Protein AF-A0A7G6A9K1-F1 (afdb_monomer)

Secondary structure (DSSP, 8-state):
-PPPP----PPP-----HHHHHHHHHHHHHHHHHHHHHHHS-GGGGG-HHHHHHHHHHHHHHHHHHHHHHHHHHHHHHHHHHHHHHHHHHHHHHHHHHHHHHT--HHHHHHHHHHHHHHHHHHHHHHHHHS-SS-HHHHHHHHHHHHHHHHHTPPPGGG--HHHHHHHHHHHHGGGSHHHHHHHHHHHHHH--------TTTTS-HHHHHHHHHHHT-S---HHHHHHHHHHHHS---HHHHHHHHHHTTT-TTTB-TTSSBPPPPHHHHHHHHHHHHHHHHHHHHHHHHHHHHHHHHHHTTSSS------------PPPPP----------------------------------PPPPP----PPP------PPPPPPPPPPPP-

Sequence (387 aa):
MFLPGCASIQPPAETISASTVAELQRSFDSSLKDINAALSAPQAARSDATVVRNFIETGMAMADIGCKAYFRNLGLAAQRYAFGRKELGLTGGLVAGLQGVTGVSAKAIAITSSMFSFGSASTESYADVFLFSPDISGIQDLVEGAQTTYRAAMPPVTAMSYGAAVGILRDYDKLCEVQTIRRLVNESVGTARFVASTTGEELLSAADRFAIARAIGEPTVTTEQVALIYWLVLGAPTPAEQALLAKNLQGLALFVGSDGKLKPLSPEDRDRIKRVLAPIVERGEAKLAALVASLRNAGAGGAGSGTEETPERNGGGLPSVPRTGPWPAAAFPSRSIVNGQRRGGSYVDASFRVRWRRLAPGLRRPSPRLCCSWAPWPRVRPTTTIA

Mean predicted aligned error: 18.46 Å

Radius of gyration: 34.95 Å; Cα contacts (8 Å, |Δi|>4): 174; chains: 1; bounding box: 79×102×101 Å

Structure (mmCIF, N/CA/C/O backbone):
data_AF-A0A7G6A9K1-F1
#
_entry.id   AF-A0A7G6A9K1-F1
#
loop_
_atom_site.group_PDB
_atom_site.id
_atom_site.type_symbol
_atom_site.label_atom_id
_atom_site.label_alt_id
_atom_site.label_comp_id
_atom_site.label_asym_id
_atom_site.label_entity_id
_atom_site.label_seq_id
_atom_site.pdbx_PDB_ins_code
_atom_site.Cartn_x
_atom_site.Cartn_y
_atom_site.Cartn_z
_atom_site.occupancy
_atom_site.B_iso_or_equiv
_atom_site.auth_seq_id
_atom_site.auth_comp_id
_atom_site.auth_asym_id
_atom_site.auth_atom_id
_atom_site.pdbx_PDB_model_num
ATOM 1 N N . MET A 1 1 ? -39.307 38.055 4.169 1.00 39.19 1 MET A N 1
ATOM 2 C CA . MET A 1 1 ? -38.072 37.713 4.905 1.00 39.19 1 MET A CA 1
ATOM 3 C C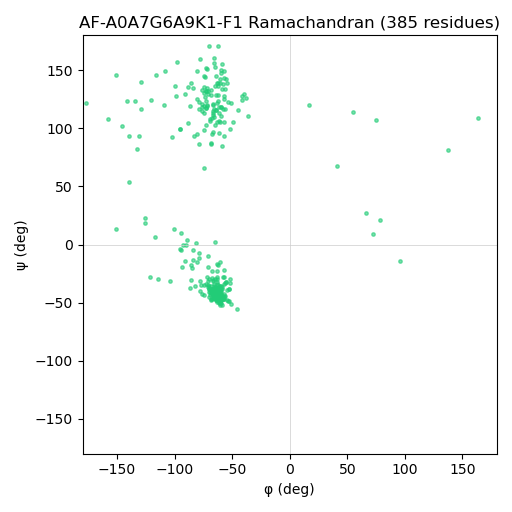 . MET A 1 1 ? -37.186 36.944 3.932 1.00 39.19 1 MET A C 1
ATOM 5 O O . MET A 1 1 ? -37.464 35.787 3.659 1.00 39.19 1 MET A O 1
ATOM 9 N N . PHE A 1 2 ? -36.257 37.634 3.265 1.00 33.75 2 PHE A N 1
ATOM 10 C CA . PHE A 1 2 ? -35.369 37.042 2.257 1.00 33.75 2 PHE A CA 1
ATOM 11 C C . PHE A 1 2 ? -34.144 36.466 2.972 1.00 33.75 2 PHE A C 1
ATOM 13 O O . PHE A 1 2 ? -33.442 37.203 3.660 1.00 33.75 2 PHE A O 1
ATOM 20 N N . LEU A 1 3 ? -33.923 35.157 2.851 1.00 32.50 3 LEU A N 1
ATOM 21 C CA . LEU A 1 3 ? -32.722 34.507 3.373 1.00 32.50 3 LEU A CA 1
ATOM 22 C C . LEU A 1 3 ? -31.516 34.914 2.503 1.00 32.50 3 LEU A C 1
ATOM 24 O O . LEU A 1 3 ? -31.617 34.831 1.275 1.00 32.50 3 LEU A O 1
ATOM 28 N N . PRO A 1 4 ? -30.398 35.375 3.094 1.00 50.59 4 PRO A N 1
ATOM 29 C CA . PRO A 1 4 ? -29.184 35.688 2.349 1.00 50.59 4 PRO A CA 1
ATOM 30 C C . PRO A 1 4 ? -28.640 34.422 1.673 1.00 50.59 4 PRO A C 1
ATOM 32 O O . PRO A 1 4 ? -28.652 33.336 2.250 1.00 50.59 4 PRO A O 1
ATOM 35 N N . GLY A 1 5 ? -28.229 34.578 0.413 1.00 41.50 5 GLY A N 1
ATOM 36 C CA . GLY A 1 5 ? -27.890 33.489 -0.498 1.00 41.50 5 GLY A CA 1
ATOM 37 C C . GLY A 1 5 ? -26.752 32.592 -0.013 1.00 41.50 5 GLY A C 1
ATOM 38 O O . GLY A 1 5 ? -25.807 33.040 0.633 1.00 41.50 5 GLY A O 1
ATOM 39 N N . CYS A 1 6 ? -26.850 31.313 -0.374 1.00 44.47 6 CYS A N 1
ATOM 40 C CA . CYS A 1 6 ? -25.823 30.303 -0.169 1.00 44.47 6 CYS A CA 1
ATOM 41 C C . CYS A 1 6 ? -24.511 30.742 -0.839 1.00 44.47 6 CYS A C 1
ATOM 43 O O . CYS A 1 6 ? -24.383 30.686 -2.061 1.00 44.47 6 CYS A O 1
ATOM 45 N N . ALA A 1 7 ? -23.532 31.173 -0.045 1.00 46.84 7 ALA A N 1
ATOM 46 C CA . ALA A 1 7 ? -22.155 31.261 -0.504 1.00 46.84 7 ALA A CA 1
ATOM 47 C C . ALA A 1 7 ? -21.650 29.825 -0.697 1.00 46.84 7 ALA A C 1
ATOM 49 O O . ALA A 1 7 ? -21.464 29.100 0.278 1.00 46.84 7 ALA A O 1
ATOM 50 N N . SER A 1 8 ? -21.479 29.388 -1.948 1.00 46.22 8 SER A N 1
ATOM 51 C CA . SER A 1 8 ? -20.789 28.127 -2.221 1.00 46.22 8 SER A CA 1
ATOM 52 C C . SER A 1 8 ? -19.365 28.259 -1.691 1.00 46.22 8 SER A C 1
ATOM 54 O O . SER A 1 8 ? -18.624 29.134 -2.148 1.00 46.22 8 SER A O 1
ATOM 56 N N . ILE A 1 9 ? -18.983 27.420 -0.732 1.00 43.88 9 ILE A N 1
ATOM 57 C CA . ILE A 1 9 ? -17.596 27.318 -0.288 1.00 43.88 9 ILE A CA 1
ATOM 58 C C . ILE A 1 9 ? -16.824 26.721 -1.464 1.00 43.88 9 ILE A C 1
ATOM 60 O O . ILE A 1 9 ? -16.825 25.514 -1.682 1.00 43.88 9 ILE A O 1
ATOM 64 N N . GLN A 1 10 ? -16.212 27.579 -2.281 1.00 52.53 10 GLN A N 1
ATOM 65 C CA . GLN A 1 10 ? -15.252 27.122 -3.273 1.00 52.53 10 GLN A CA 1
ATOM 66 C C . GLN A 1 10 ? -14.042 26.587 -2.503 1.00 52.53 10 GLN A C 1
ATOM 68 O O . GLN A 1 10 ? -13.455 27.345 -1.722 1.00 52.53 10 GLN A O 1
ATOM 73 N N . PRO A 1 11 ? -13.661 25.308 -2.676 1.00 47.03 11 PRO A N 1
ATOM 74 C CA . PRO A 1 11 ? -12.418 24.826 -2.100 1.00 47.03 11 PRO A CA 1
ATOM 75 C C . PRO A 1 11 ? -11.275 25.704 -2.630 1.00 47.03 11 PRO A C 1
ATOM 77 O O . PRO A 1 11 ? -11.336 26.136 -3.790 1.00 47.03 11 PRO A O 1
ATOM 80 N N . PRO A 1 12 ? -10.254 26.004 -1.806 1.00 55.19 12 PRO A N 1
ATOM 81 C CA . PRO A 1 12 ? -9.114 26.783 -2.259 1.00 55.19 12 PRO A CA 1
ATOM 82 C C . PRO A 1 12 ? -8.550 26.103 -3.504 1.00 55.19 12 PRO A C 1
ATOM 84 O O . PRO A 1 12 ? -8.236 24.912 -3.487 1.00 55.19 12 PRO A O 1
ATOM 87 N N . ALA A 1 13 ? -8.492 26.842 -4.610 1.00 57.47 13 ALA A N 1
ATOM 88 C CA . ALA A 1 13 ? -7.840 26.351 -5.805 1.00 57.47 13 ALA A CA 1
ATOM 89 C C . ALA A 1 13 ? -6.373 26.120 -5.437 1.00 57.47 13 ALA A C 1
ATOM 91 O O . ALA A 1 13 ? -5.629 27.081 -5.248 1.00 57.47 13 ALA A O 1
ATOM 92 N N . GLU A 1 14 ? -5.962 24.860 -5.300 1.00 53.28 14 GLU A N 1
ATOM 93 C CA . GLU A 1 14 ? -4.547 24.518 -5.285 1.00 53.28 14 GLU A CA 1
ATOM 94 C C . GLU A 1 14 ? -3.970 24.945 -6.631 1.00 53.28 14 GLU A C 1
ATOM 96 O O . GLU A 1 14 ? -4.083 24.262 -7.652 1.00 53.28 14 GLU A O 1
ATOM 101 N N . THR A 1 15 ? -3.393 26.140 -6.653 1.00 59.44 15 THR A N 1
ATOM 102 C CA . THR A 1 15 ? -2.621 26.615 -7.784 1.00 59.44 15 THR A CA 1
ATOM 103 C C . THR A 1 15 ? -1.301 25.866 -7.749 1.00 59.44 15 THR A C 1
ATOM 105 O O . THR A 1 15 ? -0.398 26.224 -6.993 1.00 59.44 15 THR A O 1
ATOM 108 N N . ILE A 1 16 ? -1.189 24.810 -8.559 1.00 61.66 16 ILE A N 1
ATOM 109 C CA . ILE A 1 16 ? 0.113 24.231 -8.899 1.00 61.66 16 ILE A CA 1
ATOM 110 C C . ILE A 1 16 ? 0.982 25.394 -9.374 1.00 61.66 16 ILE A C 1
ATOM 112 O O . ILE A 1 16 ? 0.598 26.123 -10.292 1.00 61.66 16 ILE A O 1
ATOM 116 N N . SER A 1 17 ? 2.117 25.608 -8.707 1.00 73.62 17 SER A N 1
ATOM 117 C CA . SER A 1 17 ? 2.964 26.753 -9.014 1.00 73.62 17 SER A CA 1
ATOM 118 C C . SER A 1 17 ? 3.392 26.704 -10.486 1.00 73.62 17 SER A C 1
ATOM 120 O O . SER A 1 17 ? 3.724 25.641 -11.023 1.00 73.62 17 SER A O 1
ATOM 122 N N . ALA A 1 18 ? 3.377 27.855 -11.160 1.00 73.25 18 ALA A N 1
ATOM 123 C CA . ALA A 1 18 ? 3.756 27.938 -12.569 1.00 73.25 18 ALA A CA 1
ATOM 124 C C . ALA A 1 18 ? 5.188 27.418 -12.818 1.00 73.25 18 ALA A C 1
ATOM 126 O O . ALA A 1 18 ? 5.473 26.890 -13.892 1.00 73.25 18 ALA A O 1
ATOM 127 N N . SER A 1 19 ? 6.074 27.507 -11.816 1.00 79.12 19 SER A N 1
ATOM 128 C CA . SER A 1 19 ? 7.432 26.961 -11.881 1.00 79.12 19 SER A CA 1
ATOM 129 C C . SER A 1 19 ? 7.449 25.433 -11.906 1.00 79.12 19 SER A C 1
ATOM 131 O O . SER A 1 19 ? 8.168 24.873 -12.731 1.00 79.12 19 SER A O 1
ATOM 133 N N . THR A 1 20 ? 6.621 24.754 -11.102 1.00 68.12 20 THR A N 1
ATOM 134 C CA . THR A 1 20 ? 6.502 23.283 -11.126 1.00 68.12 20 THR A CA 1
ATOM 135 C C . THR A 1 20 ? 6.040 22.788 -12.496 1.00 68.12 20 THR A C 1
ATOM 137 O O . THR A 1 20 ? 6.574 21.811 -13.017 1.00 68.12 20 THR A O 1
ATOM 140 N N . VAL A 1 21 ? 5.079 23.483 -13.114 1.00 66.19 21 VAL A N 1
ATOM 141 C CA . VAL A 1 21 ? 4.605 23.147 -14.467 1.00 66.19 21 VAL A CA 1
ATOM 142 C C . VAL A 1 21 ? 5.714 23.356 -15.501 1.00 66.19 21 VAL A C 1
ATOM 144 O O . VAL A 1 21 ? 5.941 22.487 -16.338 1.00 66.19 21 VAL A O 1
ATOM 147 N N . ALA A 1 22 ? 6.446 24.471 -15.424 1.00 72.56 22 ALA A N 1
ATOM 148 C CA . ALA A 1 22 ? 7.535 24.775 -16.352 1.00 72.56 22 ALA A CA 1
ATOM 149 C C . ALA A 1 22 ? 8.732 23.814 -16.231 1.00 72.56 22 ALA A C 1
ATOM 151 O O . ALA A 1 22 ? 9.432 23.577 -17.215 1.00 72.56 22 ALA A O 1
ATOM 152 N N . GLU A 1 23 ? 9.006 23.287 -15.038 1.00 74.19 23 GLU A N 1
ATOM 153 C CA . GLU A 1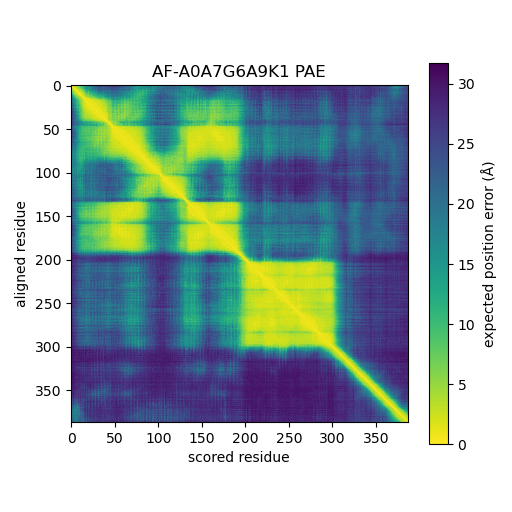 23 ? 10.062 22.298 -14.806 1.00 74.19 23 GLU A CA 1
ATOM 154 C C . GLU A 1 23 ? 9.666 20.912 -15.322 1.00 74.19 23 GLU A C 1
ATOM 156 O O . GLU A 1 23 ? 10.448 20.284 -16.039 1.00 74.19 23 GLU A O 1
ATOM 161 N N . LEU A 1 24 ? 8.421 20.486 -15.071 1.00 63.91 24 LEU A N 1
ATOM 162 C CA . LEU A 1 24 ? 7.879 19.262 -15.665 1.00 63.91 24 LEU A CA 1
ATOM 163 C C . LEU A 1 24 ? 7.937 19.327 -17.193 1.00 63.91 24 LEU A C 1
ATOM 165 O O . LEU A 1 24 ? 8.414 18.393 -17.832 1.00 63.91 24 LEU A O 1
ATOM 169 N N . GLN A 1 25 ? 7.497 20.448 -17.771 1.00 71.25 25 GLN A N 1
ATOM 170 C CA . GLN A 1 25 ? 7.493 20.649 -19.216 1.00 71.25 25 GLN A CA 1
ATOM 171 C C . GLN A 1 25 ? 8.906 20.530 -19.802 1.00 71.25 25 GLN A C 1
ATOM 173 O O . 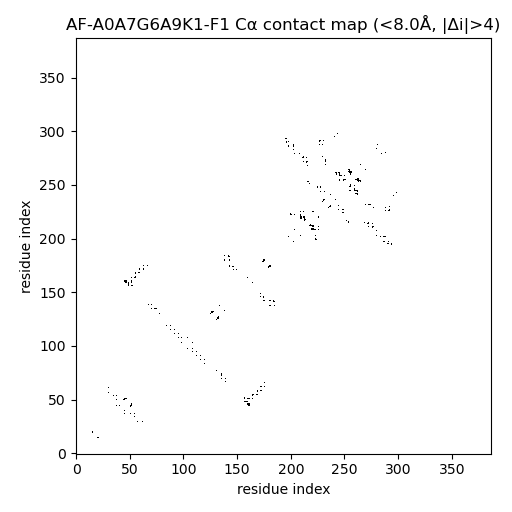GLN A 1 25 ? 9.097 19.828 -20.788 1.00 71.25 25 GLN A O 1
ATOM 178 N N . ARG A 1 26 ? 9.914 21.136 -19.157 1.00 77.12 26 ARG A N 1
ATOM 179 C CA . ARG A 1 26 ? 11.319 21.032 -19.586 1.00 77.12 26 ARG A CA 1
ATOM 180 C C . ARG A 1 26 ? 11.847 19.597 -19.539 1.00 77.12 26 ARG A C 1
ATOM 182 O O . ARG A 1 26 ? 12.548 19.185 -20.461 1.00 77.12 26 ARG A O 1
ATOM 189 N N . SER A 1 27 ? 11.500 18.839 -18.498 1.00 67.38 27 SER A N 1
ATOM 190 C CA . SER A 1 27 ? 11.874 17.422 -18.380 1.00 67.38 27 SER A CA 1
ATOM 191 C C . SER A 1 27 ? 11.242 16.569 -19.492 1.00 67.38 27 SER A C 1
ATOM 193 O O . SER A 1 27 ? 11.922 15.766 -20.142 1.00 67.38 27 SER A O 1
ATOM 195 N N . PHE A 1 28 ? 9.961 16.811 -19.790 1.00 68.12 28 PHE A N 1
ATOM 196 C CA . PHE A 1 28 ? 9.254 16.153 -20.890 1.00 68.12 28 PHE A CA 1
ATOM 197 C C . PHE A 1 28 ? 9.838 16.507 -22.259 1.00 68.12 28 PHE A C 1
ATOM 199 O O . PHE A 1 28 ? 10.094 15.608 -23.058 1.00 68.12 28 PHE A O 1
ATOM 206 N N . ASP A 1 29 ? 10.091 17.788 -22.525 1.00 70.44 29 ASP A N 1
ATOM 207 C CA . ASP A 1 29 ? 10.642 18.244 -23.802 1.00 70.44 29 ASP A CA 1
ATOM 208 C C . ASP A 1 29 ? 12.045 17.662 -24.048 1.00 70.44 29 ASP A C 1
ATOM 210 O O . ASP A 1 29 ? 12.358 17.258 -25.171 1.00 70.44 29 ASP A O 1
ATOM 214 N N . SER A 1 30 ? 12.872 17.552 -22.998 1.00 78.50 30 SER A N 1
ATOM 215 C CA . SER A 1 30 ? 14.178 16.883 -23.077 1.00 78.50 30 SER A CA 1
ATOM 216 C C . SER A 1 30 ? 14.029 15.401 -23.425 1.00 78.50 30 SER A C 1
ATOM 218 O O . SER A 1 30 ? 14.644 14.928 -24.377 1.00 78.50 30 SER A O 1
ATOM 220 N N . SER A 1 31 ? 13.147 14.685 -22.725 1.00 69.81 31 SER A N 1
ATOM 221 C CA . SER A 1 31 ? 12.922 13.251 -22.956 1.00 69.81 31 SER A CA 1
ATOM 222 C C . SER A 1 31 ? 12.371 12.975 -24.362 1.00 69.81 31 SER A C 1
ATOM 224 O O . SER A 1 31 ? 12.803 12.049 -25.050 1.00 69.81 31 SER A O 1
ATOM 226 N N . LEU A 1 32 ? 11.453 13.821 -24.844 1.00 68.88 32 LEU A N 1
ATOM 227 C CA . LEU A 1 32 ? 10.914 13.739 -26.203 1.00 68.88 32 LEU A CA 1
ATOM 228 C C . LEU A 1 32 ? 11.973 14.021 -27.267 1.00 68.88 32 LEU A C 1
ATOM 230 O O . LEU A 1 32 ? 11.935 13.417 -28.341 1.00 68.88 32 LEU A O 1
ATOM 234 N N . LYS A 1 33 ? 12.909 14.935 -27.003 1.00 79.12 33 LYS A N 1
ATOM 235 C CA . LYS A 1 33 ? 14.027 15.200 -27.909 1.00 79.12 33 LYS A CA 1
ATOM 236 C C . LYS A 1 33 ? 14.907 13.959 -28.058 1.00 79.12 33 LYS A C 1
ATOM 238 O O . LYS A 1 33 ? 15.235 13.606 -29.190 1.00 79.12 33 LYS A O 1
ATOM 243 N N . ASP A 1 34 ? 15.212 13.274 -26.961 1.00 74.88 34 ASP A N 1
ATOM 244 C CA . ASP A 1 34 ? 16.046 12.067 -26.971 1.00 74.88 34 ASP A CA 1
ATOM 245 C C . ASP A 1 34 ? 15.347 10.897 -27.676 1.00 74.88 34 ASP A C 1
ATOM 247 O O . ASP A 1 34 ? 15.950 10.211 -28.505 1.00 74.88 34 ASP A O 1
ATOM 251 N N . ILE A 1 35 ? 14.041 10.725 -27.449 1.00 70.19 35 ILE A N 1
ATOM 252 C CA . ILE A 1 35 ? 13.232 9.724 -28.157 1.00 70.19 35 ILE A CA 1
ATOM 253 C C . ILE A 1 35 ? 13.165 10.026 -29.654 1.00 70.19 35 ILE A C 1
ATOM 255 O O . ILE A 1 35 ? 13.359 9.127 -30.472 1.00 70.19 35 ILE A O 1
ATOM 259 N N . ASN A 1 36 ? 12.915 11.278 -30.040 1.00 73.69 36 ASN A N 1
ATOM 260 C CA . ASN A 1 36 ? 12.874 11.660 -31.450 1.00 73.69 36 ASN A CA 1
ATOM 261 C C . ASN A 1 36 ? 14.242 11.491 -32.120 1.00 73.69 36 ASN A C 1
ATOM 263 O O . ASN A 1 36 ? 14.306 11.030 -33.259 1.00 73.69 36 ASN A O 1
ATOM 267 N N . ALA A 1 37 ? 15.334 11.794 -31.414 1.00 78.00 37 ALA A N 1
ATOM 268 C CA . ALA A 1 37 ? 16.683 11.527 -31.894 1.00 78.00 37 ALA A CA 1
ATOM 269 C C . ALA A 1 37 ? 16.892 10.020 -32.132 1.00 78.00 37 ALA A C 1
ATOM 271 O O . ALA A 1 37 ? 17.288 9.634 -33.231 1.00 78.00 37 ALA A O 1
ATOM 272 N N . ALA A 1 38 ? 16.516 9.166 -31.174 1.00 71.38 38 ALA A N 1
ATOM 273 C CA . ALA A 1 38 ? 16.602 7.710 -31.308 1.00 71.38 38 ALA A CA 1
ATOM 274 C C . ALA A 1 38 ? 15.726 7.160 -32.452 1.00 71.38 38 ALA A C 1
ATOM 276 O O . ALA A 1 38 ? 16.154 6.289 -33.211 1.00 71.38 38 ALA A O 1
ATOM 277 N N . LEU A 1 39 ? 14.515 7.697 -32.628 1.00 72.56 39 LEU A N 1
ATOM 278 C CA . LEU A 1 39 ? 13.602 7.318 -33.709 1.00 72.56 39 LEU A CA 1
ATOM 279 C C . LEU A 1 39 ? 14.114 7.761 -35.084 1.00 72.56 39 LEU A C 1
ATOM 281 O O . LEU A 1 39 ? 13.964 7.027 -36.062 1.00 72.56 39 LEU A O 1
ATOM 285 N N . SER A 1 40 ? 14.725 8.941 -35.172 1.00 79.31 40 SER A N 1
ATOM 286 C CA . SER A 1 40 ? 15.276 9.486 -36.419 1.00 79.31 40 SER A CA 1
ATOM 287 C C . SER A 1 40 ? 16.636 8.896 -36.808 1.00 79.31 40 SER A C 1
ATOM 289 O O . SER A 1 40 ? 17.076 9.083 -37.942 1.00 79.31 40 SER A O 1
ATOM 291 N N . ALA A 1 41 ? 17.286 8.153 -35.906 1.00 77.88 41 ALA A N 1
ATOM 292 C CA . ALA A 1 41 ? 18.578 7.543 -36.171 1.00 77.88 41 ALA A CA 1
ATOM 293 C C . ALA A 1 41 ? 18.494 6.524 -37.332 1.00 77.88 41 ALA A C 1
ATOM 295 O O . ALA A 1 41 ? 17.526 5.748 -37.407 1.00 77.88 41 ALA A O 1
ATOM 296 N N . PRO A 1 42 ? 19.496 6.497 -38.236 1.00 78.94 42 PRO A N 1
ATOM 297 C CA . PRO A 1 42 ? 19.551 5.534 -39.332 1.00 78.94 42 PRO A CA 1
ATOM 298 C C . PRO A 1 42 ? 19.515 4.102 -38.788 1.00 78.94 42 PRO A C 1
ATOM 300 O O . PRO A 1 42 ? 20.015 3.836 -37.697 1.00 78.94 42 PRO A O 1
ATOM 303 N N . GLN A 1 43 ? 18.944 3.159 -39.545 1.00 75.19 43 GLN A N 1
ATOM 304 C CA . GLN A 1 43 ? 18.753 1.771 -39.092 1.00 75.19 43 GLN A CA 1
ATOM 305 C C . GLN A 1 43 ? 20.036 1.120 -38.543 1.00 75.19 43 GLN A C 1
ATOM 307 O O . GLN A 1 43 ? 19.952 0.366 -37.580 1.00 75.19 43 GLN A O 1
ATOM 312 N N . ALA A 1 44 ? 21.208 1.466 -39.086 1.00 70.88 44 ALA A N 1
ATOM 313 C CA . ALA A 1 44 ? 22.508 0.991 -38.604 1.00 70.88 44 ALA A CA 1
ATOM 314 C C . ALA A 1 44 ? 22.847 1.443 -37.166 1.00 70.88 44 ALA A C 1
ATOM 316 O O . ALA A 1 44 ? 23.519 0.725 -36.438 1.00 70.88 44 ALA A O 1
ATOM 317 N N . ALA A 1 45 ? 22.356 2.604 -36.724 1.00 74.75 45 ALA A N 1
ATOM 318 C CA . ALA A 1 45 ? 22.530 3.084 -35.351 1.00 74.75 45 ALA A CA 1
ATOM 319 C C . ALA A 1 45 ? 21.535 2.436 -34.368 1.00 74.75 45 ALA A C 1
ATOM 321 O O . ALA A 1 45 ? 21.741 2.476 -33.159 1.00 74.75 45 ALA A O 1
ATOM 322 N N . ARG A 1 46 ? 20.466 1.795 -34.867 1.00 73.19 46 ARG A N 1
ATOM 323 C CA . ARG A 1 46 ? 19.461 1.108 -34.033 1.00 73.19 46 ARG A CA 1
ATOM 324 C C . ARG A 1 46 ? 19.918 -0.266 -33.530 1.00 73.19 46 ARG A C 1
ATOM 326 O O . ARG A 1 46 ? 19.209 -0.878 -32.735 1.00 73.19 46 ARG A O 1
ATOM 333 N N . SER A 1 47 ? 21.069 -0.753 -33.996 1.00 79.44 47 SER A N 1
ATOM 334 C CA . SER A 1 47 ? 21.740 -1.950 -33.474 1.00 79.44 47 SER A CA 1
ATOM 335 C C . SER A 1 47 ? 22.815 -1.642 -32.428 1.00 79.44 47 SER A C 1
ATOM 337 O O . SER A 1 47 ? 23.391 -2.576 -31.878 1.00 79.44 47 SER A O 1
ATOM 339 N N . ASP A 1 48 ? 23.100 -0.367 -32.142 1.00 88.56 48 ASP A N 1
ATOM 340 C CA . ASP A 1 48 ? 24.033 0.001 -31.077 1.00 88.56 48 ASP A CA 1
ATOM 341 C C . ASP A 1 48 ? 23.390 -0.257 -29.704 1.00 88.56 48 ASP A C 1
ATOM 343 O O . ASP A 1 48 ? 22.376 0.349 -29.344 1.00 88.56 48 ASP A O 1
ATOM 347 N N . ALA A 1 49 ? 23.996 -1.155 -28.924 1.00 89.75 49 ALA A N 1
ATOM 348 C CA . ALA A 1 49 ? 23.528 -1.529 -27.592 1.00 89.75 49 ALA A CA 1
ATOM 349 C C . ALA A 1 49 ? 23.428 -0.330 -26.629 1.00 89.75 49 ALA A C 1
ATOM 351 O O . ALA A 1 49 ? 22.591 -0.340 -25.727 1.00 89.75 49 ALA A O 1
ATOM 352 N N . THR A 1 50 ? 24.244 0.710 -26.823 1.00 89.88 50 THR A N 1
ATOM 353 C CA . THR A 1 50 ? 24.220 1.938 -26.014 1.00 89.88 50 THR A CA 1
ATOM 354 C C . THR A 1 50 ? 22.963 2.752 -26.299 1.00 89.88 50 THR A C 1
ATOM 356 O O . THR A 1 50 ? 22.277 3.187 -25.376 1.00 89.88 50 THR A O 1
ATOM 359 N N . VAL A 1 51 ? 22.612 2.907 -27.579 1.00 84.69 51 VAL A N 1
ATOM 360 C CA . VAL A 1 51 ? 21.398 3.619 -28.005 1.00 84.69 51 VAL A CA 1
ATOM 361 C C . VAL A 1 51 ? 20.152 2.872 -27.534 1.00 84.69 51 VAL A C 1
ATOM 363 O O . VAL A 1 51 ? 19.224 3.491 -27.016 1.00 84.69 51 VAL A O 1
ATOM 366 N N . VAL A 1 52 ? 20.142 1.541 -27.658 1.00 88.38 52 VAL A N 1
ATOM 367 C CA . VAL A 1 52 ? 19.028 0.702 -27.191 1.00 88.38 52 VAL A CA 1
ATOM 368 C C . VAL A 1 52 ? 18.871 0.783 -25.671 1.00 88.38 52 VAL A C 1
ATOM 370 O O . VAL A 1 52 ? 17.750 0.928 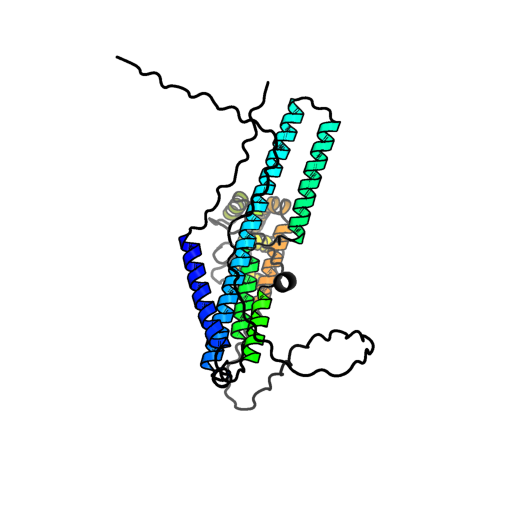-25.188 1.00 88.38 52 VAL A O 1
ATOM 373 N N . ARG A 1 53 ? 19.971 0.755 -24.910 1.00 92.12 53 ARG A N 1
ATOM 374 C CA . ARG A 1 53 ? 19.938 0.917 -23.449 1.00 92.12 53 ARG A CA 1
ATOM 375 C C . ARG A 1 53 ? 19.352 2.258 -23.037 1.00 92.12 53 ARG A C 1
ATOM 377 O O . ARG A 1 53 ? 18.390 2.269 -22.276 1.00 92.12 53 ARG A O 1
ATOM 384 N N . ASN A 1 54 ? 19.867 3.353 -23.590 1.00 86.12 54 ASN A N 1
ATOM 385 C CA . ASN A 1 54 ? 19.365 4.690 -23.277 1.00 86.12 54 ASN A CA 1
ATOM 386 C C . ASN A 1 54 ? 17.877 4.821 -23.631 1.00 86.12 54 ASN A C 1
ATOM 388 O O . ASN A 1 54 ? 17.108 5.411 -22.882 1.00 86.12 54 ASN A O 1
ATOM 392 N N . PHE A 1 55 ? 17.443 4.225 -24.746 1.00 84.69 55 PHE A N 1
ATOM 393 C CA . PHE A 1 55 ? 16.035 4.214 -25.134 1.00 84.69 55 PHE A CA 1
ATOM 394 C C . PHE A 1 55 ? 15.146 3.483 -24.114 1.00 84.69 55 PHE A C 1
ATOM 396 O O . PHE A 1 55 ? 14.077 3.985 -23.769 1.00 84.69 55 PHE A O 1
ATOM 403 N N . ILE A 1 56 ? 15.587 2.327 -23.607 1.00 91.44 56 ILE A N 1
ATOM 404 C CA . ILE A 1 56 ? 14.850 1.565 -22.589 1.00 91.44 56 ILE A CA 1
ATOM 405 C C . ILE A 1 56 ? 14.828 2.317 -21.252 1.00 91.44 56 ILE A C 1
ATOM 407 O O . ILE A 1 56 ? 13.767 2.451 -20.648 1.00 91.44 56 ILE A O 1
ATOM 411 N N . GLU A 1 57 ? 15.968 2.831 -20.788 1.00 90.62 57 GLU A N 1
ATOM 412 C CA . GLU A 1 57 ? 16.062 3.552 -19.512 1.00 90.62 57 GLU A CA 1
ATOM 413 C C . GLU A 1 57 ? 15.187 4.814 -19.511 1.00 90.62 57 GLU A C 1
ATOM 415 O O . GLU A 1 57 ? 14.368 4.995 -18.607 1.00 90.62 57 GLU A O 1
ATOM 420 N N . THR A 1 58 ? 15.269 5.633 -20.565 1.00 82.19 58 THR A N 1
ATOM 421 C CA . THR A 1 58 ? 14.421 6.823 -20.720 1.00 82.19 58 THR A CA 1
ATOM 422 C C . THR A 1 58 ? 12.945 6.451 -20.858 1.00 82.19 58 THR A C 1
ATOM 424 O O . THR A 1 58 ? 12.087 7.093 -20.252 1.00 82.19 58 THR A O 1
ATOM 427 N N . GLY A 1 59 ? 12.624 5.396 -21.615 1.00 83.25 59 GLY A N 1
ATOM 428 C CA . GLY A 1 59 ? 11.248 4.926 -21.775 1.00 83.25 59 GLY A CA 1
ATOM 429 C C . GLY A 1 59 ? 10.623 4.456 -20.458 1.00 83.25 59 GLY A C 1
ATOM 430 O O . GLY A 1 59 ? 9.495 4.835 -20.149 1.00 83.25 59 GLY A O 1
ATOM 431 N N . MET A 1 60 ? 11.364 3.694 -19.646 1.00 92.69 60 MET A N 1
ATOM 432 C CA . MET A 1 60 ? 10.907 3.266 -18.320 1.00 92.69 60 MET A CA 1
ATOM 433 C C . MET A 1 60 ? 10.747 4.453 -17.365 1.00 92.69 60 MET A C 1
ATOM 435 O O . MET A 1 60 ? 9.746 4.528 -16.660 1.00 92.69 60 MET A O 1
ATOM 439 N N . ALA A 1 61 ? 11.673 5.418 -17.377 1.00 84.88 61 ALA A N 1
ATOM 440 C CA . ALA A 1 61 ? 11.550 6.629 -16.564 1.00 84.88 61 ALA A CA 1
ATOM 441 C C . ALA A 1 61 ? 10.307 7.459 -16.936 1.00 84.88 61 ALA A C 1
ATOM 443 O O . ALA A 1 61 ? 9.619 7.985 -16.059 1.00 84.88 61 ALA A O 1
ATOM 444 N N . MET A 1 62 ? 9.973 7.552 -18.227 1.00 79.50 62 MET A N 1
ATOM 445 C CA . MET A 1 62 ? 8.740 8.210 -18.667 1.00 79.50 62 MET A CA 1
ATOM 446 C C . MET A 1 62 ? 7.487 7.462 -18.206 1.00 79.50 62 MET A C 1
ATOM 448 O O . MET A 1 62 ? 6.538 8.106 -17.753 1.00 79.50 62 MET A O 1
ATOM 452 N N . ALA A 1 63 ? 7.490 6.128 -18.282 1.00 85.00 63 ALA A N 1
ATOM 453 C CA . ALA A 1 63 ? 6.396 5.307 -17.771 1.00 85.00 63 ALA A CA 1
ATOM 454 C C . ALA A 1 63 ? 6.204 5.510 -16.255 1.00 85.00 63 ALA A C 1
ATOM 456 O O . ALA A 1 63 ? 5.080 5.742 -15.816 1.00 85.00 63 ALA A O 1
ATOM 457 N N . ASP A 1 64 ? 7.282 5.546 -15.461 1.00 88.06 64 ASP A N 1
ATOM 458 C CA . ASP A 1 64 ? 7.219 5.834 -14.018 1.00 88.06 64 ASP A CA 1
ATOM 459 C C . ASP A 1 64 ? 6.571 7.188 -13.719 1.00 88.06 64 ASP A C 1
ATOM 461 O O . ASP A 1 64 ? 5.705 7.295 -12.847 1.00 88.06 64 ASP A O 1
ATOM 465 N N . ILE A 1 65 ? 6.986 8.240 -14.433 1.00 82.31 65 ILE A N 1
ATOM 466 C CA . ILE A 1 65 ? 6.433 9.588 -14.258 1.00 82.31 65 ILE A CA 1
ATOM 467 C C . ILE A 1 65 ? 4.941 9.591 -14.607 1.00 82.31 65 ILE A C 1
ATOM 469 O O . ILE A 1 65 ? 4.142 10.171 -13.867 1.00 82.31 65 ILE A O 1
ATOM 473 N N . GLY A 1 66 ? 4.557 8.926 -15.701 1.00 79.56 66 GLY A N 1
ATOM 474 C CA . GLY A 1 66 ? 3.159 8.752 -16.095 1.00 79.56 66 GLY A CA 1
ATOM 475 C C . GLY A 1 66 ? 2.341 8.036 -15.019 1.00 79.56 66 GLY A C 1
ATOM 476 O O . GLY A 1 66 ? 1.276 8.518 -14.630 1.00 79.56 66 GLY A O 1
ATOM 477 N N . CYS A 1 67 ? 2.883 6.950 -14.470 1.00 86.69 67 CYS A N 1
ATOM 478 C CA . CYS A 1 67 ? 2.278 6.165 -13.398 1.00 86.69 67 CYS A CA 1
ATOM 479 C C . CYS A 1 67 ? 2.061 6.996 -12.125 1.00 86.69 67 CYS A C 1
ATOM 481 O O . CYS A 1 67 ? 0.955 7.064 -11.588 1.00 86.69 67 CYS A O 1
ATOM 483 N N . LYS A 1 68 ? 3.093 7.718 -11.674 1.00 87.44 68 LYS A N 1
ATOM 484 C CA . LYS A 1 68 ? 3.016 8.596 -10.495 1.00 87.44 68 LYS A CA 1
ATOM 485 C C . LYS A 1 68 ? 2.031 9.741 -10.699 1.00 87.44 68 LYS A C 1
ATOM 487 O O . LYS A 1 68 ? 1.280 10.088 -9.789 1.00 87.44 68 LYS A O 1
ATOM 492 N N . ALA A 1 69 ? 1.992 10.323 -11.898 1.00 76.62 69 ALA A N 1
ATOM 493 C CA . ALA A 1 69 ? 1.013 11.351 -12.234 1.00 76.62 69 ALA A CA 1
ATOM 494 C C . ALA A 1 69 ? -0.421 10.798 -12.202 1.00 76.62 69 ALA A C 1
ATOM 496 O O . ALA A 1 69 ? -1.316 11.474 -11.689 1.00 76.62 69 ALA A O 1
ATOM 497 N N . TYR A 1 70 ? -0.632 9.574 -12.696 1.00 81.38 70 TYR A N 1
ATOM 498 C CA . TYR A 1 70 ? -1.911 8.873 -12.606 1.00 81.38 70 TYR A CA 1
ATOM 499 C C . TYR A 1 70 ? -2.348 8.686 -11.144 1.00 81.38 70 TYR A C 1
ATOM 501 O O . TYR A 1 70 ? -3.438 9.136 -10.786 1.00 81.38 70 TYR A O 1
ATOM 509 N N . PHE A 1 71 ? -1.488 8.142 -10.275 1.00 87.25 71 PHE A N 1
ATOM 510 C CA . PHE A 1 71 ? -1.805 7.955 -8.851 1.00 87.25 71 PHE A CA 1
ATOM 511 C C . PHE A 1 71 ? -2.036 9.270 -8.103 1.00 87.25 71 PHE A C 1
ATOM 513 O O . PHE A 1 71 ? -2.976 9.375 -7.318 1.00 87.25 71 PHE A O 1
ATOM 520 N N . ARG A 1 72 ? -1.259 10.319 -8.397 1.00 84.31 72 ARG A N 1
ATOM 521 C CA . ARG A 1 72 ? -1.487 11.658 -7.832 1.00 84.31 72 AR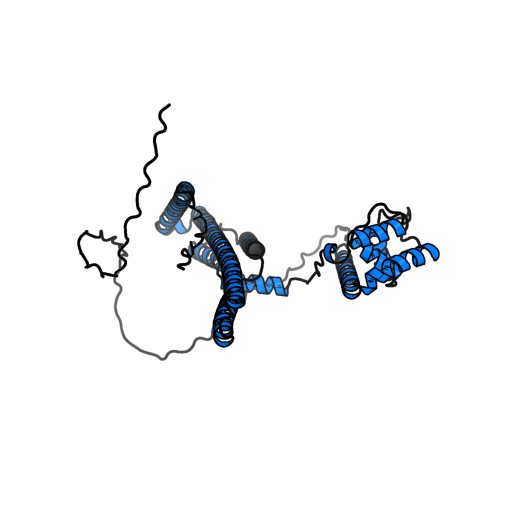G A CA 1
ATOM 522 C C . ARG A 1 72 ? -2.858 12.210 -8.224 1.00 84.31 72 ARG A C 1
ATOM 524 O O . ARG A 1 72 ? -3.574 12.737 -7.376 1.00 84.31 72 ARG A O 1
ATOM 531 N N . ASN A 1 73 ? -3.236 12.088 -9.496 1.00 74.56 73 ASN A N 1
ATOM 532 C CA . ASN A 1 73 ? -4.550 12.525 -9.968 1.00 74.56 73 ASN A CA 1
ATOM 533 C C . ASN A 1 73 ? -5.676 11.700 -9.333 1.00 74.56 73 ASN A C 1
ATOM 535 O O . ASN A 1 73 ? -6.716 12.260 -8.990 1.00 74.56 73 ASN A O 1
ATOM 539 N N . LEU A 1 74 ? -5.451 10.399 -9.133 1.00 81.56 74 LEU A N 1
ATOM 540 C CA . LEU A 1 74 ? -6.377 9.519 -8.427 1.00 81.56 74 LEU A CA 1
ATOM 541 C C . LEU A 1 74 ? -6.546 9.947 -6.961 1.00 81.56 74 LEU A C 1
ATOM 543 O O . LEU A 1 74 ? -7.674 10.055 -6.489 1.00 81.56 74 LEU A O 1
ATOM 547 N N . GLY A 1 75 ? -5.452 10.282 -6.271 1.00 83.56 75 GLY A N 1
ATOM 548 C CA . GLY A 1 75 ? -5.468 10.814 -4.906 1.00 83.56 75 GLY A CA 1
ATOM 549 C C . GLY A 1 75 ? -6.227 12.138 -4.794 1.00 83.56 75 GLY A C 1
ATOM 550 O O . GLY A 1 75 ? -7.099 12.282 -3.938 1.00 83.56 75 GLY A O 1
ATOM 551 N N . LEU A 1 76 ? -5.975 13.081 -5.707 1.00 81.25 76 LEU A N 1
ATOM 552 C CA . LEU A 1 76 ? -6.707 14.353 -5.765 1.00 81.25 76 LEU A CA 1
ATOM 553 C C . LEU A 1 76 ? -8.198 14.147 -6.053 1.00 81.25 76 LEU A C 1
ATOM 555 O O . LEU A 1 76 ? -9.044 14.812 -5.453 1.00 81.25 76 LEU A O 1
ATOM 559 N N . ALA A 1 77 ? -8.537 13.228 -6.960 1.00 75.88 77 ALA A N 1
ATOM 560 C CA . ALA A 1 77 ? -9.923 12.871 -7.221 1.00 75.88 77 ALA A CA 1
ATOM 561 C C . ALA A 1 77 ? -10.571 12.304 -5.951 1.00 75.88 77 ALA A C 1
ATOM 563 O O . ALA A 1 77 ? -11.605 12.816 -5.529 1.00 75.88 77 ALA A O 1
ATOM 564 N N . ALA A 1 78 ? -9.939 11.329 -5.293 1.00 79.56 78 ALA A N 1
ATOM 565 C CA . ALA A 1 78 ? -10.434 10.730 -4.057 1.00 79.56 78 ALA A CA 1
ATOM 566 C C . ALA A 1 78 ? -10.655 11.770 -2.945 1.00 79.56 78 ALA A C 1
ATOM 568 O O . ALA A 1 78 ? -11.704 11.762 -2.301 1.00 79.56 78 ALA A O 1
ATOM 569 N N . GLN A 1 79 ? -9.735 12.724 -2.770 1.00 82.06 79 GLN A N 1
ATOM 570 C CA . GLN A 1 79 ? -9.894 13.829 -1.818 1.00 82.06 79 GLN A CA 1
ATOM 571 C C . GLN A 1 79 ? -11.095 14.723 -2.155 1.00 82.06 79 GLN A C 1
ATOM 573 O O . GLN A 1 79 ? -11.890 15.048 -1.271 1.00 82.06 79 GLN A O 1
ATOM 578 N N . ARG A 1 80 ? -11.274 15.091 -3.432 1.00 78.75 80 ARG A N 1
ATOM 579 C CA . ARG A 1 80 ? -12.431 15.884 -3.886 1.00 78.75 80 ARG A CA 1
ATOM 580 C C . ARG A 1 80 ? -13.746 15.135 -3.688 1.00 78.75 80 ARG A C 1
ATOM 582 O O . ARG A 1 80 ? -14.722 15.737 -3.247 1.00 78.75 80 ARG A O 1
ATOM 589 N N . TYR A 1 81 ? -13.769 13.832 -3.959 1.00 76.31 81 TYR A N 1
ATOM 590 C CA . TYR A 1 81 ? -14.931 12.983 -3.698 1.00 76.31 81 TYR A CA 1
ATOM 591 C C . TYR A 1 81 ? -15.242 12.893 -2.200 1.00 76.31 81 TYR A C 1
ATOM 593 O O . TYR A 1 81 ? -16.397 13.061 -1.809 1.00 76.31 81 TYR A O 1
ATOM 601 N N . ALA A 1 82 ? -14.233 12.699 -1.348 1.00 79.56 82 ALA A N 1
ATOM 602 C CA . ALA A 1 82 ? -14.406 12.673 0.103 1.00 79.56 82 ALA A CA 1
ATOM 603 C C . ALA A 1 82 ? -14.935 14.013 0.645 1.00 79.56 82 ALA A C 1
ATOM 605 O O . ALA A 1 82 ? -15.819 14.029 1.503 1.00 79.56 82 ALA A O 1
ATOM 606 N N . PHE A 1 83 ? -14.438 15.136 0.118 1.00 79.56 83 PHE A N 1
ATOM 607 C CA . PHE A 1 83 ? -14.947 16.467 0.443 1.00 79.56 83 PHE A CA 1
ATOM 608 C C . PHE A 1 83 ? -16.408 16.640 0.003 1.00 79.56 83 PHE A C 1
ATOM 610 O O . PHE A 1 83 ? -17.250 16.994 0.826 1.00 79.56 83 PHE A O 1
ATOM 617 N N . GLY A 1 84 ? -16.739 16.295 -1.247 1.00 74.38 84 GLY A N 1
ATOM 618 C CA . GLY A 1 84 ? -18.107 16.376 -1.765 1.00 74.38 84 GLY A CA 1
ATOM 619 C C . GLY A 1 84 ? -19.100 15.502 -0.991 1.00 74.38 84 GLY A C 1
ATOM 620 O O . GLY A 1 84 ? -20.225 15.928 -0.740 1.00 74.38 84 GLY A O 1
ATOM 621 N N . ARG A 1 85 ? -18.684 14.314 -0.521 1.00 77.19 85 ARG A N 1
ATOM 622 C CA . ARG A 1 85 ? -19.504 13.473 0.371 1.00 77.19 85 ARG A CA 1
ATOM 623 C C . ARG A 1 85 ? -19.805 14.167 1.701 1.00 77.19 85 ARG A C 1
ATOM 625 O O . ARG A 1 85 ? -20.945 14.127 2.159 1.00 77.19 85 ARG A O 1
ATOM 632 N N . LYS A 1 86 ? -18.809 14.810 2.321 1.00 78.69 86 LYS A N 1
ATOM 633 C CA . LYS A 1 86 ? -19.010 15.565 3.570 1.00 78.69 86 LYS A CA 1
ATOM 634 C C . LYS A 1 86 ? -19.945 16.753 3.353 1.00 78.69 86 LYS A C 1
ATOM 636 O O . LYS A 1 86 ? -20.826 16.985 4.174 1.00 78.69 86 LYS A O 1
ATOM 641 N N . GLU A 1 87 ? -19.801 17.463 2.239 1.00 76.50 87 GLU A N 1
ATOM 642 C CA . GLU A 1 87 ? -20.665 18.593 1.892 1.00 76.50 87 GLU A CA 1
ATOM 643 C C . GLU A 1 87 ? -22.116 18.156 1.635 1.00 76.50 87 GLU A C 1
ATOM 645 O O . GLU A 1 87 ? -23.044 18.765 2.167 1.00 76.50 87 GLU A O 1
ATOM 650 N N . LEU A 1 88 ? -22.332 17.054 0.908 1.00 73.75 88 LEU A N 1
ATOM 651 C CA . LEU A 1 88 ? -23.663 16.460 0.723 1.00 73.75 88 LEU A CA 1
ATOM 652 C C . LEU A 1 88 ? -24.292 16.020 2.053 1.00 73.75 88 LEU A C 1
ATOM 654 O O . LEU A 1 88 ? -25.482 16.237 2.269 1.00 73.75 88 LEU A O 1
ATOM 658 N N . GLY A 1 89 ? -23.501 15.458 2.971 1.00 72.38 89 GLY A N 1
ATOM 659 C CA . GLY A 1 89 ? -23.969 15.099 4.312 1.00 72.38 89 GLY A CA 1
ATOM 660 C C . GLY A 1 89 ? -24.370 16.317 5.150 1.00 72.38 89 GLY A C 1
ATOM 661 O O . GLY A 1 89 ? -25.438 16.327 5.763 1.00 72.38 89 GLY A O 1
ATOM 662 N N . LEU A 1 90 ? -23.551 17.373 5.140 1.00 73.12 90 LEU A N 1
ATOM 663 C CA . LEU A 1 90 ? -23.823 18.616 5.870 1.00 73.12 90 LEU A CA 1
ATOM 664 C C . LEU A 1 90 ? -25.034 19.365 5.300 1.00 73.12 90 LEU A C 1
ATOM 666 O O . LEU A 1 90 ? -25.885 19.827 6.058 1.00 73.12 90 LEU A O 1
ATOM 670 N N . THR A 1 91 ? -25.143 19.456 3.973 1.00 67.38 91 THR A N 1
ATOM 671 C CA . THR A 1 91 ? -26.293 20.085 3.303 1.00 67.38 91 THR A CA 1
ATOM 672 C C . THR A 1 91 ? -27.571 19.279 3.510 1.00 67.38 91 THR A C 1
ATOM 674 O O . THR A 1 91 ? -28.603 19.866 3.830 1.00 67.38 91 THR A O 1
ATOM 677 N N . GLY A 1 92 ? -27.505 17.946 3.430 1.00 66.44 92 GLY A N 1
ATOM 678 C CA . GLY A 1 92 ? -28.624 17.063 3.759 1.00 66.44 92 GLY A CA 1
ATOM 679 C C . GLY A 1 92 ? -29.102 17.237 5.204 1.00 66.44 92 GLY A C 1
ATOM 680 O O . GLY A 1 92 ? -30.298 17.406 5.441 1.00 66.44 92 GLY A O 1
ATOM 681 N N . GLY A 1 93 ? -28.174 17.286 6.168 1.00 69.62 93 GLY A N 1
ATOM 682 C CA . GLY A 1 93 ? -28.484 17.529 7.581 1.00 69.62 93 GLY A CA 1
ATOM 683 C C . GLY A 1 93 ? -29.080 18.916 7.843 1.00 69.62 93 GLY A C 1
ATOM 684 O O . GLY A 1 93 ? -30.045 19.042 8.596 1.00 69.62 93 GLY A O 1
ATOM 685 N N . LEU A 1 94 ? -28.564 19.953 7.176 1.00 64.88 94 LEU A N 1
ATOM 686 C CA . LEU A 1 94 ? -29.086 21.317 7.280 1.00 64.88 94 LEU A CA 1
ATOM 687 C C . LEU A 1 94 ? -30.510 21.431 6.718 1.00 64.88 94 LEU A C 1
ATOM 689 O O . LEU A 1 94 ? -31.374 22.030 7.358 1.00 64.88 94 LEU A O 1
ATOM 693 N N . VAL A 1 95 ? -30.771 20.846 5.542 1.00 64.75 95 VAL A N 1
ATOM 694 C CA . VAL A 1 95 ? -32.108 20.837 4.927 1.00 64.75 95 VAL A CA 1
ATOM 695 C C . VAL A 1 95 ? -33.097 20.077 5.809 1.00 64.75 95 VAL A C 1
ATOM 697 O O . VAL A 1 95 ? -34.191 20.583 6.055 1.00 64.75 95 VAL A O 1
ATOM 700 N N . ALA A 1 96 ? -32.709 18.916 6.344 1.00 67.69 96 ALA A N 1
ATOM 701 C CA . ALA A 1 96 ? -33.543 18.151 7.269 1.00 67.69 96 ALA A CA 1
ATOM 702 C C . ALA A 1 96 ? -33.850 18.938 8.559 1.00 67.69 96 ALA A C 1
ATOM 704 O O . ALA A 1 96 ? -35.001 18.985 8.996 1.00 67.69 96 ALA A O 1
ATOM 705 N N . GLY A 1 97 ? -32.852 19.621 9.130 1.00 65.31 97 GLY A N 1
ATOM 706 C CA . GLY A 1 97 ? -33.026 20.476 10.307 1.00 65.31 97 GLY A CA 1
ATOM 707 C C . GLY A 1 97 ? -33.971 21.655 10.054 1.00 65.31 97 GLY A C 1
ATOM 708 O O . GLY A 1 97 ? -34.886 21.898 10.840 1.00 65.31 97 GLY A O 1
ATOM 709 N N . LEU A 1 98 ? -33.815 22.350 8.922 1.00 63.47 98 LEU A N 1
ATOM 710 C CA . LEU A 1 98 ? -34.701 23.450 8.525 1.00 63.47 98 LEU A CA 1
ATOM 711 C C . LEU A 1 98 ? -36.139 22.979 8.284 1.00 63.47 98 LEU A C 1
ATOM 713 O O . LEU A 1 98 ? -37.082 23.653 8.702 1.00 63.47 98 LEU A O 1
ATOM 717 N N . GLN A 1 99 ? -36.327 21.825 7.644 1.00 68.19 99 GLN A N 1
ATOM 718 C CA . GLN A 1 99 ? -37.653 21.248 7.411 1.00 68.19 99 GLN A CA 1
ATOM 719 C C . GLN A 1 99 ? -38.353 20.845 8.715 1.00 68.19 99 GLN A C 1
ATOM 721 O O . GLN A 1 99 ? -39.559 21.061 8.843 1.00 68.19 99 GLN A O 1
ATOM 726 N N . GLY A 1 100 ? -37.601 20.329 9.695 1.00 69.56 100 GLY A N 1
ATOM 727 C CA . GLY A 1 100 ? -38.120 20.007 11.025 1.00 69.56 100 GLY A CA 1
ATOM 728 C C . GLY A 1 100 ? -38.609 21.236 11.796 1.00 69.56 100 GLY A C 1
ATOM 729 O O . GLY A 1 100 ? -39.652 21.181 12.440 1.00 69.56 100 GLY A O 1
ATOM 730 N N . VAL A 1 101 ? -37.905 22.369 11.685 1.00 69.69 101 VAL A N 1
ATOM 731 C CA . VAL A 1 101 ? -38.269 23.620 12.380 1.00 69.69 101 VAL A CA 1
ATOM 732 C C . VAL A 1 101 ? -39.421 24.363 11.692 1.00 69.69 101 VAL A C 1
ATOM 734 O O . VAL A 1 101 ? -40.209 25.032 12.354 1.00 69.69 101 VAL A O 1
ATOM 737 N N . THR A 1 102 ? -39.547 24.258 10.368 1.00 74.75 102 THR A N 1
ATOM 738 C CA . THR A 1 102 ? -40.521 25.044 9.584 1.00 74.75 102 THR A CA 1
ATOM 739 C C . THR A 1 102 ? -41.889 24.376 9.411 1.00 74.75 102 THR A C 1
ATOM 741 O O . THR A 1 102 ? -42.776 24.966 8.796 1.00 74.75 102 THR A O 1
ATOM 744 N N . GLY A 1 103 ? -42.096 23.171 9.957 1.00 68.50 103 GLY A N 1
ATOM 745 C CA . GLY A 1 103 ? -43.386 22.472 9.885 1.00 68.50 103 GLY A CA 1
ATOM 746 C C . GLY A 1 103 ? -43.778 22.049 8.464 1.00 68.50 103 GLY A C 1
ATOM 747 O O . GLY A 1 103 ? -44.963 21.950 8.142 1.00 68.50 103 GLY A O 1
ATOM 748 N N . VAL A 1 104 ? -42.791 21.830 7.591 1.00 69.62 104 VAL A N 1
ATOM 749 C CA . VAL A 1 104 ? -43.010 21.406 6.202 1.00 69.62 104 VAL A CA 1
ATOM 750 C C . VAL A 1 104 ? -43.745 20.062 6.175 1.00 69.62 104 VAL A C 1
ATOM 752 O O . VAL A 1 104 ? -43.453 19.165 6.961 1.00 69.62 104 VAL A O 1
ATOM 755 N N . SER A 1 105 ? -44.706 19.906 5.253 1.00 73.19 105 SER A N 1
ATOM 756 C CA . SER A 1 105 ? -45.508 18.678 5.160 1.00 73.19 105 SER A CA 1
ATOM 757 C C . SER A 1 105 ? -44.623 17.431 5.039 1.00 73.19 105 SER A C 1
ATOM 759 O O . SER A 1 105 ? -43.656 17.421 4.270 1.00 73.19 105 SER A O 1
ATOM 761 N N . ALA A 1 106 ? -44.996 16.352 5.734 1.00 68.69 106 ALA A N 1
ATOM 762 C CA . ALA A 1 106 ? -44.254 15.087 5.740 1.00 68.69 106 ALA A CA 1
ATOM 763 C C . ALA A 1 106 ? -43.949 14.551 4.326 1.00 68.69 106 ALA A C 1
ATOM 765 O O . ALA A 1 106 ? -42.912 13.932 4.096 1.00 68.69 106 ALA A O 1
ATOM 766 N N . LYS A 1 107 ? -44.815 14.850 3.347 1.00 56.56 107 LYS A N 1
ATOM 767 C CA . LYS A 1 107 ? -44.625 14.479 1.940 1.00 56.56 107 LYS A CA 1
ATOM 768 C C . LYS A 1 107 ? -43.428 15.183 1.291 1.00 56.56 107 LYS A C 1
ATOM 770 O O . LYS A 1 107 ? -42.689 14.552 0.544 1.00 56.56 107 LYS A O 1
ATOM 775 N N . ALA A 1 108 ? -43.224 16.469 1.569 1.00 52.84 108 ALA A N 1
ATOM 776 C CA . ALA A 1 108 ? -42.086 17.214 1.034 1.00 52.84 108 ALA A CA 1
ATOM 777 C C . ALA A 1 108 ? -40.766 16.763 1.681 1.00 52.84 108 ALA A C 1
ATOM 779 O O . ALA A 1 108 ? -39.778 16.614 0.968 1.00 52.84 108 ALA A O 1
ATOM 780 N N . ILE A 1 109 ? -40.789 16.440 2.981 1.00 65.88 109 ILE A N 1
ATOM 781 C CA . ILE A 1 109 ? -39.645 15.857 3.702 1.00 65.88 109 ILE A CA 1
ATOM 782 C C . ILE A 1 109 ? -39.252 14.505 3.090 1.00 65.88 109 ILE A C 1
ATOM 784 O O . ILE A 1 109 ? -38.077 14.271 2.803 1.00 65.88 109 ILE A O 1
ATOM 788 N N . ALA A 1 110 ? -40.233 13.636 2.821 1.00 56.88 110 ALA A N 1
ATOM 789 C CA . ALA A 1 110 ? -40.000 12.318 2.233 1.00 56.88 110 ALA A CA 1
ATOM 790 C C . ALA A 1 110 ? -39.387 12.386 0.820 1.00 56.88 110 ALA A C 1
ATOM 792 O O . ALA A 1 110 ? -38.494 11.601 0.495 1.00 56.88 110 ALA A O 1
ATOM 793 N N . ILE A 1 111 ? -39.818 13.341 -0.014 1.00 55.25 111 ILE A N 1
ATOM 794 C CA . ILE A 1 111 ? -39.275 13.520 -1.371 1.00 55.25 111 ILE A CA 1
ATOM 795 C C . ILE A 1 111 ? -37.823 14.004 -1.315 1.00 55.25 111 ILE A C 1
ATOM 797 O O . ILE A 1 111 ? -36.964 13.423 -1.979 1.00 55.25 111 ILE A O 1
ATOM 801 N N . THR A 1 112 ? -37.518 15.024 -0.505 1.00 62.25 112 THR A N 1
ATOM 802 C CA . THR A 1 112 ? -36.136 15.514 -0.374 1.00 62.25 112 THR A CA 1
ATOM 803 C C . THR A 1 112 ? -35.218 14.454 0.221 1.00 62.25 112 THR A C 1
ATOM 805 O O . THR A 1 112 ? -34.132 14.235 -0.309 1.00 62.25 112 THR A O 1
ATOM 808 N N . SER A 1 113 ? -35.676 13.732 1.249 1.00 60.78 113 SER A N 1
ATOM 809 C CA . SER A 1 113 ? -34.959 12.584 1.819 1.00 60.78 113 SER A CA 1
ATOM 810 C C . SER A 1 113 ? -34.625 11.542 0.748 1.00 60.78 113 SER A C 1
ATOM 812 O O . SER A 1 113 ? -33.468 11.148 0.629 1.00 60.78 113 SER A O 1
ATOM 814 N N . SER A 1 114 ? -35.597 11.162 -0.084 1.00 56.75 114 SER A N 1
ATOM 815 C CA . SER A 1 114 ? -35.398 10.155 -1.131 1.00 56.75 114 SER A CA 1
ATOM 816 C C . SER A 1 114 ? -34.378 10.598 -2.187 1.00 56.75 114 SER A C 1
ATOM 818 O O . SER A 1 114 ? -33.562 9.791 -2.630 1.00 56.75 114 SER A O 1
ATOM 820 N N . MET A 1 115 ? -34.371 11.883 -2.567 1.00 52.50 115 MET A N 1
ATOM 821 C CA . MET A 1 115 ? -33.388 12.424 -3.517 1.00 52.50 115 MET A CA 1
ATOM 822 C C . MET A 1 115 ? -31.969 12.441 -2.940 1.00 52.50 115 MET A C 1
ATOM 824 O O . MET A 1 115 ? -31.027 12.073 -3.641 1.00 52.50 115 MET A O 1
ATOM 828 N N . PHE A 1 116 ? -31.804 12.815 -1.666 1.00 66.88 116 PHE A N 1
ATOM 829 C CA . PHE A 1 116 ? -30.501 12.751 -0.998 1.00 66.88 116 PHE A CA 1
ATOM 830 C C . PHE A 1 116 ? -30.021 11.305 -0.821 1.00 66.88 116 PHE A C 1
ATOM 832 O O . PHE A 1 116 ? -28.854 11.025 -1.087 1.00 66.88 116 PHE A O 1
ATOM 839 N N . SER A 1 117 ? -30.908 10.372 -0.457 1.00 63.06 117 SER A N 1
ATOM 840 C CA . SER A 1 117 ? -30.575 8.944 -0.366 1.00 63.06 117 SER A CA 1
ATOM 841 C C . SER A 1 117 ? -30.163 8.361 -1.718 1.00 63.06 117 SER A C 1
ATOM 843 O O . SER A 1 117 ? -29.180 7.629 -1.785 1.00 63.06 117 SER A O 1
ATOM 845 N N . PHE A 1 118 ? -30.847 8.726 -2.807 1.00 64.75 118 PHE A N 1
ATOM 846 C CA . PHE A 1 118 ? -30.462 8.306 -4.156 1.00 64.75 118 PHE A CA 1
ATOM 847 C C . PHE A 1 118 ? -29.123 8.916 -4.594 1.00 64.75 118 PHE A C 1
ATOM 849 O O . PHE A 1 118 ? -28.275 8.208 -5.130 1.00 64.75 118 PHE A O 1
ATOM 856 N N . GLY A 1 119 ? -28.894 10.207 -4.329 1.00 63.03 119 GLY A N 1
ATOM 857 C CA . GLY A 1 119 ? -27.608 10.855 -4.605 1.00 63.03 119 GLY A CA 1
ATOM 858 C C . GLY A 1 119 ? -26.454 10.216 -3.826 1.00 63.03 119 GLY A C 1
ATOM 859 O O . GLY A 1 119 ? -25.402 9.929 -4.400 1.00 63.03 119 GLY A O 1
ATOM 860 N N . SER A 1 120 ? -26.667 9.915 -2.542 1.00 68.38 120 SER A N 1
ATOM 861 C CA . SER A 1 120 ? -25.705 9.183 -1.710 1.00 68.38 120 SER A CA 1
ATOM 862 C C . SER A 1 120 ? -25.428 7.784 -2.267 1.00 68.38 120 SER A C 1
ATOM 864 O O . SER A 1 120 ? -24.274 7.439 -2.489 1.00 68.38 120 SER A O 1
ATOM 866 N N . ALA A 1 121 ? -26.465 7.004 -2.585 1.00 66.75 121 ALA A N 1
ATOM 867 C CA . ALA A 1 121 ? -26.303 5.654 -3.127 1.00 66.75 121 ALA A CA 1
ATOM 868 C C . ALA A 1 121 ? -25.627 5.643 -4.512 1.00 66.75 121 ALA A C 1
ATOM 870 O O . ALA A 1 121 ? -24.786 4.791 -4.790 1.00 66.75 121 ALA A O 1
ATOM 871 N N . SER A 1 122 ? -25.942 6.609 -5.382 1.00 61.09 122 SER A N 1
ATOM 872 C CA . SER A 1 122 ? -25.310 6.735 -6.702 1.00 61.09 122 SER A CA 1
ATOM 873 C C . SER A 1 122 ? -23.834 7.115 -6.593 1.00 61.09 122 SER A C 1
ATOM 875 O O . SER A 1 122 ? -23.022 6.638 -7.384 1.00 61.09 122 SER A O 1
ATOM 877 N N . THR A 1 123 ? -23.479 7.980 -5.640 1.00 66.50 123 THR A N 1
ATOM 878 C CA . THR A 1 123 ? -22.081 8.369 -5.403 1.00 66.50 123 THR A CA 1
ATOM 87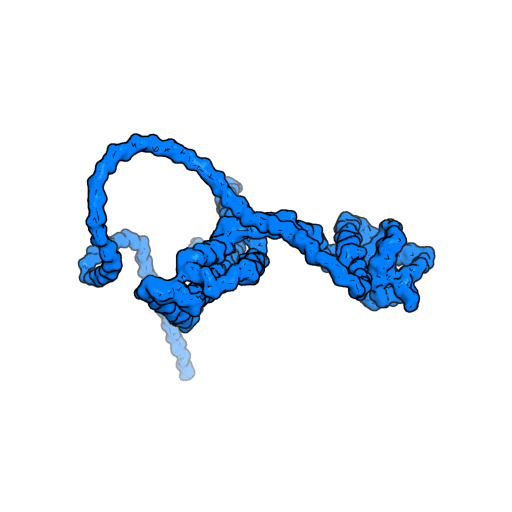9 C C . THR A 1 123 ? -21.289 7.265 -4.713 1.00 66.50 123 THR A C 1
ATOM 881 O O . THR A 1 123 ? -20.129 7.069 -5.062 1.00 66.50 123 THR A O 1
ATOM 884 N N . GLU A 1 124 ? -21.906 6.498 -3.812 1.00 69.81 124 GLU A N 1
ATOM 885 C CA . GLU A 1 124 ? -21.302 5.299 -3.224 1.00 69.81 124 GLU A CA 1
ATOM 886 C C . GLU A 1 124 ? -21.091 4.200 -4.256 1.00 69.81 124 GLU A C 1
ATOM 888 O O . GLU A 1 124 ? -19.995 3.667 -4.323 1.00 69.81 124 GLU A O 1
ATOM 893 N N . SER A 1 125 ? -22.065 3.917 -5.122 1.00 65.25 125 SER A N 1
ATOM 894 C CA . SER A 1 125 ? -21.894 2.924 -6.189 1.00 65.25 125 SER A CA 1
ATOM 895 C C . SER A 1 125 ? -20.825 3.346 -7.205 1.00 65.25 12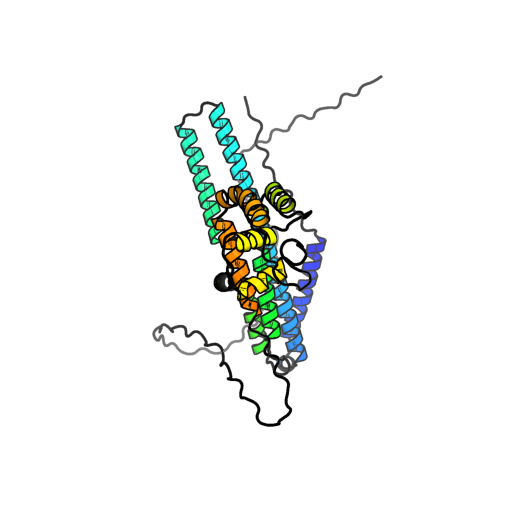5 SER A C 1
ATOM 897 O O . SER A 1 125 ? -20.033 2.519 -7.653 1.00 65.25 125 SER A O 1
ATOM 899 N N . TYR A 1 126 ? -20.738 4.642 -7.531 1.00 65.06 126 TYR A N 1
ATOM 900 C CA . TYR A 1 126 ? -19.649 5.160 -8.362 1.00 65.06 126 TYR A CA 1
ATOM 901 C C . TYR A 1 126 ? -18.292 5.028 -7.660 1.00 65.06 126 TYR A C 1
ATOM 903 O O . TYR A 1 126 ? -17.309 4.647 -8.292 1.00 65.06 126 TYR A O 1
ATOM 911 N N . ALA A 1 127 ? -18.230 5.311 -6.356 1.00 67.75 127 ALA A N 1
ATOM 912 C CA . ALA A 1 127 ? -17.015 5.122 -5.580 1.00 67.75 127 ALA A CA 1
ATOM 913 C C . ALA A 1 127 ? -16.615 3.642 -5.518 1.00 67.75 127 ALA A C 1
ATOM 915 O O . ALA A 1 127 ? -15.491 3.321 -5.855 1.00 67.75 127 ALA A O 1
ATOM 916 N N . ASP A 1 128 ? -17.535 2.735 -5.221 1.00 68.75 128 ASP A N 1
ATOM 917 C CA . ASP A 1 128 ? -17.255 1.304 -5.077 1.00 68.75 128 ASP A CA 1
ATOM 918 C C . ASP A 1 128 ? -16.743 0.664 -6.384 1.00 68.75 128 ASP A C 1
ATOM 920 O O . ASP A 1 128 ? -15.848 -0.179 -6.388 1.00 68.75 128 ASP A O 1
ATOM 924 N N . VAL A 1 129 ? -17.249 1.125 -7.535 1.00 63.19 129 VAL A N 1
ATOM 925 C CA . VAL A 1 129 ? -16.862 0.597 -8.856 1.00 63.19 129 VAL A CA 1
ATOM 926 C C . VAL A 1 129 ? -15.598 1.262 -9.428 1.00 63.19 129 VAL A C 1
ATOM 928 O O . VAL A 1 129 ? -14.857 0.623 -10.190 1.00 63.19 129 VAL A O 1
ATOM 931 N N . PHE A 1 130 ? -15.338 2.537 -9.107 1.00 56.50 130 PHE A N 1
ATOM 932 C CA . PHE A 1 130 ? -14.289 3.339 -9.764 1.00 56.50 130 PHE A CA 1
ATOM 933 C C . PHE A 1 130 ? -13.210 3.905 -8.834 1.00 56.50 130 PHE A C 1
ATOM 935 O O . PHE A 1 130 ? -12.077 4.092 -9.278 1.00 56.50 130 PHE A O 1
ATOM 942 N N . LEU A 1 131 ? -13.521 4.162 -7.568 1.00 60.78 131 LEU A N 1
ATOM 943 C CA . LEU A 1 131 ? -12.566 4.570 -6.541 1.00 60.78 131 LEU A CA 1
ATOM 944 C C . LEU A 1 131 ? -12.265 3.354 -5.680 1.00 60.78 131 LEU A C 1
ATOM 946 O O . LEU A 1 131 ? -12.965 3.076 -4.715 1.00 60.78 131 LEU A O 1
ATOM 950 N N . PHE A 1 132 ? -11.211 2.632 -6.054 1.00 59.03 132 PHE A N 1
ATOM 951 C CA . PHE A 1 132 ? -10.622 1.582 -5.233 1.00 59.03 132 PHE A CA 1
ATOM 952 C C . PHE A 1 132 ? -10.686 1.971 -3.745 1.00 59.03 132 PHE A C 1
ATOM 954 O O . PHE A 1 132 ? -10.012 2.901 -3.316 1.00 59.03 132 PHE A O 1
ATOM 961 N N . SER A 1 133 ? -11.527 1.270 -2.977 1.00 55.53 133 SER A N 1
ATOM 962 C CA . SER A 1 133 ? -11.602 1.414 -1.526 1.00 55.53 133 SER A CA 1
ATOM 963 C C . SER A 1 133 ? -10.296 1.076 -0.777 1.00 55.53 133 SER A C 1
ATOM 965 O O . SER A 1 133 ? -10.226 1.442 0.399 1.00 55.53 133 SER A O 1
ATOM 967 N N . PRO A 1 134 ? -9.266 0.408 -1.354 1.00 58.84 134 PRO A N 1
ATOM 968 C CA . PRO A 1 134 ? -7.965 0.360 -0.698 1.00 58.84 134 PRO A CA 1
ATOM 969 C C . PRO A 1 134 ? -7.230 1.700 -0.741 1.00 58.84 134 PRO A C 1
ATOM 971 O O . PRO A 1 134 ? -7.365 2.498 -1.667 1.00 58.84 134 PRO A O 1
ATOM 974 N N . ASP A 1 135 ? -6.412 1.902 0.287 1.00 81.94 135 ASP A N 1
ATOM 975 C CA . ASP A 1 135 ? -5.433 2.974 0.383 1.00 81.94 135 ASP A CA 1
ATOM 976 C C . ASP A 1 135 ? -4.658 3.123 -0.940 1.00 81.94 135 ASP A C 1
ATOM 978 O O . ASP A 1 135 ? -3.951 2.207 -1.366 1.00 81.94 135 ASP A O 1
ATOM 982 N N . ILE A 1 136 ? -4.820 4.272 -1.611 1.00 86.94 136 ILE A N 1
ATOM 983 C CA . ILE A 1 136 ? -4.170 4.570 -2.899 1.00 86.94 136 ILE A CA 1
ATOM 984 C C . ILE A 1 136 ? -2.651 4.421 -2.774 1.00 86.94 136 ILE A C 1
ATOM 986 O O . ILE A 1 136 ? -2.012 4.000 -3.738 1.00 86.94 136 ILE A O 1
ATOM 990 N N . SER A 1 137 ? -2.089 4.711 -1.593 1.00 88.31 137 SER A N 1
ATOM 991 C CA . SER A 1 137 ? -0.660 4.528 -1.338 1.00 88.31 137 SER A CA 1
ATOM 992 C C . SER A 1 137 ? -0.257 3.051 -1.394 1.00 88.31 137 SER A C 1
ATOM 994 O O . SER A 1 137 ? 0.680 2.712 -2.106 1.00 88.31 137 SER A O 1
ATOM 996 N N . GLY A 1 138 ? -1.042 2.147 -0.801 1.00 90.25 138 GLY A N 1
ATOM 997 C CA . GLY A 1 138 ? -0.787 0.705 -0.873 1.00 90.25 138 GLY A CA 1
ATOM 998 C C . GLY A 1 138 ? -0.872 0.137 -2.296 1.00 90.25 138 GLY A C 1
ATOM 999 O O . GLY A 1 138 ? -0.111 -0.759 -2.656 1.00 90.25 138 GLY A O 1
ATOM 1000 N N . ILE A 1 139 ? -1.762 0.671 -3.141 1.00 90.56 139 ILE A N 1
ATOM 1001 C CA . ILE A 1 139 ? -1.820 0.289 -4.563 1.00 90.56 139 ILE A CA 1
ATOM 1002 C C . ILE A 1 139 ? -0.595 0.820 -5.316 1.00 90.56 139 ILE A C 1
ATOM 1004 O O . ILE A 1 139 ? -0.042 0.116 -6.161 1.00 90.56 139 ILE A O 1
ATOM 1008 N N . GLN A 1 140 ? -0.180 2.054 -5.028 1.00 93.31 140 GLN A N 1
ATOM 1009 C CA . GLN A 1 140 ? 1.009 2.643 -5.631 1.00 93.31 140 GLN A CA 1
ATOM 1010 C C . GLN A 1 140 ? 2.256 1.818 -5.287 1.00 93.31 140 GLN A C 1
ATOM 1012 O O . GLN A 1 140 ? 2.983 1.434 -6.200 1.00 93.31 140 GLN A O 1
ATOM 1017 N N . ASP A 1 141 ? 2.449 1.467 -4.014 1.00 93.19 141 ASP A N 1
ATOM 1018 C CA . ASP A 1 141 ? 3.569 0.638 -3.555 1.00 93.19 141 ASP A CA 1
ATOM 1019 C C . ASP A 1 141 ? 3.584 -0.730 -4.250 1.00 93.19 141 ASP A C 1
ATOM 1021 O O . ASP A 1 141 ? 4.638 -1.235 -4.641 1.00 93.19 141 ASP A O 1
ATOM 1025 N N . LEU A 1 142 ? 2.405 -1.319 -4.470 1.00 92.81 142 LEU A N 1
ATOM 1026 C CA . LEU A 1 142 ? 2.272 -2.586 -5.183 1.00 92.81 142 LEU A CA 1
ATOM 1027 C C . LEU A 1 142 ? 2.724 -2.480 -6.648 1.00 92.81 142 LEU A C 1
ATOM 1029 O O . LEU A 1 142 ? 3.415 -3.370 -7.152 1.00 92.81 142 LEU A O 1
ATOM 1033 N N . VAL A 1 143 ? 2.355 -1.397 -7.336 1.00 94.44 143 VAL A N 1
ATOM 1034 C CA . VAL A 1 143 ? 2.778 -1.154 -8.724 1.00 94.44 143 VAL A CA 1
ATOM 1035 C C . VAL A 1 143 ? 4.270 -0.847 -8.800 1.00 94.44 143 VAL A C 1
ATOM 1037 O O . VAL A 1 143 ? 4.953 -1.410 -9.655 1.00 94.44 143 VAL A O 1
ATOM 1040 N N . GLU A 1 144 ? 4.799 -0.022 -7.895 1.00 95.75 144 GLU A N 1
ATOM 1041 C CA . GLU A 1 144 ? 6.234 0.281 -7.819 1.00 95.75 144 GLU A CA 1
ATOM 1042 C C . GLU A 1 144 ? 7.058 -0.986 -7.514 1.00 95.75 144 GLU A C 1
ATOM 1044 O O . GLU A 1 144 ? 8.121 -1.214 -8.107 1.00 95.75 144 GLU A O 1
ATOM 1049 N N . GLY A 1 145 ? 6.532 -1.876 -6.669 1.00 94.50 145 GLY A N 1
ATOM 1050 C CA . GLY A 1 145 ? 7.086 -3.207 -6.431 1.00 94.50 145 GLY A CA 1
ATOM 1051 C C . GLY A 1 145 ? 7.118 -4.058 -7.703 1.00 94.50 145 GLY A C 1
ATOM 1052 O O . GLY A 1 145 ? 8.178 -4.562 -8.078 1.00 94.50 145 GLY A O 1
ATOM 1053 N N . ALA A 1 146 ? 5.997 -4.156 -8.425 1.00 94.88 146 ALA A N 1
ATOM 1054 C CA . ALA A 1 146 ? 5.913 -4.905 -9.681 1.00 94.88 146 ALA A CA 1
ATOM 1055 C C . ALA A 1 146 ? 6.867 -4.356 -10.758 1.00 94.88 146 ALA A C 1
ATOM 1057 O O . ALA A 1 146 ? 7.541 -5.120 -11.452 1.00 94.88 146 ALA A O 1
ATOM 1058 N N . GLN A 1 147 ? 6.975 -3.031 -10.864 1.00 96.00 147 GLN A N 1
ATOM 1059 C CA . GLN A 1 147 ? 7.925 -2.343 -11.736 1.00 96.00 147 GLN A CA 1
ATOM 1060 C C . GLN A 1 147 ? 9.380 -2.670 -11.381 1.00 96.00 147 GLN A C 1
ATOM 1062 O O . GLN A 1 147 ? 10.196 -2.922 -12.272 1.00 96.00 147 GLN A O 1
ATOM 1067 N N . THR A 1 148 ? 9.707 -2.699 -10.090 1.00 96.75 148 THR A N 1
ATOM 1068 C CA . THR A 1 148 ? 11.044 -3.054 -9.596 1.00 96.75 148 THR A CA 1
ATOM 1069 C C . THR A 1 148 ? 11.380 -4.508 -9.922 1.00 96.75 148 THR A C 1
ATOM 1071 O O . THR A 1 148 ? 12.453 -4.790 -10.460 1.00 96.75 148 THR A O 1
ATOM 1074 N N . THR A 1 149 ? 10.447 -5.433 -9.684 1.00 95.25 149 THR A N 1
ATOM 1075 C CA . THR A 1 149 ? 10.608 -6.849 -10.044 1.00 95.25 149 THR A CA 1
ATOM 1076 C C . THR A 1 149 ? 10.776 -7.034 -11.550 1.00 95.25 149 THR A C 1
ATOM 1078 O O . THR A 1 149 ? 11.642 -7.794 -11.979 1.00 95.25 149 THR A O 1
ATOM 1081 N N . TYR A 1 150 ? 10.006 -6.309 -12.367 1.00 96.44 150 TYR A N 1
ATOM 1082 C CA . TYR A 1 150 ? 10.125 -6.372 -13.823 1.00 96.44 150 TYR A CA 1
ATOM 1083 C C . TYR A 1 150 ? 11.510 -5.914 -14.302 1.00 96.44 150 TYR A C 1
ATOM 1085 O O . TYR A 1 150 ? 12.131 -6.590 -15.121 1.00 96.44 150 TYR A O 1
ATOM 1093 N N . ARG A 1 151 ? 12.035 -4.807 -13.753 1.00 95.81 151 ARG A N 1
ATOM 1094 C CA . ARG A 1 151 ? 13.396 -4.324 -14.058 1.00 95.81 151 ARG A CA 1
ATOM 1095 C C . ARG A 1 151 ? 14.463 -5.350 -13.696 1.00 95.81 151 ARG A C 1
ATOM 1097 O O . ARG A 1 151 ? 15.379 -5.569 -14.482 1.00 95.81 151 ARG A O 1
ATOM 1104 N N . ALA A 1 152 ? 14.331 -5.991 -12.535 1.00 95.94 152 ALA A N 1
ATOM 1105 C CA . ALA A 1 152 ? 15.263 -7.020 -12.084 1.00 95.94 152 ALA A CA 1
ATOM 1106 C C . ALA A 1 152 ? 15.228 -8.285 -12.962 1.00 95.94 152 ALA A C 1
ATOM 1108 O O . ALA A 1 152 ? 16.248 -8.950 -13.124 1.00 95.94 152 ALA A O 1
ATOM 1109 N N . ALA A 1 153 ? 14.072 -8.608 -13.548 1.00 95.19 153 ALA A N 1
ATOM 1110 C CA . ALA A 1 153 ? 13.894 -9.752 -14.441 1.00 95.19 153 ALA A CA 1
ATOM 1111 C C . ALA A 1 153 ? 14.282 -9.466 -15.906 1.00 95.19 153 ALA A C 1
ATOM 1113 O O . ALA A 1 153 ? 14.241 -10.374 -16.742 1.00 95.19 153 ALA A O 1
ATOM 1114 N N . MET A 1 154 ? 14.633 -8.221 -16.244 1.00 94.31 154 MET A N 1
ATOM 1115 C CA . MET A 1 154 ? 14.918 -7.825 -17.619 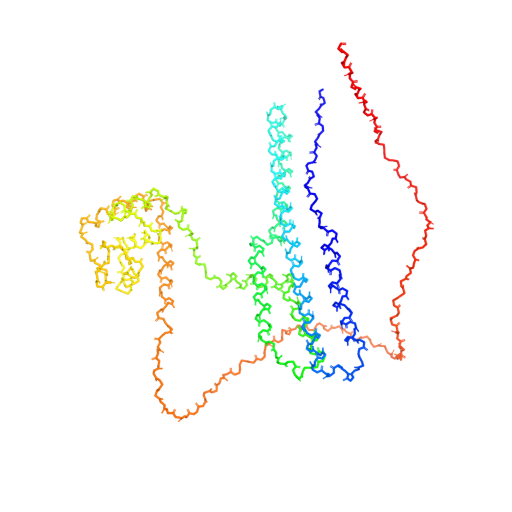1.00 94.31 154 MET A CA 1
ATOM 1116 C C . MET A 1 154 ? 16.212 -8.489 -18.130 1.00 94.31 154 MET A C 1
ATOM 1118 O O . MET A 1 154 ? 17.240 -8.445 -17.448 1.00 94.31 154 MET A O 1
ATOM 1122 N N . PRO A 1 155 ? 16.213 -9.078 -19.343 1.00 92.25 155 PRO A N 1
ATOM 1123 C CA . PRO A 1 155 ? 17.427 -9.639 -19.922 1.00 92.25 155 PRO A CA 1
ATOM 1124 C C . PRO A 1 155 ? 18.474 -8.545 -20.200 1.00 92.25 155 PRO A C 1
ATOM 1126 O O . PRO A 1 155 ? 18.117 -7.391 -20.459 1.00 92.25 155 PRO A O 1
ATOM 1129 N N . PRO A 1 156 ? 19.776 -8.889 -20.202 1.00 92.38 156 PRO A N 1
ATOM 1130 C CA . PRO A 1 156 ? 20.837 -7.927 -20.472 1.00 92.38 156 PRO A CA 1
ATOM 1131 C C . PRO A 1 156 ? 20.676 -7.289 -21.860 1.00 92.38 156 PRO A C 1
ATOM 1133 O O . PRO A 1 156 ? 20.477 -7.968 -22.867 1.00 92.38 156 PRO A O 1
ATOM 1136 N N . VAL A 1 157 ? 20.809 -5.960 -21.918 1.00 89.19 157 VAL A N 1
ATOM 1137 C CA . VAL A 1 157 ? 20.535 -5.145 -23.121 1.00 89.19 157 VAL A CA 1
ATOM 1138 C C . VAL A 1 157 ? 21.575 -5.341 -24.241 1.00 89.19 157 VAL A C 1
ATOM 1140 O O . VAL A 1 157 ? 21.371 -4.910 -25.371 1.00 89.19 157 VAL A O 1
ATOM 1143 N N . THR A 1 158 ? 22.690 -6.023 -23.968 1.00 87.19 158 THR A N 1
ATOM 1144 C CA . THR A 1 158 ? 23.843 -6.146 -24.880 1.00 87.19 158 THR A CA 1
ATOM 1145 C C . THR A 1 158 ? 23.549 -6.855 -26.206 1.00 87.19 158 THR A C 1
ATOM 1147 O O . THR A 1 158 ? 24.323 -6.692 -27.142 1.00 87.19 158 THR A O 1
ATOM 1150 N N . ALA A 1 159 ? 22.446 -7.603 -26.315 1.00 83.94 159 ALA A N 1
ATOM 1151 C CA . ALA A 1 159 ? 22.060 -8.328 -27.531 1.00 83.94 159 ALA A CA 1
ATOM 1152 C C . ALA A 1 159 ? 20.634 -8.002 -28.018 1.00 83.94 159 ALA A C 1
ATOM 1154 O O . ALA A 1 159 ? 20.033 -8.770 -28.771 1.00 83.94 159 ALA A O 1
ATOM 1155 N N . MET A 1 160 ? 20.054 -6.889 -27.565 1.00 90.06 160 MET A N 1
ATOM 1156 C CA . MET A 1 160 ? 18.648 -6.590 -27.812 1.00 90.06 160 MET A CA 1
ATOM 1157 C C . MET A 1 160 ? 18.447 -5.778 -29.095 1.00 90.06 160 MET A C 1
ATOM 1159 O O . MET A 1 160 ? 19.067 -4.737 -29.294 1.00 90.06 160 MET A O 1
ATOM 1163 N N . SER A 1 161 ? 17.534 -6.228 -29.960 1.00 90.69 161 SER A N 1
ATOM 1164 C CA . SER A 1 161 ? 17.102 -5.421 -31.105 1.00 90.69 161 SER A CA 1
ATOM 1165 C C . SER A 1 161 ? 16.206 -4.265 -30.649 1.00 90.69 161 SER A C 1
ATOM 1167 O O . SER A 1 161 ? 15.454 -4.393 -29.683 1.00 90.69 161 SER A O 1
ATOM 1169 N N . TYR A 1 162 ? 16.204 -3.157 -31.392 1.00 86.75 162 TYR A N 1
ATOM 1170 C CA . TYR A 1 162 ? 15.298 -2.032 -31.131 1.00 86.75 162 TYR A CA 1
ATOM 1171 C C . TYR A 1 162 ? 13.818 -2.455 -31.037 1.00 86.75 162 TYR A C 1
ATOM 1173 O O . TYR A 1 162 ? 13.074 -1.968 -30.190 1.00 86.75 162 TYR A O 1
ATOM 1181 N N . GLY A 1 163 ? 13.384 -3.408 -31.871 1.00 87.75 163 GLY A N 1
ATOM 1182 C CA . GLY A 1 163 ? 12.022 -3.946 -31.809 1.00 87.75 163 GLY A CA 1
ATOM 1183 C C . GLY A 1 163 ? 11.718 -4.660 -30.488 1.00 87.75 163 GLY A C 1
ATOM 1184 O O . GLY A 1 163 ? 10.636 -4.479 -29.932 1.00 87.75 163 GLY A O 1
ATOM 1185 N N . ALA A 1 164 ? 12.681 -5.416 -29.952 1.00 92.75 164 ALA A N 1
ATOM 1186 C CA . ALA A 1 164 ? 12.549 -6.057 -28.645 1.00 92.75 164 ALA A CA 1
ATOM 1187 C C . ALA A 1 164 ? 12.499 -5.024 -27.506 1.00 92.75 164 ALA A C 1
ATOM 1189 O O . ALA A 1 164 ? 11.681 -5.162 -26.599 1.00 92.75 164 ALA A O 1
ATOM 1190 N N . ALA A 1 165 ? 13.283 -3.947 -27.605 1.00 90.50 165 ALA A N 1
ATOM 1191 C CA . ALA A 1 165 ? 13.236 -2.837 -26.655 1.00 90.50 165 ALA A CA 1
ATOM 1192 C C . ALA A 1 165 ? 11.855 -2.159 -26.612 1.00 90.50 165 ALA A C 1
ATOM 1194 O O . ALA A 1 165 ? 11.315 -1.920 -25.535 1.00 90.50 165 ALA A O 1
ATOM 1195 N N . VAL A 1 166 ? 11.235 -1.913 -27.774 1.00 87.12 166 VAL A N 1
ATOM 1196 C CA . VAL A 1 166 ? 9.859 -1.383 -27.847 1.00 87.12 166 VAL A CA 1
ATOM 1197 C C . VAL A 1 166 ? 8.849 -2.345 -27.213 1.00 87.12 166 VAL A C 1
ATOM 1199 O O . VAL A 1 166 ? 7.918 -1.897 -26.547 1.00 87.12 166 VAL A O 1
ATOM 1202 N N . GLY A 1 167 ? 9.017 -3.656 -27.411 1.00 90.38 167 GLY A N 1
ATOM 1203 C CA . GLY A 1 167 ? 8.178 -4.673 -26.773 1.00 90.38 167 GLY A CA 1
ATOM 1204 C C . GLY A 1 167 ? 8.244 -4.603 -25.247 1.00 90.38 167 GLY A C 1
ATOM 1205 O O . GLY A 1 167 ? 7.210 -4.484 -24.598 1.00 90.38 167 GLY A O 1
ATOM 1206 N N . ILE A 1 168 ? 9.459 -4.568 -24.696 1.00 94.75 168 ILE A N 1
ATOM 1207 C CA . ILE A 1 168 ? 9.701 -4.461 -23.251 1.00 94.75 168 ILE A CA 1
ATOM 1208 C C . ILE A 1 168 ? 9.105 -3.179 -22.676 1.00 94.75 168 ILE A C 1
ATOM 1210 O O . ILE A 1 168 ? 8.427 -3.231 -21.657 1.00 94.75 168 ILE A O 1
ATOM 1214 N N . LEU A 1 169 ? 9.285 -2.037 -23.344 1.00 90.56 169 LEU A N 1
ATOM 1215 C CA . LEU A 1 169 ? 8.696 -0.778 -22.886 1.00 90.56 169 LEU A CA 1
ATOM 1216 C C . LEU A 1 169 ? 7.166 -0.821 -22.860 1.00 90.56 169 LEU A C 1
ATOM 1218 O O . LEU A 1 169 ? 6.561 -0.313 -21.923 1.00 90.56 169 LEU A O 1
ATOM 1222 N N . ARG A 1 170 ? 6.530 -1.452 -23.854 1.00 89.88 170 ARG A N 1
ATOM 1223 C CA . ARG A 1 170 ? 5.071 -1.637 -23.859 1.00 89.88 170 ARG A CA 1
ATOM 1224 C C . ARG A 1 170 ? 4.608 -2.539 -22.725 1.00 89.88 170 ARG A C 1
ATOM 1226 O O . ARG A 1 170 ? 3.580 -2.267 -22.120 1.00 89.88 170 ARG A O 1
ATOM 1233 N N . ASP A 1 171 ? 5.330 -3.618 -22.456 1.00 93.44 171 ASP A N 1
ATOM 1234 C CA . ASP A 1 171 ? 4.977 -4.531 -21.369 1.00 93.44 171 ASP A CA 1
ATOM 1235 C C . ASP A 1 171 ? 5.221 -3.905 -19.991 1.00 93.44 171 ASP A C 1
ATOM 1237 O O . ASP A 1 171 ? 4.450 -4.155 -19.067 1.00 93.44 171 ASP A O 1
ATOM 1241 N N . TYR A 1 172 ? 6.224 -3.035 -19.878 1.00 95.19 172 TYR A N 1
ATOM 1242 C CA . TYR A 1 172 ? 6.463 -2.221 -18.693 1.00 95.19 172 TYR A CA 1
ATOM 1243 C C . TYR A 1 172 ? 5.347 -1.191 -18.460 1.00 95.19 172 TYR A C 1
ATOM 1245 O O . TYR A 1 172 ? 4.826 -1.093 -17.353 1.00 95.19 172 TYR A O 1
ATOM 1253 N N . ASP A 1 173 ? 4.928 -0.468 -19.503 1.00 88.56 173 ASP A N 1
ATOM 1254 C CA . ASP A 1 173 ? 3.852 0.536 -19.436 1.00 88.56 173 ASP A CA 1
ATOM 1255 C C . ASP A 1 173 ? 2.503 -0.083 -19.025 1.00 88.56 173 ASP A C 1
ATOM 1257 O O . ASP A 1 173 ? 1.772 0.475 -18.204 1.00 88.56 173 ASP A O 1
ATOM 1261 N N . LYS A 1 174 ? 2.221 -1.314 -19.482 1.00 92.31 174 LYS A N 1
ATOM 1262 C CA . LYS A 1 174 ? 1.029 -2.080 -19.076 1.00 92.31 174 LYS A CA 1
ATOM 1263 C C . LYS A 1 174 ? 0.916 -2.298 -17.567 1.00 92.31 174 LYS A C 1
ATOM 1265 O O . LYS A 1 174 ? -0.193 -2.550 -17.095 1.00 92.31 174 LYS A O 1
ATOM 1270 N N . LEU A 1 175 ? 2.008 -2.226 -16.798 1.00 92.25 175 LEU A N 1
ATOM 1271 C CA . LEU A 1 175 ? 1.957 -2.337 -15.333 1.00 92.25 175 LEU A CA 1
ATOM 1272 C C . LEU A 1 175 ? 1.161 -1.191 -14.694 1.00 92.25 175 LEU A C 1
ATOM 1274 O O . LEU A 1 175 ? 0.538 -1.387 -13.654 1.00 92.25 175 LEU A O 1
ATOM 1278 N N . CYS A 1 176 ? 1.127 -0.032 -15.351 1.00 89.38 176 CYS A N 1
ATOM 1279 C CA . CYS A 1 176 ? 0.410 1.158 -14.902 1.00 89.38 176 CYS A CA 1
ATOM 1280 C C . CYS A 1 176 ? -1.012 1.267 -15.470 1.00 89.38 176 CYS A C 1
ATOM 1282 O O . CYS A 1 176 ? -1.737 2.211 -15.155 1.00 89.38 176 CYS A O 1
ATOM 1284 N N . GLU A 1 177 ? -1.449 0.307 -16.289 1.00 87.81 177 GLU A N 1
ATOM 1285 C CA . GLU A 1 177 ? -2.821 0.269 -16.785 1.00 87.81 177 GLU A CA 1
ATOM 1286 C C . GLU A 1 177 ? -3.806 -0.171 -15.696 1.00 87.81 177 GLU A C 1
ATOM 1288 O O . GLU A 1 177 ? -3.556 -1.092 -14.916 1.00 87.81 177 GLU A O 1
ATOM 1293 N N . VAL A 1 178 ? -5.003 0.420 -15.716 1.00 86.81 178 VAL A N 1
ATOM 1294 C CA . VAL A 1 178 ? -6.070 0.161 -14.734 1.00 86.81 178 VAL A CA 1
ATOM 1295 C C . VAL A 1 178 ? -6.396 -1.330 -14.592 1.00 86.81 178 VAL A C 1
ATOM 1297 O O . VAL A 1 178 ? -6.643 -1.803 -13.485 1.00 86.81 178 VAL A O 1
ATOM 1300 N N . GLN A 1 179 ? -6.390 -2.088 -15.691 1.00 88.56 179 GLN A N 1
ATOM 1301 C CA . GLN A 1 179 ? -6.710 -3.520 -15.660 1.00 88.56 179 GLN A CA 1
ATOM 1302 C C . GLN A 1 179 ? -5.620 -4.339 -14.962 1.00 88.56 179 GLN A C 1
ATOM 1304 O O . GLN A 1 179 ? -5.929 -5.254 -14.198 1.00 88.56 179 GLN A O 1
ATOM 1309 N N . THR A 1 180 ? -4.351 -3.987 -15.172 1.00 89.81 180 THR A N 1
ATOM 1310 C CA . THR A 1 180 ? -3.226 -4.639 -14.496 1.00 89.81 180 THR A CA 1
ATOM 1311 C C . THR A 1 180 ? -3.210 -4.297 -13.018 1.00 89.81 180 THR A C 1
ATOM 1313 O O . THR A 1 180 ? -3.049 -5.199 -12.207 1.00 89.81 180 THR A O 1
ATOM 1316 N N . ILE A 1 181 ? -3.482 -3.040 -12.658 1.00 89.44 181 ILE A N 1
ATOM 1317 C CA . ILE A 1 181 ? -3.610 -2.617 -11.259 1.00 89.44 181 ILE A CA 1
ATOM 1318 C C . ILE A 1 181 ? -4.703 -3.426 -10.548 1.00 89.44 181 ILE A C 1
ATOM 1320 O O . ILE A 1 181 ? -4.460 -3.975 -9.478 1.00 89.44 181 ILE A O 1
ATOM 1324 N N . ARG A 1 182 ? -5.887 -3.582 -11.163 1.00 88.19 182 ARG A N 1
ATOM 1325 C CA . ARG A 1 182 ? -6.972 -4.426 -10.616 1.00 88.19 182 ARG A CA 1
ATOM 1326 C C . ARG A 1 182 ? -6.521 -5.860 -10.393 1.00 88.19 182 ARG A C 1
ATOM 1328 O O . ARG A 1 182 ? -6.818 -6.446 -9.358 1.00 88.19 182 ARG A O 1
ATOM 1335 N N . ARG A 1 183 ? -5.813 -6.422 -11.370 1.00 91.81 183 ARG A N 1
ATOM 1336 C CA . ARG A 1 183 ? -5.292 -7.783 -11.283 1.00 91.81 183 ARG A CA 1
ATOM 1337 C C . ARG A 1 183 ? -4.266 -7.921 -10.159 1.00 91.81 183 ARG A C 1
ATOM 1339 O O . ARG A 1 183 ? -4.417 -8.834 -9.360 1.00 91.81 183 ARG A O 1
ATOM 1346 N N . LEU A 1 184 ? -3.302 -7.005 -10.060 1.00 89.31 184 LEU A N 1
ATOM 1347 C CA . LEU A 1 184 ? -2.298 -6.987 -8.993 1.00 89.31 184 LEU A CA 1
ATOM 1348 C C . LEU A 1 184 ? -2.962 -6.893 -7.619 1.00 89.31 184 LEU A C 1
ATOM 1350 O O . LEU A 1 184 ? -2.649 -7.686 -6.744 1.00 89.31 184 LEU A O 1
ATOM 1354 N N . VAL A 1 185 ? -3.938 -5.997 -7.446 1.00 89.00 185 VAL A N 1
ATOM 1355 C CA . VAL A 1 185 ? -4.690 -5.880 -6.187 1.00 89.00 185 VAL A CA 1
ATOM 1356 C C . VAL A 1 185 ? -5.423 -7.183 -5.860 1.00 89.00 185 VAL A C 1
ATOM 1358 O O . VAL A 1 185 ? -5.339 -7.658 -4.732 1.00 89.00 185 VAL A O 1
ATOM 1361 N N . ASN A 1 186 ? -6.096 -7.805 -6.831 1.00 87.31 186 ASN A N 1
ATOM 1362 C CA . ASN A 1 186 ? -6.787 -9.079 -6.615 1.00 87.31 186 ASN A CA 1
ATOM 1363 C C . ASN A 1 186 ? -5.816 -10.221 -6.270 1.00 87.31 186 ASN A C 1
ATOM 1365 O O . ASN A 1 186 ? -6.114 -11.035 -5.398 1.00 87.31 186 ASN A O 1
ATOM 1369 N N . GLU A 1 187 ? -4.654 -10.275 -6.924 1.00 88.06 187 GLU A N 1
ATOM 1370 C CA . GLU A 1 187 ? -3.584 -11.231 -6.623 1.00 88.06 187 GLU A CA 1
ATOM 1371 C C . GLU A 1 187 ? -3.016 -10.987 -5.212 1.00 88.06 187 GLU A C 1
ATOM 1373 O O . GLU A 1 187 ? -2.850 -11.934 -4.441 1.00 88.06 187 GLU A O 1
ATOM 1378 N N . SER A 1 188 ? -2.799 -9.730 -4.819 1.00 85.12 188 SER A N 1
ATOM 1379 C CA . SER A 1 188 ? -2.357 -9.362 -3.470 1.00 85.12 188 SER A CA 1
ATOM 1380 C C . SER A 1 188 ? -3.391 -9.693 -2.408 1.00 85.12 188 SER A C 1
ATOM 1382 O O . SER A 1 188 ? -3.015 -10.189 -1.360 1.00 85.12 188 SER A O 1
ATOM 1384 N N . VAL A 1 189 ? -4.684 -9.488 -2.660 1.00 82.81 189 VAL A N 1
ATOM 1385 C CA . VAL A 1 189 ? -5.750 -9.863 -1.716 1.00 82.81 189 VAL A CA 1
ATOM 1386 C C . VAL A 1 189 ? -5.892 -11.384 -1.617 1.00 82.81 189 VAL A C 1
ATOM 1388 O O . VAL A 1 189 ? -6.094 -11.908 -0.527 1.00 82.81 189 VAL A O 1
ATOM 1391 N N . GLY A 1 190 ? -5.745 -12.111 -2.729 1.00 79.88 190 GLY A N 1
ATOM 1392 C CA . GLY A 1 190 ? -5.789 -13.577 -2.734 1.00 79.88 190 GLY A CA 1
ATOM 1393 C C . GLY A 1 190 ? -4.578 -14.232 -2.062 1.00 79.88 190 GLY A C 1
ATOM 1394 O O . GLY A 1 190 ? -4.694 -15.321 -1.505 1.00 79.88 190 GLY A O 1
ATOM 1395 N N . THR A 1 191 ? -3.418 -13.572 -2.098 1.00 78.19 191 THR A N 1
ATOM 1396 C CA . THR A 1 191 ? -2.182 -14.036 -1.445 1.00 78.19 191 THR A CA 1
ATOM 1397 C C . THR A 1 191 ? -1.989 -13.460 -0.047 1.00 78.19 191 THR A C 1
ATOM 1399 O O . THR A 1 191 ? -1.249 -14.043 0.751 1.00 78.19 191 THR A O 1
ATOM 1402 N N . ALA A 1 192 ? -2.670 -12.359 0.280 1.00 67.62 192 ALA A N 1
ATOM 1403 C CA . ALA A 1 192 ? -2.693 -11.791 1.612 1.00 67.62 192 ALA A CA 1
ATOM 1404 C C . ALA A 1 192 ? -3.280 -12.826 2.566 1.00 67.62 192 ALA A C 1
ATOM 1406 O O . ALA A 1 192 ? -4.484 -13.072 2.631 1.00 67.62 192 ALA A O 1
ATOM 1407 N N . ARG A 1 193 ? -2.402 -13.433 3.361 1.00 55.12 193 ARG A N 1
ATOM 1408 C CA . ARG A 1 193 ? -2.841 -14.090 4.581 1.00 55.12 193 ARG A CA 1
ATOM 1409 C C . ARG A 1 193 ? -3.401 -12.985 5.458 1.00 55.12 193 ARG A C 1
ATOM 1411 O O . ARG A 1 193 ? -2.655 -12.088 5.843 1.00 55.12 193 ARG A O 1
ATOM 1418 N N . PHE A 1 194 ? -4.699 -13.048 5.748 1.00 44.06 194 PHE A N 1
ATOM 1419 C CA . PHE A 1 194 ? -5.329 -12.224 6.769 1.00 44.06 194 PHE A CA 1
ATOM 1420 C C . PHE A 1 194 ? -4.642 -12.515 8.106 1.00 44.06 194 PHE A C 1
ATOM 1422 O O . PHE A 1 194 ? -5.075 -13.358 8.889 1.00 44.06 194 PHE A O 1
ATOM 1429 N N . VAL A 1 195 ? -3.533 -11.831 8.367 1.00 44.06 195 VAL A N 1
ATOM 1430 C CA . VAL A 1 195 ? -3.106 -11.570 9.727 1.00 44.06 195 VAL A CA 1
ATOM 1431 C C . VAL A 1 195 ? -4.164 -10.599 10.201 1.00 44.06 195 VAL A C 1
ATOM 1433 O O . VAL A 1 195 ? -4.231 -9.479 9.699 1.00 44.06 195 VAL A O 1
ATOM 1436 N N . ALA A 1 196 ? -5.076 -11.055 11.055 1.00 43.44 196 ALA A N 1
ATOM 1437 C CA . ALA A 1 196 ? -5.999 -10.156 11.717 1.00 43.44 196 ALA A CA 1
ATOM 1438 C C . ALA A 1 196 ? -5.139 -9.135 12.470 1.00 43.44 196 ALA A C 1
ATOM 1440 O O . ALA A 1 196 ? -4.690 -9.389 13.585 1.00 43.44 196 ALA A O 1
ATOM 1441 N N . SER A 1 197 ? -4.857 -7.999 11.829 1.00 42.88 197 SER A N 1
ATOM 1442 C CA . SER A 1 197 ? -4.302 -6.820 12.471 1.00 42.88 197 SER A CA 1
ATOM 1443 C C . SER A 1 197 ? -5.449 -6.202 13.253 1.00 42.88 197 SER A C 1
ATOM 1445 O O . SER A 1 197 ? -5.975 -5.141 12.941 1.00 42.88 197 SER A O 1
ATOM 1447 N N . THR A 1 198 ? -5.906 -6.930 14.267 1.00 50.72 198 THR A N 1
ATOM 1448 C CA . THR A 1 198 ? -6.442 -6.291 15.448 1.00 50.72 198 THR A CA 1
ATOM 1449 C C . THR A 1 198 ? -5.232 -5.632 16.085 1.00 50.72 198 THR A C 1
ATOM 1451 O O . THR A 1 198 ? -4.548 -6.250 16.901 1.00 50.72 198 THR A O 1
ATOM 1454 N N . THR A 1 199 ? -4.904 -4.411 15.660 1.00 51.97 199 THR A N 1
ATOM 1455 C CA . THR A 1 199 ? -4.083 -3.519 16.471 1.00 51.97 199 THR A CA 1
ATOM 1456 C C . THR A 1 199 ? -4.731 -3.528 17.847 1.00 51.97 199 THR A C 1
ATOM 1458 O O . THR A 1 199 ? -5.846 -3.052 18.050 1.00 51.97 199 THR A O 1
ATOM 1461 N N . GLY A 1 200 ? -4.091 -4.225 18.784 1.00 50.94 200 GLY A N 1
ATOM 1462 C CA . GLY A 1 200 ? -4.707 -4.625 20.043 1.00 50.94 200 GLY A CA 1
ATOM 1463 C C . GLY A 1 200 ? -5.079 -3.460 20.968 1.00 50.94 200 GLY A C 1
ATOM 1464 O O . GLY A 1 200 ? -5.566 -3.684 22.073 1.00 50.94 200 GLY A O 1
ATOM 1465 N N . GLU A 1 201 ? -4.860 -2.222 20.531 1.00 51.62 201 GLU A N 1
ATOM 1466 C CA . GLU A 1 201 ? -5.288 -1.007 21.213 1.00 51.62 201 GLU A CA 1
ATOM 1467 C C . GLU A 1 201 ? -6.807 -0.879 21.339 1.00 51.62 201 GLU A C 1
ATOM 1469 O O . GLU A 1 201 ? -7.269 -0.376 22.358 1.00 51.62 201 GLU A O 1
ATOM 1474 N N . GLU A 1 202 ? -7.596 -1.377 20.381 1.00 60.09 202 GLU A N 1
ATOM 1475 C CA . GLU A 1 202 ? -9.066 -1.313 20.488 1.00 60.09 202 GLU A CA 1
ATOM 1476 C C . GLU A 1 202 ? -9.656 -2.472 21.318 1.00 60.09 202 GLU A C 1
ATOM 1478 O O . GLU A 1 202 ? -10.821 -2.472 21.710 1.00 60.09 202 GLU A O 1
ATOM 1483 N N . LEU A 1 203 ? -8.839 -3.491 21.583 1.00 67.88 203 LEU A N 1
ATOM 1484 C CA . LEU A 1 203 ? -9.225 -4.735 22.246 1.00 67.88 203 LEU A CA 1
ATOM 1485 C C . LEU A 1 203 ? -9.148 -4.636 23.770 1.00 67.88 203 LEU A C 1
ATOM 1487 O O . LEU A 1 203 ? -9.968 -5.216 24.479 1.00 67.88 203 LEU A O 1
ATOM 1491 N N . LEU A 1 204 ? -8.140 -3.916 24.259 1.00 81.62 204 LEU A N 1
ATOM 1492 C CA . LEU A 1 204 ? -7.854 -3.745 25.675 1.00 81.62 204 LEU A CA 1
ATOM 1493 C C . LEU A 1 204 ? -7.705 -2.263 25.962 1.00 81.62 204 LEU A C 1
ATOM 1495 O O . LEU A 1 204 ? -6.761 -1.615 25.501 1.00 81.62 204 LEU A O 1
ATOM 1499 N N . SER A 1 205 ? -8.608 -1.738 26.786 1.00 87.31 205 SER A N 1
ATOM 1500 C CA . SER A 1 205 ? -8.464 -0.374 27.274 1.00 87.31 205 SER A CA 1
ATOM 1501 C C . SER A 1 205 ? -7.134 -0.221 28.027 1.00 87.31 205 SER A C 1
ATOM 1503 O O . SER A 1 205 ? -6.574 -1.182 28.568 1.00 87.31 205 SER A O 1
ATOM 1505 N N . ALA A 1 206 ? -6.605 1.003 28.102 1.00 87.50 206 ALA A N 1
ATOM 1506 C CA . ALA A 1 206 ? -5.431 1.278 28.936 1.00 87.50 206 ALA A CA 1
ATOM 1507 C C . ALA A 1 206 ? -5.655 0.849 30.404 1.00 87.50 206 ALA A C 1
ATOM 1509 O O . ALA A 1 206 ? -4.725 0.376 31.055 1.00 87.50 206 ALA A O 1
ATOM 1510 N N . ALA A 1 207 ? -6.899 0.937 30.890 1.00 89.81 207 ALA A N 1
ATOM 1511 C CA . ALA A 1 207 ? -7.292 0.482 32.220 1.00 89.81 207 ALA A CA 1
ATOM 1512 C C . ALA A 1 207 ? -7.171 -1.044 32.383 1.00 89.81 207 ALA A C 1
ATOM 1514 O O . ALA A 1 207 ? -6.660 -1.502 33.403 1.00 89.81 207 ALA A O 1
ATOM 1515 N N . ASP A 1 208 ? -7.568 -1.825 31.374 1.00 93.06 208 ASP A N 1
ATOM 1516 C CA . ASP A 1 208 ? -7.462 -3.291 31.404 1.00 93.06 208 ASP A CA 1
ATOM 1517 C C . ASP A 1 208 ? -5.998 -3.745 31.437 1.00 93.06 208 ASP A C 1
ATOM 1519 O O . ASP A 1 208 ? -5.620 -4.596 32.245 1.00 93.06 208 ASP A O 1
ATOM 1523 N N . ARG A 1 209 ? -5.141 -3.118 30.619 1.00 93.31 209 ARG A N 1
ATOM 1524 C CA . ARG A 1 209 ? -3.692 -3.379 30.635 1.00 93.31 209 ARG A CA 1
ATOM 1525 C C . ARG A 1 209 ? -3.084 -3.056 31.997 1.00 93.31 209 ARG A C 1
ATOM 1527 O O . ARG A 1 209 ? -2.323 -3.856 32.533 1.00 93.31 209 ARG A O 1
ATOM 1534 N N . PHE A 1 210 ? -3.455 -1.921 32.584 1.00 93.06 210 PHE A N 1
ATOM 1535 C CA . PHE A 1 210 ? -2.974 -1.526 33.906 1.00 93.06 210 PHE A CA 1
ATOM 1536 C C . PHE A 1 210 ? -3.444 -2.481 35.015 1.00 93.06 210 PHE A C 1
ATOM 1538 O O . PHE A 1 210 ? -2.660 -2.845 35.893 1.00 93.06 210 PHE A O 1
ATOM 1545 N N . ALA A 1 211 ? -4.701 -2.935 34.965 1.00 94.19 211 ALA A N 1
ATOM 1546 C CA . ALA A 1 211 ? -5.237 -3.897 35.924 1.00 94.19 211 ALA A CA 1
ATOM 1547 C C . ALA A 1 211 ? -4.472 -5.229 35.881 1.00 94.19 211 ALA A C 1
ATOM 1549 O O . ALA A 1 211 ? -4.127 -5.773 36.932 1.00 94.19 211 ALA A O 1
ATOM 1550 N N . ILE A 1 212 ? -4.152 -5.722 34.679 1.00 95.19 212 ILE A N 1
ATOM 1551 C CA . ILE A 1 212 ? -3.357 -6.943 34.500 1.00 95.19 212 ILE A CA 1
ATOM 1552 C C . ILE A 1 212 ? -1.920 -6.732 34.972 1.00 95.19 212 ILE A C 1
ATOM 1554 O O . ILE A 1 212 ? -1.432 -7.557 35.740 1.00 95.19 212 ILE A O 1
ATOM 1558 N N . ALA A 1 213 ? -1.267 -5.632 34.580 1.00 96.25 213 ALA A N 1
ATOM 1559 C CA . ALA A 1 213 ? 0.096 -5.300 35.007 1.00 96.25 213 ALA A CA 1
ATOM 1560 C C . ALA A 1 213 ? 0.218 -5.320 36.541 1.00 96.25 213 ALA A C 1
ATOM 1562 O O . ALA A 1 213 ? 1.048 -6.033 37.107 1.00 96.25 213 ALA A O 1
ATOM 1563 N N . ARG A 1 214 ? -0.720 -4.656 37.231 1.00 96.06 214 ARG A N 1
ATOM 1564 C CA . ARG A 1 214 ? -0.797 -4.655 38.697 1.00 96.06 214 ARG A CA 1
ATOM 1565 C C . ARG A 1 214 ? -1.027 -6.051 39.276 1.00 96.06 214 ARG A C 1
ATOM 1567 O O . ARG A 1 214 ? -0.462 -6.377 40.316 1.00 96.06 214 ARG A O 1
ATOM 1574 N N . ALA A 1 215 ? -1.847 -6.874 38.625 1.00 95.62 215 ALA A N 1
ATOM 1575 C CA . ALA A 1 215 ? -2.104 -8.240 39.064 1.00 95.62 215 ALA A CA 1
ATOM 1576 C C . ALA A 1 215 ? -0.873 -9.145 38.931 1.00 95.62 215 ALA A C 1
ATOM 1578 O O . ALA A 1 215 ? -0.736 -10.081 39.713 1.00 95.62 215 ALA A O 1
ATOM 1579 N N . ILE A 1 216 ? 0.025 -8.884 37.984 1.00 96.19 216 ILE A N 1
ATOM 1580 C CA . ILE A 1 216 ? 1.257 -9.667 37.817 1.00 96.19 216 ILE A CA 1
ATOM 1581 C C . ILE A 1 216 ? 2.468 -9.052 38.533 1.00 96.19 216 ILE A C 1
ATOM 1583 O O . ILE A 1 216 ? 3.513 -9.687 38.590 1.00 96.19 216 ILE A O 1
ATOM 1587 N N . GLY A 1 217 ? 2.315 -7.863 39.125 1.00 95.31 217 GLY A N 1
ATOM 1588 C CA . GLY A 1 217 ? 3.393 -7.156 39.820 1.00 95.31 217 GLY A CA 1
ATOM 1589 C C . GLY A 1 217 ? 4.371 -6.446 38.882 1.00 95.31 217 GLY A C 1
ATOM 1590 O O . GLY A 1 217 ? 5.489 -6.155 39.288 1.00 95.31 217 GLY A O 1
ATOM 1591 N N . GLU A 1 218 ? 3.953 -6.162 37.649 1.00 95.56 218 GLU A N 1
ATOM 1592 C CA . GLU A 1 218 ? 4.778 -5.524 36.623 1.00 95.56 218 GLU A CA 1
ATOM 1593 C C . GLU A 1 218 ? 4.300 -4.083 36.380 1.00 95.56 218 GLU A C 1
ATOM 1595 O O . GLU A 1 218 ? 3.108 -3.792 36.530 1.00 95.56 218 GLU A O 1
ATOM 1600 N N . PRO A 1 219 ? 5.192 -3.152 36.001 1.00 92.88 219 PRO A N 1
ATOM 1601 C CA . PRO A 1 219 ? 4.825 -1.749 35.817 1.00 92.88 219 PRO A CA 1
ATOM 1602 C C . PRO A 1 219 ? 3.955 -1.526 34.573 1.00 92.88 219 PRO A C 1
ATOM 1604 O O . PRO A 1 219 ? 3.072 -0.669 34.578 1.00 92.88 219 PRO A O 1
ATOM 1607 N N . THR A 1 220 ? 4.192 -2.290 33.504 1.00 93.88 220 THR A N 1
ATOM 1608 C CA . THR A 1 220 ? 3.495 -2.161 32.218 1.00 93.88 220 THR A CA 1
ATOM 1609 C C . THR A 1 220 ? 3.428 -3.501 31.500 1.00 93.88 220 THR A C 1
ATOM 1611 O O . THR A 1 220 ? 4.388 -4.264 31.544 1.00 93.88 220 THR A O 1
ATOM 1614 N N . VAL A 1 221 ? 2.338 -3.746 30.770 1.00 94.75 221 VAL A N 1
ATOM 1615 C CA . VAL A 1 221 ? 2.198 -4.902 29.870 1.00 94.75 221 VAL A CA 1
ATOM 1616 C C . VAL A 1 221 ? 1.736 -4.463 28.486 1.00 94.75 221 VAL A C 1
ATOM 1618 O O . VAL A 1 221 ? 0.881 -3.580 28.351 1.00 94.75 221 VAL A O 1
ATOM 1621 N N . THR A 1 222 ? 2.293 -5.081 27.446 1.00 93.12 222 THR A N 1
ATOM 1622 C CA . THR A 1 222 ? 1.832 -4.883 26.066 1.00 93.12 222 THR A CA 1
ATOM 1623 C C . THR A 1 222 ? 0.552 -5.680 25.808 1.00 93.12 222 THR A C 1
ATOM 1625 O O . THR A 1 222 ? 0.241 -6.641 26.514 1.00 93.12 222 THR A O 1
ATOM 1628 N N . THR A 1 223 ? -0.216 -5.307 24.781 1.00 89.94 223 THR A N 1
ATOM 1629 C CA . THR A 1 223 ? -1.416 -6.071 24.402 1.00 89.94 223 THR A CA 1
ATOM 1630 C C . THR A 1 223 ? -1.077 -7.513 24.014 1.00 89.94 223 THR A C 1
ATOM 1632 O O . THR A 1 223 ? -1.790 -8.441 24.395 1.00 89.94 223 THR A O 1
ATOM 1635 N N . GLU A 1 224 ? 0.032 -7.721 23.306 1.00 90.50 224 GLU A N 1
ATOM 1636 C CA . GLU A 1 224 ? 0.498 -9.065 22.951 1.00 90.50 224 GLU A CA 1
ATOM 1637 C C . GLU A 1 224 ? 0.787 -9.900 24.201 1.00 90.50 224 GLU A C 1
ATOM 1639 O O . GLU A 1 224 ? 0.315 -11.032 24.306 1.00 90.50 224 GLU A O 1
ATOM 1644 N N . GLN A 1 225 ? 1.466 -9.322 25.198 1.00 93.94 225 GLN A N 1
ATOM 1645 C CA . GLN A 1 225 ? 1.715 -9.990 26.476 1.00 93.94 225 GLN A CA 1
ATOM 1646 C C . GLN A 1 225 ? 0.411 -10.358 27.188 1.00 93.94 225 GLN A C 1
ATOM 1648 O O . GLN A 1 225 ? 0.298 -11.467 27.699 1.00 93.94 225 GLN A O 1
ATOM 1653 N N . VAL A 1 226 ? -0.604 -9.489 27.178 1.00 93.50 226 VAL A N 1
ATOM 1654 C CA . VAL A 1 226 ? -1.916 -9.805 27.768 1.00 93.50 226 VAL A CA 1
ATOM 1655 C C . VAL A 1 226 ? -2.563 -11.020 27.101 1.00 93.50 226 VAL A C 1
ATOM 1657 O O . VAL A 1 226 ? -3.069 -11.899 27.798 1.00 93.50 226 VAL A O 1
ATOM 1660 N N . ALA A 1 227 ? -2.531 -11.111 25.773 1.00 91.81 227 ALA A N 1
ATOM 1661 C CA . ALA A 1 227 ? -3.101 -12.254 25.065 1.00 91.81 227 ALA A CA 1
ATOM 1662 C C . ALA A 1 227 ? -2.319 -13.553 25.307 1.00 91.81 227 ALA A C 1
ATOM 1664 O O . ALA A 1 227 ? -2.917 -14.621 25.440 1.00 91.81 227 ALA A O 1
ATOM 1665 N N . LEU A 1 228 ? -0.993 -13.467 25.424 1.00 94.31 228 LEU A N 1
ATOM 1666 C CA . LEU A 1 228 ? -0.142 -14.595 25.803 1.00 94.31 228 LEU A CA 1
ATOM 1667 C C . LEU A 1 228 ? -0.410 -15.048 27.248 1.00 94.31 228 LEU A C 1
ATOM 1669 O O . LEU A 1 228 ? -0.469 -16.247 27.508 1.00 94.31 228 LEU A O 1
ATOM 1673 N N . ILE A 1 229 ? -0.644 -14.115 28.178 1.00 95.25 229 ILE A N 1
ATOM 1674 C CA . ILE A 1 229 ? -1.045 -14.417 29.562 1.00 95.25 229 ILE A CA 1
ATOM 1675 C C . ILE A 1 229 ? -2.429 -15.074 29.585 1.00 95.25 229 ILE A C 1
ATOM 1677 O O . ILE A 1 229 ? -2.607 -16.100 30.241 1.00 95.25 229 ILE A O 1
ATOM 1681 N N . TYR A 1 230 ? -3.397 -14.529 28.841 1.00 94.88 230 TYR A N 1
ATOM 1682 C CA . TYR A 1 230 ? -4.720 -15.133 28.655 1.00 94.88 230 TYR A CA 1
ATOM 1683 C C . TYR A 1 230 ? -4.592 -16.580 28.173 1.00 94.88 230 TYR A C 1
ATOM 1685 O O . TYR A 1 230 ? -5.161 -17.499 28.766 1.00 94.88 230 TYR A O 1
ATOM 1693 N N . TRP A 1 231 ? -3.765 -16.795 27.154 1.00 94.81 231 TRP A N 1
ATOM 1694 C CA . TRP A 1 231 ? -3.527 -18.111 26.594 1.00 94.81 231 TRP A CA 1
ATOM 1695 C C . TRP A 1 231 ? -2.864 -19.072 27.590 1.00 94.81 231 TRP A C 1
ATOM 1697 O O . TRP A 1 231 ? -3.323 -20.204 27.747 1.00 94.81 231 TRP A O 1
ATOM 1707 N N . LEU A 1 232 ? -1.841 -18.625 28.318 1.00 95.44 232 LEU A N 1
ATOM 1708 C CA . LEU A 1 232 ? -1.153 -19.433 29.325 1.00 95.44 232 LEU A CA 1
ATOM 1709 C C . LEU A 1 232 ? -2.085 -19.852 30.474 1.00 95.44 232 LEU A C 1
ATOM 1711 O O . LEU A 1 232 ? -2.004 -20.976 30.973 1.00 95.44 232 LEU A O 1
ATOM 1715 N N . VAL A 1 233 ? -2.967 -18.948 30.904 1.00 95.56 233 VAL A N 1
ATOM 1716 C CA . VAL A 1 233 ? -3.831 -19.151 32.072 1.00 95.56 233 VAL A CA 1
ATOM 1717 C C . VAL A 1 233 ? -5.078 -19.973 31.736 1.00 95.56 233 VAL A C 1
ATOM 1719 O O . VAL A 1 233 ? -5.503 -20.773 32.578 1.00 95.56 233 VAL A O 1
ATOM 1722 N N . LEU A 1 234 ? -5.647 -19.796 30.537 1.00 93.94 234 LEU A N 1
ATOM 1723 C CA . LEU A 1 234 ? -6.939 -20.377 30.149 1.00 93.94 234 LEU A CA 1
ATOM 1724 C C . LEU A 1 234 ? -6.859 -21.424 29.027 1.00 93.94 234 LEU A C 1
ATOM 1726 O O . LEU A 1 234 ? -7.670 -22.342 29.014 1.00 93.94 234 LEU A O 1
ATOM 1730 N N . GLY A 1 235 ? -5.895 -21.335 28.108 1.00 86.06 235 GLY A N 1
ATOM 1731 C CA . GLY A 1 235 ? -5.886 -22.125 26.867 1.00 86.06 235 GLY A CA 1
ATOM 1732 C C . GLY A 1 235 ? -4.975 -23.354 26.848 1.00 86.06 235 GLY A C 1
ATOM 1733 O O . GLY A 1 235 ? -4.729 -23.872 25.762 1.00 86.06 235 GLY A O 1
ATOM 1734 N N . ALA A 1 236 ? -4.469 -23.795 28.008 1.00 90.50 236 ALA A N 1
ATOM 1735 C CA . ALA A 1 236 ? -3.669 -25.017 28.191 1.00 90.50 236 ALA A CA 1
ATOM 1736 C C . ALA A 1 236 ? -2.627 -25.257 27.065 1.00 90.50 236 ALA A C 1
ATOM 1738 O O . ALA A 1 236 ? -2.781 -26.186 26.270 1.00 90.50 236 ALA A O 1
ATOM 1739 N N . PRO A 1 237 ? -1.582 -24.413 26.957 1.00 93.62 237 PRO A N 1
ATOM 1740 C CA . PRO A 1 237 ? -0.634 -24.470 25.845 1.00 93.62 237 PRO A CA 1
ATOM 1741 C C . PRO A 1 237 ? 0.144 -25.791 25.807 1.00 93.62 237 PRO A C 1
ATOM 1743 O O . PRO A 1 237 ? 0.610 -26.293 26.836 1.00 93.62 237 PRO A O 1
ATOM 1746 N N . THR A 1 238 ? 0.327 -26.322 24.598 1.00 95.12 238 THR A N 1
ATOM 1747 C CA . THR A 1 238 ? 1.135 -27.522 24.339 1.00 95.12 238 THR A CA 1
ATOM 1748 C C . THR A 1 238 ? 2.624 -27.271 24.635 1.00 95.12 238 THR A C 1
ATOM 1750 O O . THR A 1 238 ? 3.065 -26.120 24.646 1.00 95.12 238 THR A O 1
ATOM 1753 N N . PRO A 1 239 ? 3.451 -28.317 24.838 1.00 93.12 239 PRO A N 1
ATOM 1754 C CA . PRO A 1 239 ? 4.880 -28.141 25.127 1.00 93.12 239 PRO A CA 1
ATOM 1755 C C . PRO A 1 239 ? 5.655 -27.338 24.067 1.00 93.12 239 PRO A C 1
ATOM 1757 O O . PRO A 1 239 ? 6.552 -26.574 24.412 1.00 93.12 239 PRO A O 1
ATOM 1760 N N . ALA A 1 240 ? 5.296 -27.455 22.783 1.00 89.75 240 ALA A N 1
ATOM 1761 C CA . ALA A 1 240 ? 5.910 -26.660 21.714 1.00 89.75 240 ALA A CA 1
ATOM 1762 C C . ALA A 1 240 ? 5.540 -25.169 21.822 1.00 89.75 240 ALA A C 1
ATOM 1764 O O . ALA A 1 240 ? 6.377 -24.286 21.643 1.00 89.75 240 ALA A O 1
ATOM 1765 N N . GLU A 1 241 ? 4.289 -24.882 22.178 1.00 93.94 241 GLU A N 1
ATOM 1766 C CA . GLU A 1 241 ? 3.783 -23.520 22.361 1.00 93.94 241 GLU A CA 1
ATOM 1767 C C . GLU A 1 241 ? 4.342 -22.862 23.631 1.00 93.94 241 GLU A C 1
ATOM 1769 O O . GLU A 1 241 ? 4.527 -21.646 23.669 1.00 93.94 241 GLU A O 1
ATOM 1774 N N . GLN A 1 242 ? 4.686 -23.652 24.652 1.00 94.38 242 GLN A N 1
ATOM 1775 C CA . GLN A 1 242 ? 5.342 -23.163 25.867 1.00 94.38 242 GLN A CA 1
ATOM 1776 C C . GLN A 1 242 ? 6.692 -22.493 25.580 1.00 94.38 242 GLN A C 1
ATOM 1778 O O . GLN A 1 242 ? 7.010 -21.488 26.213 1.00 94.38 242 GLN A O 1
ATOM 1783 N N . ALA A 1 243 ? 7.461 -22.978 24.599 1.00 92.50 243 ALA A N 1
ATOM 1784 C CA . ALA A 1 243 ? 8.712 -22.334 24.192 1.00 92.50 243 ALA A CA 1
ATOM 1785 C C . ALA A 1 243 ? 8.469 -20.952 23.557 1.00 92.50 243 ALA A C 1
ATOM 1787 O O . ALA A 1 243 ? 9.198 -19.994 23.823 1.00 92.50 243 ALA A O 1
ATOM 1788 N N . LEU A 1 244 ? 7.405 -20.825 22.759 1.00 92.50 244 LEU A N 1
ATOM 1789 C CA . LEU A 1 244 ? 7.003 -19.555 22.156 1.00 92.50 244 LEU A CA 1
ATOM 1790 C C . LEU A 1 244 ? 6.506 -18.561 23.210 1.00 92.50 244 LEU A C 1
ATOM 1792 O O . LEU A 1 244 ? 6.858 -17.382 23.165 1.00 92.50 244 LEU A O 1
ATOM 1796 N N . LEU A 1 245 ? 5.722 -19.037 24.176 1.00 95.56 245 LEU A N 1
ATOM 1797 C CA . LEU A 1 245 ? 5.277 -18.245 25.320 1.00 95.56 245 LEU A CA 1
ATOM 1798 C C . LEU A 1 245 ? 6.465 -17.772 26.163 1.00 95.56 245 LEU A C 1
ATOM 1800 O O . LEU A 1 245 ? 6.533 -16.591 26.485 1.00 95.56 245 LEU A O 1
ATOM 1804 N N . ALA A 1 246 ? 7.431 -18.652 26.450 1.00 95.31 246 ALA A N 1
ATOM 1805 C CA . ALA A 1 246 ? 8.641 -18.296 27.187 1.00 95.31 246 ALA A CA 1
ATOM 1806 C C . ALA A 1 246 ? 9.409 -17.164 26.497 1.00 95.31 246 ALA A C 1
ATOM 1808 O O . ALA A 1 246 ? 9.789 -16.204 27.156 1.00 95.31 246 ALA A O 1
ATOM 1809 N N . LYS A 1 247 ? 9.582 -17.242 25.168 1.00 94.38 247 LYS A N 1
ATOM 1810 C CA . LYS A 1 247 ? 10.286 -16.226 24.370 1.00 94.38 247 LYS A CA 1
ATOM 1811 C C . LYS A 1 247 ? 9.592 -14.862 24.402 1.00 94.38 247 LYS A C 1
ATOM 1813 O O . LYS A 1 247 ? 10.258 -13.847 24.562 1.00 94.38 247 LYS A O 1
ATOM 1818 N N . ASN A 1 248 ? 8.271 -14.828 24.241 1.00 93.00 248 ASN A N 1
ATOM 1819 C CA . ASN A 1 248 ? 7.529 -13.567 24.131 1.00 93.00 248 ASN A CA 1
ATOM 1820 C C . ASN A 1 248 ? 7.142 -12.956 25.491 1.00 93.00 248 ASN A C 1
ATOM 1822 O O . ASN A 1 248 ? 6.832 -11.770 25.569 1.00 93.00 248 ASN A O 1
ATOM 1826 N N . LEU A 1 249 ? 7.175 -13.747 26.568 1.00 95.56 249 LEU A N 1
ATOM 1827 C CA . LEU A 1 249 ? 6.997 -13.273 27.945 1.00 95.56 249 LEU A CA 1
ATOM 1828 C C . LEU A 1 249 ? 8.339 -12.982 28.643 1.00 95.56 249 LEU A C 1
ATOM 1830 O O . LEU A 1 249 ? 8.356 -12.754 29.854 1.00 95.56 249 LEU A O 1
ATOM 1834 N N . GLN A 1 250 ? 9.462 -12.976 27.909 1.00 93.31 250 GLN A N 1
ATOM 1835 C CA . GLN A 1 250 ? 10.759 -12.577 28.462 1.00 93.31 250 GLN A CA 1
ATOM 1836 C C . GLN A 1 250 ? 10.676 -11.164 29.050 1.00 93.31 250 GLN A C 1
ATOM 1838 O O . GLN A 1 250 ? 10.119 -10.250 28.444 1.00 93.31 250 GLN A O 1
ATOM 1843 N N . GLY A 1 251 ? 11.228 -11.002 30.252 1.00 91.38 251 GLY A N 1
ATOM 1844 C CA . GLY A 1 251 ? 11.165 -9.757 31.019 1.00 91.38 251 GLY A CA 1
ATOM 1845 C C . GLY A 1 251 ? 10.040 -9.704 32.053 1.00 91.38 251 GLY A C 1
ATOM 1846 O O . GLY A 1 251 ? 10.119 -8.868 32.943 1.00 91.38 251 GLY A O 1
ATOM 1847 N N . LEU A 1 252 ? 9.054 -10.611 32.003 1.00 95.81 252 LEU A N 1
ATOM 1848 C CA . LEU A 1 252 ? 8.032 -10.731 33.046 1.00 95.81 252 LEU A CA 1
ATOM 1849 C C . LEU A 1 252 ? 8.451 -11.810 34.054 1.00 95.81 252 LEU A C 1
ATOM 1851 O O . LEU A 1 252 ? 8.272 -13.011 33.816 1.00 95.81 252 LEU A O 1
ATOM 1855 N N . ALA A 1 253 ? 9.011 -11.384 35.187 1.00 94.94 253 ALA A N 1
ATOM 1856 C CA . ALA A 1 253 ? 9.668 -12.272 36.156 1.00 94.94 253 ALA A CA 1
ATOM 1857 C C . ALA A 1 253 ? 8.710 -13.301 36.783 1.00 94.94 253 ALA A C 1
ATOM 1859 O O . ALA A 1 253 ? 9.132 -14.358 37.260 1.00 94.94 253 ALA A O 1
ATOM 1860 N N . LEU A 1 254 ? 7.405 -13.010 36.768 1.00 95.25 254 LEU A N 1
ATOM 1861 C CA . LEU A 1 254 ? 6.373 -13.931 37.236 1.00 95.25 254 LEU A CA 1
ATOM 1862 C C . LEU A 1 254 ? 6.261 -15.190 36.357 1.00 95.25 254 LEU A C 1
ATOM 1864 O O . LEU A 1 254 ? 5.964 -16.268 36.872 1.00 95.25 254 LEU A O 1
ATOM 1868 N N . PHE A 1 255 ? 6.487 -15.059 35.046 1.00 95.69 255 PHE A N 1
ATOM 1869 C CA . PHE A 1 255 ? 6.207 -16.108 34.061 1.00 95.69 255 PHE A CA 1
ATOM 1870 C C . PHE A 1 255 ? 7.451 -16.839 33.575 1.00 95.69 255 PHE A C 1
ATOM 1872 O O . PHE A 1 255 ? 7.354 -18.019 33.245 1.00 95.69 255 PHE A O 1
ATOM 1879 N N . VAL A 1 256 ? 8.604 -16.171 33.515 1.00 95.75 256 VAL A N 1
ATOM 1880 C CA . VAL A 1 256 ? 9.837 -16.740 32.956 1.00 95.75 256 VAL A CA 1
ATOM 1881 C C . VAL A 1 256 ? 10.928 -16.739 34.021 1.00 95.75 256 VAL A C 1
ATOM 1883 O O . VAL A 1 256 ? 11.233 -15.705 34.613 1.00 95.75 256 VAL A O 1
ATOM 1886 N N . GLY A 1 257 ? 11.492 -17.918 34.291 1.00 93.75 257 GLY A N 1
ATOM 1887 C CA . GLY A 1 257 ? 12.617 -18.078 35.208 1.00 93.75 257 GLY A CA 1
ATOM 1888 C C . GLY A 1 257 ? 13.916 -17.499 34.643 1.00 93.75 257 GLY A C 1
ATOM 1889 O O . GLY A 1 257 ? 14.019 -17.167 33.463 1.00 93.75 257 GLY A O 1
ATOM 1890 N N . SER A 1 258 ? 14.953 -17.421 35.479 1.00 94.06 258 SER A N 1
ATOM 1891 C CA . SER A 1 258 ? 16.300 -17.024 35.038 1.00 94.06 258 SER A CA 1
ATOM 1892 C C . SER A 1 258 ? 16.919 -17.996 34.025 1.00 94.06 258 SER A C 1
ATOM 1894 O O . SER A 1 258 ? 17.858 -17.634 33.324 1.00 94.06 258 SER A O 1
ATOM 1896 N N . ASP A 1 259 ? 16.382 -19.212 33.920 1.00 93.56 259 ASP A N 1
ATOM 1897 C CA . ASP A 1 259 ? 16.742 -20.228 32.930 1.00 93.56 259 ASP A CA 1
ATOM 1898 C C . ASP A 1 259 ? 16.064 -20.020 31.562 1.00 93.56 259 ASP A C 1
ATOM 1900 O O . ASP A 1 259 ? 16.251 -20.826 30.649 1.00 93.56 259 ASP A O 1
ATOM 1904 N N . GLY A 1 260 ? 15.261 -18.960 31.412 1.00 94.06 260 GLY A N 1
ATOM 1905 C CA . GLY A 1 260 ? 14.529 -18.653 30.187 1.00 94.06 260 GLY A CA 1
ATOM 1906 C C . GLY A 1 260 ? 13.344 -19.584 29.922 1.00 94.06 260 GLY A C 1
ATOM 1907 O O . GLY A 1 260 ? 12.761 -19.519 28.839 1.00 94.06 260 GLY A O 1
ATOM 1908 N N . LYS A 1 261 ? 12.973 -20.448 30.876 1.00 95.06 261 LYS A N 1
ATOM 1909 C CA . LYS A 1 261 ? 11.824 -21.354 30.758 1.00 95.06 261 LYS A CA 1
ATOM 1910 C C . LYS A 1 261 ? 10.605 -20.781 31.468 1.00 95.06 261 LYS A C 1
ATOM 1912 O O . LYS A 1 261 ? 10.718 -19.971 32.387 1.00 95.06 261 LYS A O 1
ATOM 1917 N N . LEU A 1 262 ? 9.419 -21.229 31.051 1.00 96.00 262 LEU A N 1
ATOM 1918 C CA . LEU A 1 262 ? 8.186 -20.890 31.755 1.00 96.00 262 LEU A CA 1
ATOM 1919 C C . LEU A 1 262 ? 8.217 -21.468 33.170 1.00 96.00 262 LEU A C 1
ATOM 1921 O O . LEU A 1 262 ? 8.301 -22.683 33.364 1.00 96.00 262 LEU A O 1
ATOM 1925 N N . LYS A 1 263 ? 8.096 -20.586 34.155 1.00 95.94 263 LYS A N 1
ATOM 1926 C CA . LYS A 1 263 ? 7.917 -20.957 35.551 1.00 95.94 263 LYS A CA 1
ATOM 1927 C C . LYS A 1 263 ? 6.464 -21.406 35.757 1.00 95.94 263 LYS A C 1
ATOM 1929 O O . LYS A 1 263 ? 5.546 -20.706 35.321 1.00 95.94 263 LYS A O 1
ATOM 1934 N N . PRO A 1 264 ? 6.206 -22.544 36.427 1.00 94.75 264 PRO A N 1
ATOM 1935 C CA . PRO A 1 264 ? 4.843 -22.913 36.781 1.00 94.75 264 PRO A CA 1
ATOM 1936 C C . PRO A 1 264 ? 4.253 -21.849 37.716 1.00 94.75 264 PRO A C 1
ATOM 1938 O O . PRO A 1 264 ? 4.825 -21.554 38.767 1.00 94.75 264 PRO A O 1
ATOM 1941 N N . LEU A 1 265 ? 3.113 -21.265 37.331 1.00 95.94 265 LEU A N 1
ATOM 1942 C CA . LEU A 1 265 ? 2.407 -20.311 38.186 1.00 95.94 265 LEU A CA 1
ATOM 1943 C C . LEU A 1 265 ? 1.893 -21.001 39.447 1.00 95.94 265 LEU A C 1
ATOM 1945 O O . LEU A 1 265 ? 1.291 -22.079 39.362 1.00 95.94 265 LEU A O 1
ATOM 1949 N N . SER A 1 266 ? 2.059 -20.332 40.590 1.00 96.62 266 SER A N 1
ATOM 1950 C CA . SER A 1 266 ? 1.404 -20.746 41.827 1.00 96.62 266 SER A CA 1
ATOM 1951 C C . SER A 1 266 ? -0.126 -20.740 41.639 1.00 96.62 266 SER A C 1
ATOM 1953 O O . SER A 1 266 ? -0.645 -19.949 40.837 1.00 96.62 266 SER A O 1
ATOM 1955 N N . PRO A 1 267 ? -0.878 -21.607 42.344 1.00 96.44 267 PRO A N 1
ATOM 1956 C CA . PRO A 1 267 ? -2.341 -21.588 42.289 1.00 96.44 267 PRO A CA 1
ATOM 1957 C C . PRO A 1 267 ? -2.920 -20.206 42.627 1.00 96.44 267 PRO A C 1
ATOM 1959 O O . PRO A 1 267 ? -3.823 -19.731 41.943 1.00 96.44 267 PRO A O 1
ATOM 1962 N N . GLU A 1 268 ? -2.331 -19.519 43.610 1.00 96.12 268 GLU A N 1
ATOM 1963 C CA . GLU A 1 268 ? -2.756 -18.186 44.045 1.00 96.12 268 GLU A CA 1
ATOM 1964 C C . GLU A 1 268 ? -2.563 -17.118 42.960 1.00 96.12 268 GLU A C 1
ATOM 1966 O O . GLU A 1 268 ? -3.480 -16.335 42.694 1.00 96.12 268 GLU A O 1
ATOM 1971 N N . ASP A 1 269 ? -1.403 -17.097 42.293 1.00 96.00 269 ASP A N 1
ATOM 1972 C CA . ASP A 1 269 ? -1.135 -16.159 41.196 1.00 96.00 269 ASP A CA 1
ATOM 1973 C C . ASP A 1 269 ? -2.049 -16.438 40.002 1.00 96.00 269 ASP A C 1
ATOM 1975 O O . ASP A 1 269 ? -2.606 -15.511 39.408 1.00 96.00 269 ASP A O 1
ATOM 1979 N N . ARG A 1 270 ? -2.256 -17.721 39.678 1.00 96.19 270 ARG A N 1
ATOM 1980 C CA . ARG A 1 270 ? -3.163 -18.136 38.605 1.00 96.19 270 ARG A CA 1
ATOM 1981 C C . ARG A 1 270 ? -4.583 -17.644 38.874 1.00 96.19 270 ARG A C 1
ATOM 1983 O O . ARG A 1 270 ? -5.199 -17.073 37.975 1.00 96.19 270 ARG A O 1
ATOM 1990 N N . ASP A 1 271 ? -5.094 -17.814 40.088 1.00 96.25 271 ASP A N 1
ATOM 1991 C CA . ASP A 1 271 ? -6.443 -17.372 40.448 1.00 96.25 271 ASP A CA 1
ATOM 1992 C C . ASP A 1 271 ? -6.561 -15.846 40.509 1.00 96.25 271 ASP A C 1
ATOM 1994 O O . ASP A 1 271 ? -7.581 -15.286 40.097 1.00 96.25 271 ASP A O 1
ATOM 1998 N N . ARG A 1 272 ? -5.508 -15.145 40.954 1.00 96.81 272 ARG A N 1
ATOM 1999 C CA . ARG A 1 272 ? -5.446 -13.677 40.919 1.00 96.81 272 ARG A CA 1
ATOM 2000 C C . ARG A 1 272 ? -5.550 -13.150 39.489 1.00 96.81 272 ARG A C 1
ATOM 2002 O O . ARG A 1 272 ? -6.359 -12.258 39.238 1.00 96.81 272 ARG A O 1
ATOM 2009 N N . ILE A 1 273 ? -4.794 -13.726 38.556 1.00 96.38 273 ILE A N 1
ATOM 2010 C CA . ILE A 1 273 ? -4.821 -13.333 37.140 1.00 96.38 273 ILE A CA 1
ATOM 2011 C C . ILE A 1 273 ? -6.169 -13.687 36.501 1.00 96.38 273 ILE A C 1
ATOM 2013 O O . ILE A 1 273 ? -6.743 -12.854 35.803 1.00 96.38 273 ILE A O 1
ATOM 2017 N N . LYS A 1 274 ? -6.725 -14.875 36.784 1.00 96.50 274 LYS A N 1
ATOM 2018 C CA . LYS A 1 274 ? -8.052 -15.279 36.283 1.00 96.50 274 LYS A CA 1
ATOM 2019 C C . LYS A 1 274 ? -9.148 -14.290 36.670 1.00 96.50 274 LYS A C 1
ATOM 2021 O O . LYS A 1 274 ? -9.952 -13.932 35.817 1.00 96.50 274 LYS A O 1
ATOM 2026 N N . ARG A 1 275 ? -9.165 -13.817 37.922 1.00 96.88 275 ARG A N 1
ATOM 2027 C CA . ARG A 1 275 ? -10.159 -12.830 38.383 1.00 96.88 275 ARG A CA 1
ATOM 2028 C C . ARG A 1 275 ? -10.082 -11.511 37.617 1.00 96.88 275 ARG A C 1
ATOM 2030 O O . ARG A 1 275 ? -11.116 -10.915 37.348 1.00 96.88 275 ARG A O 1
ATOM 2037 N N . VAL A 1 276 ? -8.878 -11.067 37.260 1.00 96.44 276 VAL A N 1
ATOM 2038 C CA . VAL A 1 276 ? -8.686 -9.827 36.491 1.00 96.44 276 VAL A CA 1
ATOM 2039 C C . VAL A 1 276 ? -9.008 -10.026 35.011 1.00 96.44 276 VAL A C 1
ATOM 2041 O O . VAL A 1 276 ? -9.568 -9.131 34.384 1.00 96.44 276 VAL A O 1
ATOM 2044 N N . LEU A 1 277 ? -8.710 -11.203 34.458 1.00 95.75 277 LEU A N 1
ATOM 2045 C CA . LEU A 1 277 ? -9.030 -11.530 33.071 1.00 95.75 277 LEU A CA 1
ATOM 2046 C C . LEU A 1 277 ? -10.526 -11.762 32.837 1.00 95.75 277 LEU A C 1
ATOM 2048 O O . LEU A 1 277 ? -11.007 -11.397 31.773 1.00 95.75 277 LEU A O 1
ATOM 2052 N N . ALA A 1 278 ? -11.270 -12.322 33.794 1.00 95.94 278 ALA A N 1
ATOM 2053 C CA . ALA A 1 278 ? -12.688 -12.665 33.628 1.00 95.94 278 ALA A CA 1
ATOM 2054 C C . ALA A 1 278 ? -13.548 -11.557 32.967 1.00 95.94 278 ALA A C 1
ATOM 2056 O O . ALA A 1 278 ? -14.109 -11.820 31.902 1.00 95.94 278 ALA A O 1
ATOM 2057 N N . PRO A 1 279 ? -13.590 -10.306 33.475 1.00 93.94 279 PRO A N 1
ATOM 2058 C CA . PRO A 1 279 ? -14.397 -9.247 32.855 1.00 93.94 279 PRO A CA 1
ATOM 2059 C C . PRO A 1 279 ? -13.888 -8.808 31.473 1.00 93.94 279 PRO A C 1
ATOM 2061 O O . PRO A 1 279 ? -14.640 -8.251 30.677 1.00 93.94 279 PRO A O 1
ATOM 2064 N N . ILE A 1 280 ? -12.607 -9.021 31.172 1.00 92.25 280 ILE A N 1
ATOM 2065 C CA . ILE A 1 280 ? -12.013 -8.703 29.868 1.00 92.25 280 ILE A CA 1
ATOM 2066 C C . ILE A 1 280 ? -12.428 -9.759 28.842 1.00 92.25 280 ILE A C 1
ATOM 2068 O O . ILE A 1 280 ? -12.789 -9.425 27.714 1.00 92.25 280 ILE A O 1
ATOM 2072 N N . VAL A 1 281 ? -12.406 -11.029 29.250 1.00 92.81 281 VAL A N 1
ATOM 2073 C CA . VAL A 1 281 ? -12.816 -12.164 28.423 1.00 92.81 281 VAL A CA 1
ATOM 2074 C C . VAL A 1 281 ? -14.298 -12.058 28.083 1.00 92.81 281 VAL A C 1
ATOM 2076 O O . VAL A 1 281 ? -14.638 -12.125 26.909 1.00 92.81 281 VAL A O 1
ATOM 2079 N N . GLU A 1 282 ? -15.164 -11.749 29.050 1.00 91.25 282 GLU A N 1
ATOM 2080 C CA . GLU A 1 282 ? -16.600 -11.543 28.794 1.00 91.25 282 GLU A CA 1
ATOM 2081 C C . GLU A 1 282 ? -16.879 -10.464 27.732 1.00 91.25 282 GLU A C 1
ATOM 2083 O O . GLU A 1 282 ? -17.821 -10.586 26.951 1.00 91.25 282 GLU A O 1
ATOM 2088 N N . ARG A 1 283 ? -16.041 -9.421 27.651 1.00 90.00 283 ARG A N 1
ATOM 2089 C CA . ARG A 1 283 ? -16.179 -8.350 26.648 1.00 90.00 283 ARG A CA 1
ATOM 2090 C C . ARG A 1 283 ? -15.534 -8.671 25.297 1.00 90.00 283 ARG A C 1
ATOM 2092 O O . ARG A 1 283 ? -15.851 -8.005 24.311 1.00 90.00 283 ARG A O 1
ATOM 2099 N N . GLY A 1 284 ? -14.599 -9.621 25.237 1.00 84.38 284 GLY A N 1
ATOM 2100 C CA . GLY A 1 284 ? -13.639 -9.711 24.132 1.00 84.38 284 GLY A CA 1
ATOM 2101 C C . GLY A 1 284 ? -13.118 -11.104 23.779 1.00 84.38 284 GLY A C 1
ATOM 2102 O O . GLY A 1 284 ? -12.145 -11.189 23.030 1.00 84.38 284 GLY A O 1
ATOM 2103 N N . GLU A 1 285 ? -13.732 -12.185 24.267 1.00 87.12 285 GLU A N 1
ATOM 2104 C CA . GLU A 1 285 ? -13.245 -13.566 24.111 1.00 87.12 285 GLU A CA 1
ATOM 2105 C C . GLU A 1 285 ? -12.917 -13.931 22.659 1.00 87.12 285 GLU A C 1
ATOM 2107 O O . GLU A 1 285 ? -11.800 -14.358 22.369 1.00 87.12 285 GLU A O 1
ATOM 2112 N N . ALA A 1 286 ? -13.844 -13.690 21.724 1.00 80.62 286 ALA A N 1
ATOM 2113 C CA . ALA A 1 286 ? -13.650 -14.020 20.310 1.00 80.62 286 ALA A CA 1
ATOM 2114 C C . ALA A 1 286 ? -12.423 -13.316 19.704 1.00 80.62 286 ALA A C 1
ATOM 2116 O O . ALA A 1 286 ? -11.693 -13.888 18.894 1.00 80.62 286 ALA A O 1
ATOM 2117 N N . LYS A 1 287 ? -12.167 -12.077 20.129 1.00 82.44 287 LYS A N 1
ATOM 2118 C CA . LYS A 1 287 ? -11.044 -11.276 19.643 1.00 82.44 287 LYS A CA 1
ATOM 2119 C C . LYS A 1 287 ? -9.719 -11.712 20.288 1.00 82.44 287 LYS A C 1
ATOM 2121 O O . LYS A 1 287 ? -8.715 -11.816 19.588 1.00 82.44 287 LYS A O 1
ATOM 2126 N N . LEU A 1 288 ? -9.712 -12.028 21.587 1.00 85.06 288 LEU A N 1
ATOM 2127 C CA . LEU A 1 288 ? -8.546 -12.606 22.272 1.00 85.06 288 LEU A CA 1
ATOM 2128 C C . LEU A 1 288 ? -8.173 -13.974 21.687 1.00 85.06 288 LEU A C 1
ATOM 2130 O O . LEU A 1 288 ? -7.001 -14.223 21.411 1.00 85.06 288 LEU A O 1
ATOM 2134 N N . ALA A 1 289 ? -9.160 -14.831 21.422 1.00 85.88 289 ALA A N 1
ATOM 2135 C CA . ALA A 1 289 ? -8.954 -16.120 20.769 1.00 85.88 289 ALA A CA 1
ATOM 2136 C C . ALA A 1 289 ? -8.367 -15.963 19.355 1.00 85.88 289 ALA A C 1
ATOM 2138 O O . ALA A 1 289 ? -7.438 -16.688 18.992 1.00 85.88 289 ALA A O 1
ATOM 2139 N N . ALA A 1 290 ? -8.845 -14.983 18.579 1.00 82.62 290 ALA A N 1
ATOM 2140 C CA . ALA A 1 290 ? -8.294 -14.670 17.261 1.00 82.62 290 ALA A CA 1
ATOM 2141 C C . ALA A 1 290 ? -6.831 -14.197 17.333 1.00 82.62 290 ALA A C 1
ATOM 2143 O O . ALA A 1 290 ? -6.003 -14.642 16.534 1.00 82.62 290 ALA A O 1
ATOM 2144 N N . LEU A 1 291 ? -6.482 -13.357 18.317 1.00 84.69 291 LEU A N 1
ATOM 2145 C CA . LEU A 1 291 ? -5.099 -12.915 18.511 1.00 84.69 291 LEU A CA 1
ATOM 2146 C C . LEU A 1 291 ? -4.181 -14.090 18.879 1.00 84.69 291 LEU A C 1
ATOM 2148 O O . LEU A 1 291 ? -3.095 -14.229 18.321 1.00 84.69 291 LEU A O 1
ATOM 2152 N N . VAL A 1 292 ? -4.637 -14.979 19.765 1.00 88.81 292 VAL A N 1
ATOM 2153 C CA . VAL A 1 292 ? -3.900 -16.199 20.132 1.00 88.81 292 VAL A CA 1
ATOM 2154 C C . VAL A 1 292 ? -3.684 -17.105 18.920 1.00 88.81 292 VAL A C 1
ATOM 2156 O O . VAL A 1 292 ? -2.576 -17.600 18.712 1.00 88.81 292 VAL A O 1
ATOM 2159 N N . ALA A 1 293 ? -4.705 -17.292 18.081 1.00 86.88 293 ALA A N 1
ATOM 2160 C CA . ALA A 1 293 ? -4.576 -18.062 16.846 1.00 86.88 293 ALA A CA 1
ATOM 2161 C C . ALA A 1 293 ? -3.557 -17.433 15.877 1.00 86.88 293 ALA A C 1
ATOM 2163 O O . ALA A 1 293 ? -2.743 -18.147 15.290 1.00 86.88 293 ALA A O 1
ATOM 2164 N N . SER A 1 294 ? -3.549 -16.101 15.753 1.00 83.88 294 SER A N 1
ATOM 2165 C CA . SER A 1 294 ? -2.558 -15.367 14.955 1.00 83.88 294 SER A CA 1
ATOM 2166 C C . SER A 1 294 ? -1.128 -15.599 15.462 1.00 83.88 294 SER A C 1
ATOM 2168 O O . SER A 1 294 ? -0.242 -15.961 14.685 1.00 83.88 294 SER A O 1
ATOM 2170 N N . LEU A 1 295 ? -0.914 -15.501 16.780 1.00 85.06 295 LEU A N 1
ATOM 2171 C CA . LEU A 1 295 ? 0.391 -15.725 17.414 1.00 85.06 295 LEU A CA 1
ATOM 2172 C C . LEU A 1 295 ? 0.889 -17.170 17.240 1.00 85.06 295 LEU A C 1
ATOM 2174 O O . LEU A 1 295 ? 2.071 -17.382 16.963 1.00 85.06 295 LEU A O 1
ATOM 2178 N N . ARG A 1 296 ? -0.004 -18.167 17.327 1.00 87.50 296 ARG A N 1
ATOM 2179 C CA . ARG A 1 296 ? 0.324 -19.576 17.030 1.00 87.50 296 ARG A CA 1
ATOM 2180 C C . ARG A 1 296 ? 0.831 -19.750 15.602 1.00 87.50 296 ARG A C 1
ATOM 2182 O O . ARG A 1 296 ? 1.863 -20.383 15.380 1.00 87.50 296 ARG A O 1
ATOM 2189 N N . ASN A 1 297 ? 0.125 -19.156 14.643 1.00 84.00 297 ASN A N 1
ATOM 2190 C CA . ASN A 1 297 ? 0.465 -19.264 13.228 1.00 84.00 297 ASN A CA 1
ATOM 2191 C C . ASN A 1 297 ? 1.791 -18.561 12.899 1.00 84.00 297 ASN A C 1
ATOM 2193 O O . ASN A 1 297 ? 2.584 -19.092 12.122 1.00 84.00 297 ASN A O 1
ATOM 2197 N N . ALA A 1 298 ? 2.061 -17.407 13.519 1.00 80.81 298 ALA A N 1
ATOM 2198 C CA . ALA A 1 298 ? 3.335 -16.703 13.379 1.00 80.81 298 ALA A CA 1
ATOM 2199 C C . ALA A 1 298 ? 4.515 -17.538 13.912 1.00 80.81 298 ALA A C 1
ATOM 2201 O O . ALA A 1 298 ? 5.576 -17.589 13.292 1.00 80.81 298 ALA A O 1
ATOM 2202 N N . GLY A 1 299 ? 4.310 -18.252 15.023 1.00 76.12 299 GLY A N 1
ATOM 2203 C CA . GLY A 1 299 ? 5.295 -19.167 15.596 1.00 76.12 299 GLY A CA 1
ATOM 2204 C C . GLY A 1 299 ? 5.636 -20.365 14.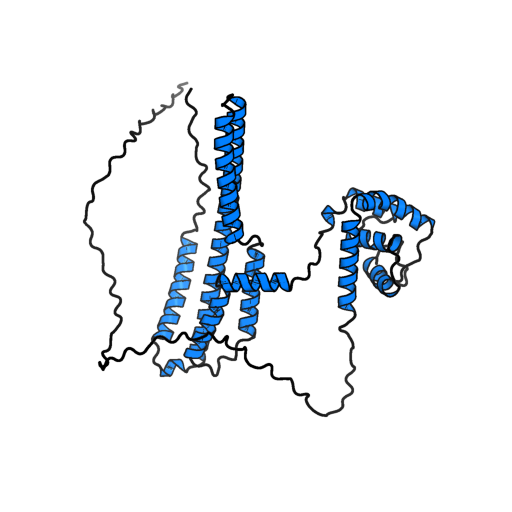717 1.00 76.12 299 GLY A C 1
ATOM 2205 O O . GLY A 1 299 ? 6.808 -20.709 14.562 1.00 76.12 299 GLY A O 1
ATOM 2206 N N . ALA A 1 300 ? 4.618 -20.986 14.119 1.00 73.00 300 ALA A N 1
ATOM 2207 C CA . ALA A 1 300 ? 4.789 -22.171 13.281 1.00 73.00 300 ALA A CA 1
ATOM 2208 C C . ALA A 1 300 ? 5.606 -21.888 12.005 1.00 73.00 300 ALA A C 1
ATOM 2210 O O . ALA A 1 300 ? 6.320 -22.765 11.525 1.00 73.00 300 ALA A O 1
ATOM 2211 N N . GLY A 1 301 ? 5.546 -20.660 11.478 1.00 63.31 301 GLY A N 1
ATOM 2212 C CA . GLY A 1 301 ? 6.289 -20.262 10.279 1.00 63.31 301 GLY A CA 1
ATOM 2213 C C . GLY A 1 301 ? 7.806 -20.129 10.470 1.00 63.31 301 GLY A C 1
ATOM 2214 O O . GLY A 1 301 ? 8.536 -20.169 9.486 1.00 63.31 301 GLY A O 1
ATOM 2215 N N . GLY A 1 302 ? 8.292 -19.992 11.710 1.00 52.78 302 GLY A N 1
ATOM 2216 C CA . GLY A 1 302 ? 9.716 -19.778 12.001 1.00 52.78 302 GLY A CA 1
ATOM 2217 C C . GLY A 1 302 ? 10.539 -21.049 12.237 1.00 52.78 302 GLY A C 1
ATOM 2218 O O . GLY A 1 302 ? 11.763 -20.987 12.222 1.00 52.78 302 GLY A O 1
ATOM 2219 N N . ALA A 1 303 ? 9.901 -22.203 12.454 1.00 48.41 303 ALA A N 1
ATOM 2220 C CA . ALA A 1 303 ? 10.592 -23.437 12.849 1.00 48.41 303 ALA A CA 1
ATOM 2221 C C . ALA A 1 303 ? 11.066 -24.313 11.665 1.00 48.41 303 ALA A C 1
ATOM 2223 O O . ALA A 1 303 ? 11.568 -25.410 11.888 1.00 48.41 303 ALA A O 1
ATOM 2224 N N . GLY A 1 304 ? 10.896 -23.858 10.416 1.00 42.00 304 GLY A N 1
ATOM 2225 C CA . GLY A 1 304 ? 11.040 -24.698 9.218 1.00 42.00 304 GLY A CA 1
ATOM 2226 C C . GLY A 1 304 ? 12.147 -24.340 8.220 1.00 42.00 304 GLY A C 1
ATOM 2227 O O . GLY A 1 304 ? 12.176 -24.952 7.159 1.00 42.00 304 GLY A O 1
ATOM 2228 N N . SER A 1 305 ? 13.037 -23.376 8.487 1.00 37.03 305 SER A N 1
ATOM 2229 C CA . SER A 1 305 ? 14.007 -22.901 7.472 1.00 37.03 305 SER A CA 1
ATOM 2230 C C . SER A 1 305 ? 15.481 -22.937 7.894 1.00 37.03 305 SER A C 1
ATOM 2232 O O . SER A 1 305 ? 16.285 -22.189 7.346 1.00 37.03 305 SER A O 1
ATOM 2234 N N . GLY A 1 306 ? 15.850 -23.775 8.866 1.00 39.19 306 GLY A N 1
ATOM 2235 C CA . GLY A 1 306 ? 17.205 -23.808 9.426 1.00 39.19 306 GLY A CA 1
ATOM 2236 C C . GLY A 1 306 ? 17.733 -25.212 9.694 1.00 39.19 306 GLY A C 1
ATOM 2237 O O . GLY A 1 306 ? 18.141 -25.501 10.812 1.00 39.19 306 GLY A O 1
ATOM 2238 N N . THR A 1 307 ? 17.728 -26.099 8.699 1.00 41.75 307 THR A N 1
ATOM 2239 C CA . THR A 1 307 ? 18.727 -27.176 8.664 1.00 41.75 307 THR A CA 1
ATOM 2240 C C . THR A 1 307 ? 19.992 -26.600 8.045 1.00 41.75 307 THR A C 1
ATOM 2242 O O . THR A 1 307 ? 20.135 -26.529 6.828 1.00 41.75 307 THR A O 1
ATOM 2245 N N . GLU A 1 308 ? 20.875 -26.124 8.915 1.00 39.84 308 GLU A N 1
ATOM 2246 C CA . GLU A 1 308 ? 22.258 -25.781 8.610 1.00 39.84 308 GLU A CA 1
ATOM 2247 C C . GLU A 1 308 ? 23.011 -27.087 8.307 1.00 39.84 308 GLU A C 1
ATOM 2249 O O . GLU A 1 308 ? 23.547 -27.747 9.194 1.00 39.84 308 GLU A O 1
ATOM 2254 N N . GLU A 1 309 ? 22.966 -27.517 7.043 1.00 35.22 309 GLU A N 1
ATOM 2255 C CA . GLU A 1 309 ? 23.844 -28.562 6.519 1.00 35.22 309 GLU A CA 1
ATOM 2256 C C . GLU A 1 309 ? 25.285 -28.038 6.519 1.00 35.22 309 GLU A C 1
ATOM 2258 O O . GLU A 1 309 ? 25.642 -27.087 5.822 1.00 35.22 309 GLU A O 1
ATOM 2263 N N . THR A 1 310 ? 26.121 -28.667 7.337 1.00 35.97 310 THR A N 1
ATOM 2264 C CA . THR A 1 310 ? 27.572 -28.478 7.361 1.00 35.97 310 THR A CA 1
ATOM 2265 C C . THR A 1 310 ? 28.153 -28.954 6.019 1.00 35.97 310 THR A C 1
ATOM 2267 O O . THR A 1 310 ? 27.861 -30.083 5.621 1.00 35.97 310 THR A O 1
ATOM 2270 N N . PRO A 1 311 ? 28.974 -28.169 5.292 1.00 40.38 311 PRO A N 1
ATOM 2271 C CA . PRO A 1 311 ? 29.479 -28.604 3.998 1.00 40.38 311 PRO A CA 1
ATOM 2272 C C . PRO A 1 311 ? 30.661 -29.557 4.197 1.00 40.38 311 PRO A C 1
ATOM 2274 O O . PRO A 1 311 ? 31.812 -29.135 4.332 1.00 40.38 311 PRO A O 1
ATOM 2277 N N . GLU A 1 312 ? 30.383 -30.860 4.183 1.00 36.31 312 GLU A N 1
ATOM 2278 C CA . GLU A 1 312 ? 31.407 -31.862 3.912 1.00 36.31 312 GLU A CA 1
ATOM 2279 C C . GLU A 1 312 ? 31.732 -31.833 2.412 1.00 36.31 312 GLU A C 1
ATOM 2281 O O . GLU A 1 312 ? 30.915 -32.092 1.529 1.00 36.31 312 GLU A O 1
ATOM 2286 N N . ARG A 1 313 ? 32.962 -31.413 2.134 1.00 44.81 313 ARG A N 1
ATOM 2287 C CA . ARG A 1 313 ? 33.551 -31.219 0.816 1.00 44.81 313 ARG A CA 1
ATOM 2288 C C . ARG A 1 313 ? 33.704 -32.566 0.104 1.00 44.81 313 ARG A C 1
ATOM 2290 O O . ARG A 1 313 ? 34.720 -33.225 0.280 1.00 44.81 313 ARG A O 1
ATOM 2297 N N . ASN A 1 314 ? 32.755 -32.928 -0.757 1.00 34.06 314 ASN A N 1
ATOM 2298 C CA . ASN A 1 314 ? 32.948 -33.958 -1.777 1.00 34.06 314 ASN A CA 1
ATOM 2299 C C . ASN A 1 314 ? 32.407 -33.488 -3.130 1.00 34.06 314 ASN A C 1
ATOM 2301 O O . ASN A 1 314 ? 31.258 -33.079 -3.269 1.00 34.06 314 ASN A O 1
ATOM 2305 N N . GLY A 1 315 ? 33.292 -33.498 -4.128 1.00 45.53 315 GLY A N 1
ATOM 2306 C CA . GLY A 1 315 ? 32.980 -33.122 -5.498 1.00 45.53 315 GLY A CA 1
ATOM 2307 C C . GLY A 1 315 ? 32.109 -34.170 -6.185 1.00 45.53 315 GLY A C 1
ATOM 2308 O O . GLY A 1 315 ? 32.397 -35.361 -6.125 1.00 45.53 315 GLY A O 1
ATOM 2309 N N . GLY A 1 316 ? 31.077 -33.708 -6.888 1.00 34.09 316 GLY A N 1
ATOM 2310 C CA . GLY A 1 316 ? 30.282 -34.546 -7.777 1.00 34.09 316 GLY A CA 1
ATOM 2311 C C . GLY A 1 316 ? 28.948 -33.905 -8.145 1.00 34.09 316 GLY A C 1
ATOM 2312 O O . GLY A 1 316 ? 28.054 -33.849 -7.317 1.00 34.09 316 GLY A O 1
ATOM 2313 N N . GLY A 1 317 ? 28.820 -33.474 -9.403 1.00 34.44 317 GLY A N 1
ATOM 2314 C CA . GLY A 1 317 ? 27.535 -33.336 -10.099 1.00 34.44 317 GLY A CA 1
ATOM 2315 C C . GLY A 1 317 ? 26.648 -32.151 -9.706 1.00 34.44 317 GLY A C 1
ATOM 2316 O O . GLY A 1 317 ? 25.970 -32.164 -8.688 1.00 34.44 317 GLY A O 1
ATOM 2317 N N . LEU A 1 318 ? 26.566 -31.158 -10.595 1.00 33.03 318 LEU A N 1
ATOM 2318 C CA . LEU A 1 318 ? 25.499 -30.153 -10.595 1.00 33.03 318 LEU A CA 1
ATOM 2319 C C . LEU A 1 318 ? 24.121 -30.839 -10.702 1.00 33.03 318 LEU A C 1
ATOM 2321 O O . LEU A 1 318 ? 23.899 -31.557 -11.683 1.00 33.03 318 LEU A O 1
ATOM 2325 N N . PRO A 1 319 ? 23.165 -30.590 -9.789 1.00 33.94 319 PRO A N 1
ATOM 2326 C CA . PRO A 1 319 ? 21.777 -30.930 -10.039 1.00 33.94 319 PRO A CA 1
ATOM 2327 C C . PRO A 1 319 ? 21.185 -29.944 -11.053 1.00 33.94 319 PRO A C 1
ATOM 2329 O O . PRO A 1 319 ? 21.250 -28.722 -10.913 1.00 33.94 319 PRO A O 1
ATOM 2332 N N . SER A 1 320 ? 20.606 -30.505 -12.107 1.00 36.19 320 SER A N 1
ATOM 2333 C CA . SER A 1 320 ? 19.823 -29.811 -13.120 1.00 36.19 320 SER A CA 1
ATOM 2334 C C . SER A 1 320 ? 18.633 -29.077 -12.496 1.00 36.19 320 SER A C 1
ATOM 2336 O O . SER A 1 320 ? 17.708 -29.708 -11.984 1.00 36.19 320 SER A O 1
ATOM 2338 N N . VAL A 1 321 ? 18.627 -27.750 -12.600 1.00 35.38 321 VAL A N 1
ATOM 2339 C CA . VAL A 1 321 ? 17.444 -26.922 -12.337 1.00 35.38 321 VAL A CA 1
ATOM 2340 C C . VAL A 1 321 ? 16.408 -27.196 -13.435 1.00 35.38 321 VAL A C 1
ATOM 2342 O O . VAL A 1 321 ? 16.754 -27.107 -14.620 1.00 35.38 321 VAL A O 1
ATOM 2345 N N . PRO A 1 322 ? 15.143 -27.515 -13.107 1.00 33.28 322 PRO A N 1
ATOM 2346 C CA . PRO A 1 322 ? 14.108 -27.608 -14.118 1.00 33.28 322 PRO A CA 1
ATOM 2347 C C . PRO A 1 322 ? 13.871 -26.217 -14.715 1.00 33.28 322 PRO A C 1
ATOM 2349 O O . PRO A 1 322 ? 13.445 -25.284 -14.038 1.00 33.28 322 PRO A O 1
ATOM 2352 N N . ARG A 1 323 ? 14.159 -26.096 -16.014 1.00 31.94 323 ARG A N 1
ATOM 2353 C CA . ARG A 1 323 ? 13.701 -25.011 -16.887 1.00 31.94 323 ARG A CA 1
ATOM 2354 C C . ARG A 1 323 ? 12.180 -24.897 -16.751 1.00 31.94 323 ARG A C 1
ATOM 2356 O O . ARG A 1 323 ? 11.441 -25.650 -17.380 1.00 31.94 323 ARG A O 1
ATOM 2363 N N . THR A 1 324 ? 11.703 -23.947 -15.958 1.00 33.56 324 THR A N 1
ATOM 2364 C CA . THR A 1 324 ? 10.338 -23.441 -16.092 1.00 33.56 324 THR A CA 1
ATOM 2365 C C . THR A 1 324 ? 10.247 -22.770 -17.458 1.00 33.56 324 THR A C 1
ATOM 2367 O O . THR A 1 324 ? 10.994 -21.835 -17.753 1.00 33.56 324 THR A O 1
ATOM 2370 N N . GLY A 1 325 ? 9.414 -23.338 -18.327 1.00 33.28 325 GLY A N 1
ATOM 2371 C CA . GLY A 1 325 ? 9.227 -22.893 -19.701 1.00 33.28 325 GLY A CA 1
ATOM 2372 C C . GLY A 1 325 ? 8.672 -21.467 -19.817 1.00 33.28 325 GLY A C 1
ATOM 2373 O O . GLY A 1 325 ? 8.277 -20.859 -18.822 1.00 33.28 325 GLY A O 1
ATOM 2374 N N . PRO A 1 326 ? 8.646 -20.921 -21.043 1.00 35.31 326 PRO A N 1
ATOM 2375 C CA . PRO A 1 326 ? 8.070 -19.612 -21.311 1.00 35.31 326 PRO A CA 1
ATOM 2376 C C . PRO A 1 326 ? 6.579 -19.591 -20.952 1.00 35.31 326 PRO A C 1
ATOM 2378 O O . PRO A 1 326 ? 5.854 -20.560 -21.179 1.00 35.31 326 PRO A O 1
ATOM 2381 N N . TRP A 1 327 ? 6.146 -18.455 -20.408 1.00 34.12 327 TRP A N 1
ATOM 2382 C CA . TRP A 1 327 ? 4.753 -18.094 -20.167 1.00 34.12 327 TRP A CA 1
ATOM 2383 C C . TRP A 1 327 ? 3.861 -18.511 -21.352 1.00 34.12 327 TRP A C 1
ATOM 2385 O O . TRP A 1 327 ? 4.184 -18.164 -22.493 1.00 34.12 327 TRP A O 1
ATOM 2395 N N . PRO A 1 328 ? 2.750 -19.242 -21.135 1.00 31.19 328 PRO A N 1
ATOM 2396 C CA . PRO A 1 328 ? 1.858 -19.597 -22.225 1.00 31.19 328 PRO A CA 1
ATOM 2397 C C . PRO A 1 328 ? 1.193 -18.331 -22.767 1.00 31.19 328 PRO A C 1
ATOM 2399 O O . PRO A 1 328 ? 0.477 -17.622 -22.059 1.00 31.19 328 PRO A O 1
ATOM 2402 N N . ALA A 1 329 ? 1.427 -18.063 -24.051 1.00 33.28 329 ALA A N 1
ATOM 2403 C CA . ALA A 1 329 ? 0.619 -17.141 -24.827 1.00 33.28 329 ALA A CA 1
ATOM 2404 C C . ALA A 1 329 ? -0.841 -17.609 -24.758 1.00 33.28 329 ALA A C 1
ATOM 2406 O O . ALA A 1 329 ? -1.175 -18.704 -25.212 1.00 33.28 329 ALA A O 1
ATOM 2407 N N . ALA A 1 330 ? -1.709 -16.789 -24.165 1.00 30.08 330 ALA A N 1
ATOM 2408 C CA . ALA A 1 330 ? -3.142 -17.018 -24.187 1.00 30.08 330 ALA A CA 1
ATOM 2409 C C . ALA A 1 330 ? -3.620 -17.033 -25.649 1.00 30.08 330 ALA A C 1
ATOM 2411 O O . ALA A 1 330 ? -3.595 -16.018 -26.347 1.00 30.08 330 ALA A O 1
ATOM 2412 N N . ALA A 1 331 ? -4.018 -18.215 -26.113 1.00 30.06 331 ALA A N 1
ATOM 2413 C CA . ALA A 1 331 ? -4.641 -18.424 -27.405 1.00 30.06 331 ALA A CA 1
ATOM 2414 C C . ALA A 1 331 ? -6.023 -17.751 -27.418 1.00 30.06 331 ALA A C 1
ATOM 2416 O O . ALA A 1 331 ? -6.940 -18.177 -26.717 1.00 30.06 331 ALA A O 1
ATOM 2417 N N . PHE A 1 332 ? -6.176 -16.704 -28.227 1.00 31.70 332 PHE A N 1
ATOM 2418 C CA . PHE A 1 332 ? -7.487 -16.169 -28.585 1.00 31.70 332 PHE A CA 1
ATOM 2419 C C . PHE A 1 332 ? -8.067 -16.970 -29.761 1.00 31.70 332 PHE A C 1
ATOM 2421 O O . PHE A 1 332 ? -7.355 -17.200 -30.742 1.00 31.70 332 PHE A O 1
ATOM 2428 N N . PRO A 1 333 ? -9.351 -17.374 -29.719 1.00 30.72 333 PRO A N 1
ATOM 2429 C CA . PRO A 1 333 ? -9.993 -18.034 -30.844 1.00 30.72 333 PRO A CA 1
ATOM 2430 C C . PRO A 1 333 ? -10.257 -17.021 -31.964 1.00 30.72 333 PRO A C 1
ATOM 2432 O O . PRO A 1 333 ? -11.020 -16.063 -31.815 1.00 30.72 333 PRO A O 1
ATOM 2435 N N . SER A 1 334 ? -9.625 -17.252 -33.110 1.00 29.38 334 SER A N 1
ATOM 2436 C CA . SER A 1 334 ? -9.873 -16.559 -34.368 1.00 29.38 334 SER A CA 1
ATOM 2437 C C . SER A 1 334 ? -11.271 -16.909 -34.891 1.00 29.38 334 SER A C 1
ATOM 2439 O O . SER A 1 334 ? -11.538 -18.030 -35.320 1.00 29.38 334 SER A O 1
ATOM 2441 N N . ARG A 1 335 ? -12.187 -15.933 -34.886 1.00 28.97 335 ARG A N 1
ATOM 2442 C CA . ARG A 1 335 ? -13.399 -16.008 -35.711 1.00 28.97 335 ARG A CA 1
ATOM 2443 C C . ARG A 1 335 ? -13.011 -15.806 -37.172 1.00 28.97 335 ARG A C 1
ATOM 2445 O O . ARG A 1 335 ? -12.484 -14.762 -37.550 1.00 28.97 335 ARG A O 1
ATOM 2452 N N . SER A 1 336 ? -13.301 -16.819 -37.975 1.00 29.17 336 SER A N 1
ATOM 2453 C CA . SER A 1 336 ? -13.262 -16.805 -39.430 1.00 29.17 336 SER A CA 1
ATOM 2454 C C . SER A 1 336 ? -14.252 -15.773 -39.977 1.00 29.17 336 SER A C 1
ATOM 2456 O O . SER A 1 336 ? -15.466 -15.929 -39.860 1.00 29.17 336 SER A O 1
ATOM 2458 N N . ILE A 1 337 ? -13.732 -14.712 -40.596 1.00 32.50 337 ILE A N 1
ATOM 2459 C CA . ILE A 1 337 ? -14.503 -13.886 -41.524 1.00 32.50 337 ILE A CA 1
ATOM 2460 C C . ILE A 1 337 ? -14.158 -14.344 -42.938 1.00 32.50 337 ILE A C 1
ATOM 2462 O O . ILE A 1 337 ? -13.000 -14.494 -43.319 1.00 32.50 337 ILE A O 1
ATOM 2466 N N . VAL A 1 338 ? -15.234 -14.625 -43.657 1.00 34.22 338 VAL A N 1
ATOM 2467 C CA . VAL A 1 338 ? -15.337 -15.168 -45.004 1.00 34.22 338 VAL A CA 1
ATOM 2468 C C . VAL A 1 338 ? -14.574 -14.333 -46.039 1.00 34.22 338 VAL A C 1
ATOM 2470 O O . VAL A 1 338 ? -14.572 -13.104 -46.008 1.00 34.22 338 VAL A O 1
ATOM 2473 N N . ASN A 1 339 ? -13.968 -15.061 -46.981 1.00 33.50 339 ASN A N 1
ATOM 2474 C CA . ASN A 1 339 ? -13.311 -14.608 -48.204 1.00 33.50 339 ASN A CA 1
ATOM 2475 C C . ASN A 1 339 ? -14.059 -13.485 -48.944 1.00 33.50 339 ASN A C 1
ATOM 2477 O O . ASN A 1 339 ? -15.190 -13.665 -49.393 1.00 33.50 339 ASN A O 1
ATOM 2481 N N . GLY A 1 340 ? -13.354 -12.378 -49.184 1.00 29.16 340 GLY A N 1
ATOM 2482 C CA . GLY A 1 340 ? -13.739 -11.302 -50.095 1.00 29.16 340 GLY A CA 1
ATOM 2483 C C . GLY A 1 340 ? -12.561 -10.924 -50.990 1.00 29.16 340 GLY A C 1
ATOM 2484 O O . GLY A 1 340 ? -11.815 -9.992 -50.718 1.00 29.16 340 GLY A O 1
ATOM 2485 N N . GLN A 1 341 ? -12.383 -11.698 -52.052 1.00 37.38 341 GLN A N 1
ATOM 2486 C CA . GLN A 1 341 ? -11.388 -11.553 -53.110 1.00 37.38 341 GLN A CA 1
ATOM 2487 C C . GLN A 1 341 ? -11.525 -10.205 -53.847 1.00 37.38 341 GLN A C 1
ATOM 2489 O O . GLN A 1 341 ? -12.536 -9.988 -54.510 1.00 37.38 341 GLN A O 1
ATOM 2494 N N . ARG A 1 342 ? -10.505 -9.326 -53.815 1.00 33.12 342 ARG A N 1
ATOM 2495 C CA . ARG A 1 342 ? -10.290 -8.275 -54.839 1.00 33.12 342 ARG A CA 1
ATOM 2496 C C . ARG A 1 342 ? -8.836 -7.765 -54.897 1.00 33.12 342 ARG A C 1
ATOM 2498 O O . ARG A 1 342 ? -8.357 -7.069 -54.016 1.00 33.12 342 ARG A O 1
ATOM 2505 N N . ARG A 1 343 ? -8.181 -8.172 -55.991 1.00 34.78 343 ARG A N 1
ATOM 2506 C CA . ARG A 1 343 ? -7.180 -7.505 -56.851 1.00 34.78 343 ARG A CA 1
ATOM 2507 C C . ARG A 1 343 ? -6.445 -6.252 -56.327 1.00 34.78 343 ARG A C 1
ATOM 2509 O O . ARG A 1 343 ? -7.051 -5.203 -56.178 1.00 34.78 343 ARG A O 1
ATOM 2516 N N . GLY A 1 344 ? -5.115 -6.382 -56.268 1.00 36.41 344 GLY A N 1
ATOM 2517 C CA . GLY A 1 344 ? -4.119 -5.572 -56.994 1.00 36.41 344 GLY A CA 1
ATOM 2518 C C . GLY A 1 344 ? -4.147 -4.046 -56.858 1.00 36.41 344 GLY A C 1
ATOM 2519 O O . GLY A 1 344 ? -5.017 -3.389 -57.417 1.00 36.41 344 GLY A O 1
ATOM 2520 N N . GLY A 1 345 ? -3.102 -3.480 -56.251 1.00 30.50 345 GLY A N 1
ATOM 2521 C CA . GLY A 1 345 ? -2.818 -2.047 -56.310 1.00 30.50 345 GLY A CA 1
ATOM 2522 C C . GLY A 1 345 ? -1.527 -1.685 -55.582 1.00 30.50 345 GLY A C 1
ATOM 2523 O O . GLY A 1 345 ? -1.370 -1.994 -54.409 1.00 30.50 345 GLY A O 1
ATOM 2524 N N . SER A 1 346 ? -0.603 -1.084 -56.321 1.00 32.22 346 SER A N 1
ATOM 2525 C CA . SER A 1 346 ? 0.797 -0.827 -55.995 1.00 32.22 346 SER A CA 1
ATOM 2526 C C . SER A 1 346 ? 1.053 0.145 -54.836 1.00 32.22 346 SER A C 1
ATOM 2528 O O . SER A 1 346 ? 0.261 1.039 -54.549 1.00 32.22 346 SER A O 1
ATOM 2530 N N . TYR A 1 347 ? 2.244 -0.017 -54.255 1.00 37.41 347 TYR A N 1
ATOM 2531 C CA . TYR A 1 347 ? 2.995 0.939 -53.438 1.00 37.41 347 TYR A CA 1
ATOM 2532 C C . TYR A 1 347 ? 2.876 2.391 -53.932 1.00 37.41 347 TYR A C 1
ATOM 2534 O O . TYR A 1 347 ? 3.277 2.675 -55.060 1.00 37.41 347 TYR A O 1
ATOM 2542 N N . VAL A 1 348 ? 2.471 3.311 -53.048 1.00 33.44 348 VAL A N 1
ATOM 2543 C CA . VAL A 1 348 ? 2.974 4.692 -53.051 1.00 33.44 348 VAL A CA 1
ATOM 2544 C C . VAL A 1 348 ? 3.162 5.168 -51.610 1.00 33.44 348 VAL A C 1
ATOM 2546 O O . VAL A 1 348 ? 2.255 5.135 -50.782 1.00 33.44 348 VAL A O 1
ATOM 2549 N N . ASP A 1 349 ? 4.397 5.580 -51.374 1.00 36.25 349 ASP A N 1
ATOM 2550 C CA . ASP A 1 349 ? 4.954 6.356 -50.277 1.00 36.25 349 ASP A CA 1
ATOM 2551 C C . ASP A 1 349 ? 4.034 7.507 -49.815 1.00 36.25 349 ASP A C 1
ATOM 2553 O O . ASP A 1 349 ? 3.563 8.308 -50.625 1.00 36.25 349 ASP A O 1
ATOM 2557 N N . ALA A 1 350 ? 3.776 7.605 -48.508 1.00 30.41 350 ALA A N 1
ATOM 2558 C CA . ALA A 1 350 ? 3.026 8.710 -47.916 1.00 30.41 350 ALA A CA 1
ATOM 2559 C C . ALA A 1 350 ? 3.788 9.267 -46.712 1.00 30.41 350 ALA A C 1
ATOM 2561 O O . ALA A 1 350 ? 3.663 8.822 -45.571 1.00 30.41 350 ALA A O 1
ATOM 2562 N N . SER A 1 351 ? 4.584 10.289 -47.005 1.00 30.09 351 SER A N 1
ATOM 2563 C CA . SER A 1 351 ? 5.295 11.121 -46.048 1.00 30.09 351 SER A CA 1
ATOM 2564 C C . SER A 1 351 ? 4.306 11.809 -45.096 1.00 30.09 351 SER A C 1
ATOM 2566 O O . SER A 1 351 ? 3.483 12.630 -45.505 1.00 30.09 351 SER A O 1
ATOM 2568 N N . PHE A 1 352 ? 4.413 11.520 -43.801 1.00 27.30 352 PHE A N 1
ATOM 2569 C CA . PHE A 1 352 ? 3.607 12.148 -42.754 1.00 27.30 352 PHE A CA 1
ATOM 2570 C C . PHE A 1 352 ? 4.172 13.546 -42.426 1.00 27.30 352 PHE A C 1
ATOM 2572 O O . PHE A 1 352 ? 5.007 13.712 -41.541 1.00 27.30 352 PHE A O 1
ATOM 2579 N N . ARG A 1 353 ? 3.754 14.587 -43.165 1.00 30.38 353 ARG A N 1
ATOM 2580 C CA . ARG A 1 353 ? 3.988 15.993 -42.773 1.00 30.38 353 ARG A CA 1
ATOM 2581 C C . ARG A 1 353 ? 2.841 16.482 -41.893 1.00 30.38 353 ARG A C 1
ATOM 2583 O O . ARG A 1 353 ? 1.772 16.826 -42.394 1.00 30.38 353 ARG A O 1
ATOM 2590 N N . VAL A 1 354 ? 3.086 16.595 -40.590 1.00 31.23 354 VAL A N 1
ATOM 2591 C CA . VAL A 1 354 ? 2.197 17.306 -39.661 1.00 31.23 354 VAL A CA 1
ATOM 2592 C C . VAL A 1 354 ? 2.326 18.810 -39.919 1.00 31.23 354 VAL A C 1
ATOM 2594 O O . VAL A 1 354 ? 3.313 19.448 -39.560 1.00 31.23 354 VAL A O 1
ATOM 2597 N N . ARG A 1 355 ? 1.331 19.384 -40.601 1.00 28.38 355 ARG A N 1
ATOM 2598 C CA . ARG A 1 355 ? 1.240 20.819 -40.889 1.00 28.38 355 ARG A CA 1
ATOM 2599 C C . ARG A 1 355 ? 0.361 21.482 -39.827 1.00 28.38 355 ARG A C 1
ATOM 2601 O O . ARG A 1 355 ? -0.862 21.446 -39.927 1.00 28.38 355 ARG A O 1
ATOM 2608 N N . TRP A 1 356 ? 0.979 22.114 -38.831 1.00 31.33 356 TRP A N 1
ATOM 2609 C CA . TRP A 1 356 ? 0.289 23.006 -37.896 1.00 31.33 356 TRP A CA 1
ATOM 2610 C C . TRP A 1 356 ? -0.272 24.214 -38.662 1.00 31.33 356 TRP A C 1
ATOM 2612 O O . TRP A 1 356 ? 0.472 25.094 -39.102 1.00 31.33 356 TRP A O 1
ATOM 2622 N N . ARG A 1 357 ? -1.593 24.250 -38.881 1.00 30.39 357 ARG A N 1
ATOM 2623 C CA . ARG A 1 357 ? -2.278 25.433 -39.417 1.00 30.39 357 ARG A CA 1
ATOM 2624 C C . ARG A 1 357 ? -2.421 26.477 -38.311 1.00 30.39 357 ARG A C 1
ATOM 2626 O O . ARG A 1 357 ? -3.079 26.235 -37.305 1.00 30.39 357 ARG A O 1
ATOM 2633 N N . ARG A 1 358 ? -1.848 27.659 -38.557 1.00 35.09 358 ARG A N 1
ATOM 2634 C CA . ARG A 1 358 ? -2.189 28.917 -37.879 1.00 35.09 358 ARG A CA 1
ATOM 2635 C C . ARG A 1 358 ? -3.682 29.203 -38.066 1.00 35.09 358 ARG A C 1
ATOM 2637 O O . ARG A 1 358 ? -4.160 29.218 -39.200 1.00 35.09 358 ARG A O 1
ATOM 2644 N N . LEU A 1 359 ? -4.394 29.453 -36.970 1.00 34.03 359 LEU A N 1
ATOM 2645 C CA . LEU A 1 359 ? -5.738 30.027 -36.989 1.00 34.03 359 LEU A CA 1
ATOM 2646 C C . LEU A 1 359 ? -5.628 31.547 -37.162 1.00 34.03 359 LEU A C 1
ATOM 2648 O O . LEU A 1 359 ? -4.927 32.214 -36.402 1.00 34.03 359 LEU A O 1
ATOM 2652 N N . ALA A 1 360 ? -6.305 32.076 -38.181 1.00 34.03 360 ALA A N 1
ATOM 2653 C CA . ALA A 1 360 ? -6.539 33.505 -38.358 1.00 34.03 360 ALA A CA 1
ATOM 2654 C C . ALA A 1 360 ? -7.718 33.965 -37.471 1.00 34.03 360 ALA A C 1
ATOM 2656 O O . ALA A 1 360 ? -8.639 33.176 -37.236 1.00 34.03 360 ALA A O 1
ATOM 2657 N N . PRO A 1 361 ? -7.721 35.220 -36.987 1.00 42.91 361 PRO A N 1
ATOM 2658 C CA . PRO A 1 361 ? -8.765 35.743 -36.121 1.00 42.91 361 PRO A CA 1
ATOM 2659 C C . PRO A 1 361 ? -9.904 36.336 -36.955 1.00 42.91 361 PRO A C 1
ATOM 2661 O O . PRO A 1 361 ? -9.669 37.113 -37.876 1.00 42.91 361 PRO A O 1
ATOM 2664 N N . GLY A 1 362 ? -11.147 36.030 -36.591 1.00 50.78 362 GLY A N 1
ATOM 2665 C CA . GLY A 1 362 ? -12.293 36.801 -37.068 1.00 50.78 362 GLY A CA 1
ATOM 2666 C C . GLY A 1 362 ? -13.481 35.956 -37.477 1.00 50.78 362 GLY A C 1
ATOM 2667 O O . GLY A 1 362 ? -13.721 35.775 -38.659 1.00 50.78 362 GLY A O 1
ATOM 2668 N N . LEU A 1 363 ? -14.273 35.525 -36.497 1.00 35.28 363 LEU A N 1
ATOM 2669 C CA . LEU A 1 363 ? -15.693 35.240 -36.687 1.00 35.28 363 LEU A CA 1
ATOM 2670 C C . LEU A 1 363 ? -16.420 35.606 -35.391 1.00 35.28 363 LEU A C 1
ATOM 2672 O O . LEU A 1 363 ? -16.360 34.896 -34.389 1.00 35.28 363 LEU A O 1
ATOM 2676 N N . ARG A 1 364 ? -17.079 36.769 -35.419 1.00 46.50 364 ARG A N 1
ATOM 2677 C CA . ARG A 1 364 ? -18.061 37.188 -34.416 1.00 46.50 364 ARG A CA 1
ATOM 2678 C C . ARG A 1 364 ? -19.223 36.195 -34.448 1.00 46.50 364 ARG A C 1
ATOM 2680 O O . ARG A 1 364 ? -19.789 35.959 -35.513 1.00 46.50 364 ARG A O 1
ATOM 2687 N N . ARG A 1 365 ? -19.609 35.659 -33.291 1.00 37.38 365 ARG A N 1
ATOM 2688 C CA . ARG A 1 365 ? -20.916 35.020 -33.092 1.00 37.38 365 ARG A CA 1
ATOM 2689 C C . ARG A 1 365 ? -21.729 35.800 -32.054 1.00 37.38 365 ARG A C 1
ATOM 2691 O O . ARG A 1 365 ? -21.135 36.379 -31.145 1.00 37.38 365 ARG A O 1
ATOM 2698 N N . PRO A 1 366 ? -23.060 35.858 -32.228 1.00 41.34 366 PRO A N 1
ATOM 2699 C CA . PRO A 1 366 ? -23.956 36.686 -31.434 1.00 41.34 366 PRO A CA 1
ATOM 2700 C C . PRO A 1 366 ? -24.158 36.108 -30.031 1.00 41.34 366 PRO A C 1
ATOM 2702 O O . PRO A 1 366 ? -24.194 34.895 -29.829 1.00 41.34 366 PRO A O 1
ATOM 2705 N N . SER A 1 367 ? -24.295 37.009 -29.068 1.00 37.97 367 SER A N 1
ATOM 2706 C CA . SER A 1 367 ? -24.577 36.739 -27.664 1.00 37.97 367 SER A CA 1
ATOM 2707 C C . SER A 1 367 ? -26.015 36.240 -27.461 1.00 37.97 367 SER A C 1
ATOM 2709 O O . SER A 1 367 ? -26.951 36.890 -27.933 1.00 37.97 367 SER A O 1
ATOM 2711 N N . PRO A 1 368 ? -26.241 35.151 -26.704 1.00 41.88 368 PRO A N 1
ATOM 2712 C CA . PRO A 1 368 ? -27.554 34.872 -26.152 1.00 41.88 368 PRO A CA 1
ATOM 2713 C C . PRO A 1 368 ? -27.759 35.759 -24.919 1.00 41.88 368 PRO A C 1
ATOM 2715 O O . PRO A 1 368 ? -27.028 35.676 -23.932 1.00 41.88 368 PRO A O 1
ATOM 2718 N N . ARG A 1 369 ? -28.751 36.649 -24.997 1.00 40.25 369 ARG A N 1
ATOM 2719 C CA . ARG A 1 369 ? -29.262 37.404 -23.851 1.00 40.25 369 ARG A CA 1
ATOM 2720 C C . ARG A 1 369 ? -29.924 36.421 -22.884 1.00 40.25 369 ARG A C 1
ATOM 2722 O O . ARG A 1 369 ? -30.996 35.907 -23.180 1.00 40.25 369 ARG A O 1
ATOM 2729 N N . LEU A 1 370 ? -29.302 36.197 -21.732 1.00 38.44 370 LEU A N 1
ATOM 2730 C CA . LEU A 1 370 ? -29.970 35.673 -20.545 1.00 38.44 370 LEU A CA 1
ATOM 2731 C C . LEU A 1 370 ? -30.047 36.802 -19.517 1.00 38.44 370 LEU A C 1
ATOM 2733 O O . LEU A 1 370 ? -29.041 37.403 -19.140 1.00 38.44 370 LEU A O 1
ATOM 2737 N N . CYS A 1 371 ? -31.280 37.128 -19.142 1.00 39.84 371 CYS A N 1
ATOM 2738 C CA . CYS A 1 371 ? -31.648 38.149 -18.176 1.00 39.84 371 CYS A CA 1
ATOM 2739 C C . CYS A 1 371 ? -31.153 37.785 -16.771 1.00 39.84 371 CYS A C 1
ATOM 2741 O O . CYS A 1 371 ? -31.801 37.005 -16.087 1.00 39.84 371 CYS A O 1
ATOM 2743 N N . CYS A 1 372 ? -30.070 38.415 -16.325 1.00 35.72 372 CYS A N 1
ATOM 2744 C CA . CYS A 1 372 ? -29.813 38.692 -14.912 1.00 35.72 372 CYS A CA 1
ATOM 2745 C C . CYS A 1 372 ? -29.229 40.106 -14.824 1.00 35.72 372 CYS A C 1
ATOM 2747 O O . CYS A 1 372 ? -28.030 40.315 -14.997 1.00 35.72 372 CYS A O 1
ATOM 2749 N N . SER A 1 373 ? -30.096 41.097 -14.616 1.00 33.91 373 SER A N 1
ATOM 2750 C CA . SER A 1 373 ? -29.701 42.468 -14.302 1.00 33.91 373 SER A CA 1
ATOM 2751 C C . SER A 1 373 ? -29.048 42.499 -12.919 1.00 33.91 373 SER A C 1
ATOM 2753 O O . SER A 1 373 ? -29.726 42.337 -11.906 1.00 33.91 373 SER A O 1
ATOM 2755 N N . TRP A 1 374 ? -27.736 42.710 -12.875 1.00 36.44 374 TRP A N 1
ATOM 2756 C CA . TRP A 1 374 ? -27.028 43.062 -11.649 1.00 36.44 374 TRP A CA 1
ATOM 2757 C C . TRP A 1 374 ? -27.302 44.533 -11.329 1.00 36.44 374 TRP A C 1
ATOM 2759 O O . TRP A 1 374 ? -26.917 45.422 -12.086 1.00 36.44 374 TRP A O 1
ATOM 2769 N N . ALA A 1 375 ? -27.980 44.787 -10.212 1.00 45.03 375 ALA A N 1
ATOM 2770 C CA . ALA A 1 375 ? -28.043 46.114 -9.616 1.00 45.03 375 ALA A CA 1
ATOM 2771 C C . ALA A 1 375 ? -26.691 46.434 -8.942 1.00 45.03 375 ALA A C 1
ATOM 2773 O O . ALA A 1 375 ? -26.140 45.569 -8.254 1.00 45.03 375 ALA A O 1
ATOM 2774 N N . PRO A 1 376 ? -26.132 47.645 -9.108 1.00 41.72 376 PRO A N 1
ATOM 2775 C CA . PRO A 1 376 ? -24.918 48.037 -8.405 1.00 41.72 376 PRO A CA 1
ATOM 2776 C C . PRO A 1 376 ? -25.206 48.299 -6.919 1.00 41.72 376 PRO A C 1
ATOM 2778 O O . PRO A 1 376 ? -26.146 49.008 -6.563 1.00 41.72 376 PRO A O 1
ATOM 2781 N N . TRP A 1 377 ? -24.368 47.725 -6.054 1.00 40.19 377 TRP A N 1
ATOM 2782 C CA . TRP A 1 377 ? -24.376 47.938 -4.606 1.00 40.19 377 TRP A CA 1
ATOM 2783 C C . TRP A 1 377 ? -24.035 49.397 -4.234 1.00 40.19 377 TRP A C 1
ATOM 2785 O O . TRP A 1 377 ? -23.184 50.011 -4.888 1.00 40.19 377 TRP A O 1
ATOM 2795 N N . PRO A 1 378 ? -24.637 49.960 -3.168 1.00 45.72 378 PRO A N 1
ATOM 2796 C CA . PRO A 1 378 ? -24.343 51.317 -2.721 1.00 45.72 378 PRO A CA 1
ATOM 2797 C C . PRO A 1 378 ? -22.962 51.402 -2.054 1.00 45.72 378 PRO A C 1
ATOM 2799 O O . PRO A 1 378 ? -22.618 50.611 -1.176 1.00 45.72 378 PRO A O 1
ATOM 2802 N N . ARG A 1 379 ? -22.170 52.404 -2.456 1.00 45.88 379 ARG A N 1
ATOM 2803 C CA . ARG A 1 379 ? -20.913 52.777 -1.791 1.00 45.88 379 ARG A CA 1
ATOM 2804 C C . ARG A 1 379 ? -21.217 53.437 -0.445 1.00 45.88 379 ARG A C 1
ATOM 2806 O O . ARG A 1 379 ? -21.815 54.511 -0.408 1.00 45.88 379 ARG A O 1
ATOM 2813 N N . VAL A 1 380 ? -20.742 52.832 0.638 1.00 51.69 380 VAL A N 1
ATOM 2814 C CA . VAL A 1 380 ? -20.670 53.451 1.967 1.00 51.69 380 VAL A CA 1
ATOM 2815 C C . VAL A 1 380 ? -19.541 54.489 1.950 1.00 51.69 380 VAL A C 1
ATOM 2817 O O . VAL A 1 380 ? -18.410 54.167 1.588 1.00 51.69 380 VAL A O 1
ATOM 2820 N N . ARG A 1 381 ? -19.844 55.750 2.288 1.00 46.38 381 ARG A N 1
ATOM 2821 C CA . ARG A 1 381 ? -18.832 56.804 2.479 1.00 46.38 381 ARG A CA 1
ATOM 2822 C C . ARG A 1 381 ? -18.296 56.745 3.917 1.00 46.38 381 ARG A C 1
ATOM 2824 O O . ARG A 1 381 ? -19.109 56.600 4.826 1.00 46.38 381 ARG A O 1
ATOM 2831 N N . PRO A 1 382 ? -16.984 56.913 4.144 1.00 52.88 382 PRO A N 1
ATOM 2832 C CA . PRO A 1 382 ? -16.446 57.085 5.486 1.00 52.88 382 PRO A CA 1
ATOM 2833 C C . PRO A 1 382 ? -16.756 58.496 6.006 1.00 52.88 382 PRO A C 1
ATOM 2835 O O . PRO A 1 382 ? -16.523 59.491 5.320 1.00 52.88 382 PRO A O 1
ATOM 2838 N N . THR A 1 383 ? -17.297 58.572 7.219 1.00 57.31 383 THR A N 1
ATOM 2839 C CA . THR A 1 383 ? -17.419 59.798 8.014 1.00 57.31 383 THR A CA 1
ATOM 2840 C C . THR A 1 383 ? -16.057 60.188 8.573 1.00 57.31 383 THR A C 1
ATOM 2842 O O . THR A 1 383 ? -15.451 59.436 9.334 1.00 57.31 383 THR A O 1
ATOM 2845 N N . THR A 1 384 ? -15.593 61.375 8.197 1.00 52.81 384 THR A N 1
ATOM 2846 C CA . THR A 1 384 ? -14.447 62.057 8.798 1.00 52.81 384 THR A CA 1
ATOM 2847 C C . THR A 1 384 ? -14.875 62.650 10.139 1.00 52.81 384 THR A C 1
ATOM 2849 O O . THR A 1 384 ? -15.756 63.507 10.182 1.00 52.81 384 THR A O 1
ATOM 2852 N N . THR A 1 385 ? -14.258 62.199 11.226 1.00 50.69 385 THR A N 1
ATOM 2853 C CA . THR A 1 385 ? -14.333 62.848 12.540 1.00 50.69 385 THR A CA 1
ATOM 2854 C C . THR A 1 385 ? -13.373 64.039 12.538 1.00 50.69 385 THR A C 1
ATOM 2856 O O . THR A 1 385 ? -12.187 63.863 12.264 1.00 50.69 385 THR A O 1
ATOM 2859 N N . ILE A 1 386 ? -13.882 65.240 12.808 1.00 52.28 386 ILE A N 1
ATOM 2860 C CA . ILE A 1 386 ? -13.087 66.441 13.105 1.00 52.28 386 ILE A CA 1
ATOM 2861 C C . ILE A 1 386 ? -13.081 66.609 14.630 1.00 52.28 386 ILE A C 1
ATOM 2863 O O . ILE A 1 386 ? -14.114 66.390 15.265 1.00 52.28 386 ILE A O 1
ATOM 2867 N N . ALA A 1 387 ? -11.905 66.927 15.176 1.00 64.62 387 ALA A N 1
ATOM 2868 C CA . ALA A 1 387 ? -11.670 67.292 16.572 1.00 64.62 387 ALA A CA 1
ATOM 2869 C C . ALA A 1 387 ? -11.966 68.774 16.825 1.00 64.62 387 ALA A C 1
ATOM 2871 O O . ALA A 1 387 ? -11.735 69.575 15.888 1.00 64.62 387 ALA A O 1
#

Solvent-accessible surface area (backbone atoms only — not comparable to full-atom values): 24386 Å² total; per-residue (Å²): 139,84,79,83,76,87,77,77,82,72,73,82,78,81,71,77,53,71,64,62,53,54,51,51,50,52,55,50,53,51,53,51,50,54,50,51,49,63,69,69,44,57,74,80,55,48,65,37,38,67,58,43,42,52,52,45,55,54,46,50,52,51,40,51,53,51,40,53,51,51,52,52,52,50,51,54,48,51,52,51,51,54,50,50,53,51,50,52,51,52,50,50,50,49,51,53,51,51,41,68,74,67,70,57,56,69,70,60,55,51,52,53,50,50,52,51,52,49,52,50,50,54,52,48,52,50,34,70,76,70,45,69,86,62,60,66,65,63,54,48,52,52,43,54,48,52,52,50,53,51,61,71,68,53,75,76,52,80,80,50,48,49,69,56,44,54,51,51,47,53,61,56,45,46,53,66,33,72,68,42,44,53,48,52,53,51,51,50,59,73,66,49,74,82,68,79,79,66,65,48,69,83,74,44,52,73,66,55,38,49,55,49,14,59,62,65,74,40,96,72,56,54,60,68,48,50,39,51,50,50,37,63,76,72,59,71,64,52,79,75,50,42,56,56,49,18,64,70,40,60,91,42,73,72,46,24,42,99,85,59,41,63,42,84,69,51,72,67,59,48,52,52,43,48,64,64,43,48,70,52,41,78,76,34,44,74,58,46,52,50,51,47,53,49,55,53,55,60,55,63,71,69,78,75,84,77,85,81,76,76,85,78,90,71,92,77,79,86,81,84,77,81,80,78,71,80,81,80,77,83,81,75,87,81,81,86,78,79,92,79,93,79,81,89,83,80,94,76,91,78,83,86,76,87,75,86,76,82,83,83,90,86,80,92,76,86,82,82,88,73,94,72,86,79,76,84,80,84,83,84,79,83,84,81,85,81,133

pLDDT: mean 70.87, std 22.35, range [27.3, 96.88]

Foldseek 3Di:
DDDPDDDPPDPPPPPPDPVNVVVVVVLVVVLVVLVVVLVPDDLVCQQPLVSLVVNLVSLLVVLLVVLVVVLVVLVVVVVVLVVVLVVLVVVLVVVLVVCVVVVPDPVVSVVSVVVSVVVNVVSVVCCVVPVPPDDSVVLSVLLVVVLVVLVVPDDRSNRDGSVNSVVSSVVSSCSSDPVVSVVSVVVCVVPDDCLVPPVCCVLAPPVLQCLLCVLLVHRGDDSLLLLLLVCVLPVVDDPLVQLLSLVVCPPSCQQAPPVSGGDDHDPVSSVSNCVSCVVSCVVHVVPSVSSVVSSVVVSVVPPPDDPPDDDPDDDDDDDDDDPPDDDDDPDDDDDDDDDDDDDDDDDDDDDDDPDDDDDDDDDDDDDDDDDDDDDDDDDDDDDDDDD